Protein AF-A0A2S9YM55-F1 (afdb_monomer_lite)

Foldseek 3Di:
DDPPAKDKDKDFDFDAAQDKDFDDADFQKDWPLVFKFWAAPDDCVVVDPVQRVDDFDWDQDLQGTTITHRRGTTGTMIITMMGHDFDPPNPQDDLPPADPVLLVVLQVLLPPDQVCSLVSLLVSLCVQAPEDDDPVLVVQVVVCVVVVHDLNRSRRVSSYDHFCSSQVNSCSSCSSSVKHKGKDWDWDDDQNRTDLDIGIWMWIADPVSGTDTHGSQQDPPPPPDDRPPDDDDPPDDDDDDDDPPDDPDDDDDDDDDDDDDDDDDDDDDDDDDDDDDYDDDDDDDDDDDDDDDDDDDDDDDDDDDDDDDDPDPVVPDDPVVVVVCPDPCNVVVVVVVVVVVVVVVVVVVVVVVPPPPPDDPPDPPLVVLLSCLVRVPNCPVPVCQQQPFDFDFPPGGGHGNVVQLVCLVVVQAAEEDPPFPQVVLLVVLVRGYTDCVDSNSVSSCVSSVHHYSVVVRVQVVQWDDDVLQVVLCVLCVVVVAFEAETEGAPPVDQKDKDACVSSPDDNVHTRMYIYGYPPRPLSVVLSVCCVQQSLLSNLSVLLVSCVVVCPDDVVSCVSRVVSVVSSVVSVVVVPPDDPPPPVPPDPPDD

Secondary structure (DSSP, 8-state):
---SSPEEEEEEEEE-TT-EEEPP--TTEEEEEEEEEEEESS-GGGT-HHHHTS--EEEE-TTS-EEEEPSS-EEEEEEEEEEE-----PPPPPSTTS-HHHHHHHHHGGGS-TTTHHHHHHHHHHHH-EE---HHHHHHHHHHHHTT--HHHHHHHH-EE-HHHHHHHHHHHHHHTT--EEEEEEEEEETTEEEEEEEEEEEEE-TTS-EEEE-SSS---STTPPPTTSPPPPTT-------TT--------------PPPP---------------------------------PPPP------------GGGGS-HHHHHHHTSTTHHHHHHHHHHHHHHHHHHHHHHHHS------TTS-HHHHHHHHHH-TTTTTT-HHHHHSEEEEBTTS-EEEHHHHHHHHHTT--EEE-SSSHHHHHHHHTT--EEETTSHHHHHHHHHTT-EEHHHHHHHHHTPBP-HHHHHHHHHHHHTT--EEEEEETT-SSSEEEEE-GGG--BTTTBSEEEEEETT-HHHHHHHHHTTT-HHHHHHHHHHHHHHHTT--HHHHHHHHHHHHHHHHHHHHTTSS-----GGG------

Structure (mmCIF, N/CA/C/O backbone):
data_AF-A0A2S9YM55-F1
#
_entry.id   AF-A0A2S9YM55-F1
#
loop_
_atom_site.group_PDB
_atom_site.id
_atom_site.type_symbol
_atom_site.label_atom_id
_atom_site.label_alt_id
_atom_site.label_comp_id
_atom_site.label_asym_id
_atom_site.label_entity_id
_atom_site.label_seq_id
_atom_site.pdbx_PDB_ins_code
_atom_site.Cartn_x
_atom_site.Cartn_y
_atom_site.Cartn_z
_atom_site.occupancy
_atom_site.B_iso_or_equiv
_atom_site.auth_seq_id
_atom_site.auth_comp_id
_atom_site.auth_asym_id
_atom_site.auth_atom_id
_atom_site.pdbx_PDB_model_num
ATOM 1 N N . MET A 1 1 ? -13.237 -30.614 17.406 1.00 58.12 1 MET A N 1
ATOM 2 C CA . MET A 1 1 ? -14.512 -29.870 17.338 1.00 58.12 1 MET A CA 1
ATOM 3 C C . MET A 1 1 ? -14.767 -29.241 18.692 1.00 58.12 1 MET A C 1
ATOM 5 O O . MET A 1 1 ? -14.504 -29.896 19.692 1.00 58.12 1 MET A O 1
ATOM 9 N N . CYS A 1 2 ? -15.234 -27.995 18.715 1.00 68.88 2 CYS A N 1
ATOM 10 C CA . CYS A 1 2 ? -15.689 -27.346 19.941 1.00 68.88 2 CYS A CA 1
ATOM 11 C C . CYS A 1 2 ? -17.046 -27.953 20.345 1.00 68.88 2 CYS A C 1
ATOM 13 O O . CYS A 1 2 ? -17.955 -28.003 19.519 1.00 68.88 2 CYS A O 1
ATOM 15 N N . THR A 1 3 ? -17.163 -28.475 21.567 1.00 70.06 3 THR A N 1
ATOM 16 C CA . THR A 1 3 ? -18.382 -29.134 22.079 1.00 70.06 3 THR A CA 1
ATOM 17 C C . THR A 1 3 ? -19.187 -28.257 23.041 1.00 70.06 3 THR A C 1
ATOM 19 O O . THR A 1 3 ? -20.367 -28.519 23.255 1.00 70.06 3 THR A O 1
ATOM 22 N N . SER A 1 4 ? -18.589 -27.199 23.591 1.00 78.25 4 SER A N 1
ATOM 23 C CA . SER A 1 4 ? -19.231 -26.224 24.479 1.00 78.25 4 SER A CA 1
ATOM 24 C C . SER A 1 4 ? -18.593 -24.840 24.302 1.00 78.25 4 SER A C 1
ATOM 26 O O . SER A 1 4 ? -17.430 -24.740 23.923 1.00 78.25 4 SER A O 1
ATOM 28 N N . GLN A 1 5 ? -19.359 -23.770 24.554 1.00 84.00 5 GLN A N 1
ATOM 29 C CA . GLN A 1 5 ? -18.905 -22.366 24.455 1.00 84.00 5 GLN A CA 1
ATOM 30 C C . GLN A 1 5 ? -18.434 -21.930 23.054 1.00 84.00 5 GLN A C 1
ATOM 32 O O . GLN A 1 5 ? -17.611 -21.026 22.909 1.00 84.00 5 GLN A O 1
ATOM 37 N N . CYS A 1 6 ? -18.962 -22.555 22.000 1.00 90.81 6 CYS A N 1
ATOM 38 C CA . CYS A 1 6 ? -18.630 -22.145 20.643 1.00 90.81 6 CYS A CA 1
ATOM 39 C C . CYS A 1 6 ? -19.352 -20.844 20.280 1.00 90.81 6 CYS A C 1
ATOM 41 O O . CYS A 1 6 ? -20.541 -20.687 20.553 1.00 90.81 6 CYS A O 1
ATOM 43 N N . ILE A 1 7 ? -18.645 -19.950 19.601 1.00 89.62 7 ILE A N 1
ATOM 44 C CA . ILE A 1 7 ? -19.197 -18.737 19.008 1.00 89.62 7 ILE A CA 1
ATOM 45 C C . ILE A 1 7 ? -19.365 -18.991 17.517 1.00 89.62 7 ILE A C 1
ATOM 47 O O . ILE A 1 7 ? -18.420 -19.411 16.845 1.00 89.62 7 ILE A O 1
ATOM 51 N N . GLU A 1 8 ? -20.563 -18.734 17.004 1.00 90.75 8 GLU A N 1
ATOM 52 C CA . GLU A 1 8 ? -20.826 -18.700 15.571 1.00 90.75 8 GLU A CA 1
ATOM 53 C C . GLU A 1 8 ? -20.499 -17.305 15.031 1.00 90.75 8 GLU A C 1
ATOM 55 O O . GLU A 1 8 ? -20.984 -16.293 15.533 1.00 90.75 8 GLU A O 1
ATOM 60 N N . VAL A 1 9 ? -19.648 -17.256 14.015 1.00 88.12 9 VAL A N 1
ATOM 61 C CA . VAL A 1 9 ? -19.198 -16.039 13.348 1.00 88.12 9 VAL A CA 1
ATOM 62 C C . VAL A 1 9 ? -19.790 -16.016 11.948 1.00 88.12 9 VAL A C 1
ATOM 64 O O . VAL A 1 9 ? -19.735 -17.009 11.225 1.00 88.12 9 VAL A O 1
ATOM 67 N N . THR A 1 10 ? -20.353 -14.870 11.570 1.00 89.38 10 THR A N 1
ATOM 68 C CA . THR A 1 10 ? -20.886 -14.598 10.232 1.00 89.38 10 THR A CA 1
ATOM 69 C C . THR A 1 10 ? -20.182 -13.361 9.686 1.00 89.38 10 THR A C 1
ATOM 71 O O . THR A 1 10 ? -20.301 -12.280 10.259 1.00 89.38 10 THR A O 1
ATOM 74 N N . LEU A 1 11 ? -19.425 -13.526 8.603 1.00 85.56 11 LEU A N 1
ATOM 75 C CA . LEU A 1 11 ? -18.543 -12.512 8.038 1.00 85.56 11 LEU A CA 1
ATOM 76 C C . LEU A 1 11 ? -18.907 -12.260 6.566 1.00 85.56 11 LEU A C 1
ATOM 78 O O . LEU A 1 11 ? -18.736 -13.167 5.751 1.00 85.56 11 LEU A O 1
ATOM 82 N N . PRO A 1 12 ? -19.385 -11.062 6.185 1.00 88.50 12 PRO A N 1
ATOM 83 C CA . PRO A 1 12 ? -19.490 -10.704 4.776 1.00 88.50 12 PRO A CA 1
ATOM 84 C C . PRO A 1 12 ? -18.084 -10.592 4.179 1.00 88.50 12 PRO A C 1
ATOM 86 O O . PRO A 1 12 ? -17.204 -9.961 4.765 1.00 88.50 12 PRO A O 1
ATOM 89 N N . ILE A 1 13 ? -17.873 -11.209 3.022 1.00 89.31 13 ILE A N 1
ATOM 90 C CA . ILE A 1 13 ? -16.575 -11.284 2.360 1.00 89.31 13 ILE A CA 1
ATOM 91 C C . ILE A 1 13 ? -16.686 -10.916 0.880 1.00 89.31 13 ILE A C 1
ATOM 93 O O . ILE A 1 13 ? -17.629 -11.304 0.194 1.00 89.31 13 ILE A O 1
ATOM 97 N N . ASP A 1 14 ? -15.684 -10.184 0.406 1.00 88.69 14 ASP A N 1
ATOM 98 C CA . ASP A 1 14 ? -15.401 -9.907 -1.003 1.00 88.69 14 ASP A CA 1
ATOM 99 C C . ASP A 1 14 ? -13.894 -10.117 -1.185 1.00 88.69 14 ASP A C 1
ATOM 101 O O . ASP A 1 14 ? -13.074 -9.275 -0.811 1.00 88.69 14 ASP A O 1
ATOM 105 N N . VAL A 1 15 ? -13.523 -11.321 -1.615 1.00 83.88 15 VAL A N 1
ATOM 106 C CA . VAL A 1 15 ? -12.135 -11.791 -1.651 1.00 83.88 15 VAL A CA 1
ATOM 107 C C . VAL A 1 15 ? -11.794 -12.197 -3.070 1.00 83.88 15 VAL A C 1
ATOM 109 O O . VAL A 1 15 ? -12.549 -12.915 -3.715 1.00 83.88 15 VAL A O 1
ATOM 112 N N . ARG A 1 16 ? -10.636 -11.767 -3.571 1.00 82.31 16 ARG A N 1
ATOM 113 C CA . ARG A 1 16 ? -10.131 -12.197 -4.881 1.00 82.31 16 ARG A CA 1
ATOM 114 C C . ARG A 1 16 ? -9.421 -13.546 -4.773 1.00 82.31 16 ARG A C 1
ATOM 116 O O . ARG A 1 16 ? -8.791 -13.838 -3.762 1.00 82.31 16 ARG A O 1
ATOM 123 N N . GLY A 1 17 ? -9.478 -14.347 -5.833 1.00 82.00 17 GLY A N 1
ATOM 124 C CA . GLY A 1 17 ? -8.752 -15.615 -5.892 1.00 82.00 17 GLY A CA 1
ATOM 125 C C . GLY A 1 17 ? -7.254 -15.427 -5.675 1.00 82.00 17 GLY A C 1
ATOM 126 O O . GLY A 1 17 ? -6.651 -14.507 -6.223 1.00 82.00 17 GLY A O 1
ATOM 127 N N . GLY A 1 18 ? -6.674 -16.296 -4.854 1.00 79.94 18 GLY A N 1
ATOM 128 C CA . GLY A 1 18 ? -5.287 -16.246 -4.405 1.00 79.94 18 GLY A CA 1
ATOM 129 C C . GLY A 1 18 ? -5.044 -15.354 -3.187 1.00 79.94 18 GLY A C 1
ATOM 130 O O . GLY A 1 18 ? -3.950 -15.410 -2.636 1.00 79.94 18 GLY A O 1
ATOM 131 N N . ALA A 1 19 ? -6.023 -14.559 -2.743 1.00 80.81 19 ALA A N 1
ATOM 132 C CA . ALA A 1 19 ? -5.852 -13.716 -1.567 1.00 80.81 19 ALA A CA 1
ATOM 133 C C . ALA A 1 19 ? -5.953 -14.518 -0.260 1.00 80.81 19 ALA A C 1
ATOM 135 O O . ALA A 1 19 ? -6.707 -15.490 -0.140 1.00 80.81 19 ALA A O 1
ATOM 136 N N . GLU A 1 20 ? -5.195 -14.060 0.730 1.00 87.50 20 GLU A N 1
ATOM 137 C CA . GLU A 1 20 ? -5.269 -14.515 2.112 1.00 87.50 20 GLU A CA 1
ATOM 138 C C . GLU A 1 20 ? -6.426 -13.805 2.825 1.00 87.50 20 GLU A C 1
ATOM 140 O O . GLU A 1 20 ? -6.473 -12.576 2.885 1.00 87.50 20 GLU A O 1
ATOM 145 N N . LEU A 1 21 ? -7.371 -14.579 3.362 1.00 89.50 21 LEU A N 1
ATOM 146 C CA . LEU A 1 21 ? -8.461 -14.080 4.195 1.00 89.50 21 LEU A CA 1
ATOM 147 C C . LEU A 1 21 ? -8.187 -14.451 5.662 1.00 89.50 21 LEU A C 1
ATOM 149 O O . LEU A 1 21 ? -8.408 -15.608 6.039 1.00 89.50 21 LEU A O 1
ATOM 153 N N . PRO A 1 22 ? -7.724 -13.513 6.507 1.00 89.38 22 PRO A N 1
ATOM 154 C CA . PRO A 1 22 ? -7.621 -13.758 7.940 1.00 89.38 22 PRO A CA 1
ATOM 155 C C . PRO A 1 22 ? -9.018 -13.967 8.534 1.00 89.38 22 PRO A C 1
ATOM 157 O O . PRO A 1 22 ? -9.955 -13.219 8.247 1.00 89.38 22 PRO A O 1
ATOM 160 N N . LEU A 1 23 ? -9.166 -15.009 9.351 1.00 90.62 23 LEU A N 1
ATOM 161 C CA . LEU A 1 23 ? -10.424 -15.348 10.004 1.00 90.62 23 LEU A CA 1
ATOM 162 C C . LEU A 1 23 ? -10.401 -14.843 11.449 1.00 90.62 23 LEU A C 1
ATOM 164 O O . LEU A 1 23 ? -9.595 -15.343 12.236 1.00 90.62 23 LEU A O 1
ATOM 168 N N . PRO A 1 24 ? -11.275 -13.894 11.837 1.00 86.00 24 PRO A N 1
ATOM 169 C CA . PRO A 1 24 ? -11.321 -13.426 13.214 1.00 86.00 24 PRO A CA 1
ATOM 170 C C . PRO A 1 24 ? -11.695 -14.571 14.158 1.00 86.00 24 PRO A C 1
ATOM 172 O O . PRO A 1 24 ? -12.743 -15.210 14.015 1.00 86.00 24 PRO A O 1
ATOM 175 N N . VAL A 1 25 ? -10.827 -14.833 15.131 1.00 86.88 25 VAL A N 1
ATOM 176 C CA . VAL A 1 25 ? -11.033 -15.831 16.180 1.00 86.88 25 VAL A CA 1
ATOM 177 C C . VAL A 1 25 ? -10.800 -15.154 17.528 1.00 86.88 25 VAL A C 1
ATOM 179 O O . VAL A 1 25 ? -9.753 -14.535 17.695 1.00 86.88 25 VAL A O 1
ATOM 182 N N . PRO A 1 26 ? -11.748 -15.248 18.478 1.00 83.88 26 PRO A N 1
ATOM 183 C CA . PRO A 1 26 ? -11.569 -14.688 19.814 1.00 83.88 26 PRO A CA 1
ATOM 184 C C . PRO A 1 26 ? -10.318 -15.223 20.517 1.00 83.88 26 PRO A C 1
ATOM 186 O O . PRO A 1 26 ? -9.878 -16.349 20.270 1.00 83.88 26 PRO A O 1
ATOM 189 N N . SER A 1 27 ? -9.778 -14.437 21.443 1.00 78.62 27 SER A N 1
ATOM 190 C CA . SER A 1 27 ? -8.660 -14.841 22.296 1.00 78.62 27 SER A CA 1
ATOM 191 C C . SER A 1 27 ? -8.946 -16.178 22.986 1.00 78.62 27 SER A C 1
ATOM 193 O O . SER A 1 27 ? -10.027 -16.393 23.532 1.00 78.62 27 SER A O 1
ATOM 195 N N . GLY A 1 28 ? -7.995 -17.112 22.925 1.00 78.56 28 GLY A N 1
ATOM 196 C CA . GLY A 1 28 ? -8.154 -18.463 23.480 1.00 78.56 28 GLY A CA 1
ATOM 197 C C . GLY A 1 28 ? -9.070 -19.407 22.695 1.00 78.56 28 GLY A C 1
ATOM 198 O O . GLY A 1 28 ? -9.169 -20.589 23.037 1.00 78.56 28 GLY A O 1
ATOM 199 N N . HIS A 1 29 ? -9.708 -18.933 21.623 1.00 88.38 29 HIS A N 1
ATOM 200 C CA . HIS A 1 29 ? -10.484 -19.786 20.738 1.00 88.38 29 HIS A CA 1
ATOM 201 C C . HIS A 1 29 ? -9.621 -20.384 19.619 1.00 88.38 29 HIS A C 1
ATOM 203 O O . HIS A 1 29 ? -8.568 -19.879 19.229 1.00 88.38 29 HIS A O 1
ATOM 209 N N . ARG A 1 30 ? -10.119 -21.479 19.051 1.00 87.88 30 ARG A N 1
ATOM 210 C CA . ARG A 1 30 ? -9.673 -22.081 17.801 1.00 87.88 30 ARG A CA 1
ATOM 211 C C . ARG A 1 30 ? -10.812 -22.128 16.806 1.00 87.88 30 ARG A C 1
ATOM 213 O O . ARG A 1 30 ? -11.964 -22.357 17.171 1.00 87.88 30 ARG A O 1
ATOM 220 N N . LEU A 1 31 ? -10.457 -21.982 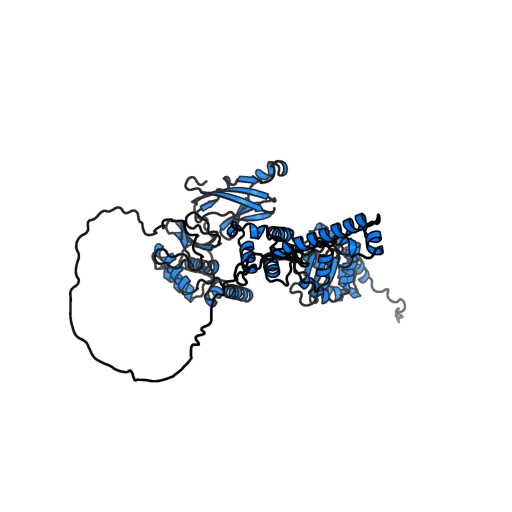15.537 1.00 91.50 31 LEU A N 1
ATOM 221 C CA . LEU A 1 31 ? -11.365 -22.206 14.425 1.00 91.50 31 LEU A CA 1
ATOM 222 C C . LEU A 1 31 ? -11.758 -23.688 14.335 1.00 91.50 31 LEU A C 1
ATOM 224 O O . LEU A 1 31 ? -10.900 -24.566 14.232 1.00 91.50 31 LEU A O 1
ATOM 228 N N . ASP A 1 32 ? -13.059 -23.965 14.299 1.00 91.69 32 ASP A N 1
ATOM 229 C CA . ASP A 1 32 ? -13.581 -25.259 13.872 1.00 91.69 32 ASP A CA 1
ATOM 230 C C . ASP A 1 32 ? -13.601 -25.292 12.338 1.00 91.69 32 ASP A C 1
ATOM 232 O O . ASP A 1 32 ? -14.581 -24.903 11.710 1.00 91.69 32 ASP A O 1
ATOM 236 N N . VAL A 1 33 ? -12.508 -25.742 11.716 1.00 91.00 33 VAL A N 1
ATOM 237 C CA . VAL A 1 33 ? -12.346 -25.749 10.245 1.00 91.00 33 VAL A CA 1
ATOM 238 C C . VAL A 1 33 ? -13.503 -26.468 9.538 1.00 91.00 33 VAL A C 1
ATOM 240 O O . VAL A 1 33 ? -13.913 -26.068 8.451 1.00 91.00 33 VAL A O 1
ATOM 243 N N . SER A 1 34 ? -14.084 -27.489 10.176 1.00 89.69 34 SER A N 1
ATOM 244 C CA . SER A 1 34 ? -15.211 -28.250 9.622 1.00 89.69 34 SER A CA 1
ATOM 245 C C . SER A 1 34 ? -16.524 -27.460 9.546 1.00 89.69 34 SER A C 1
ATOM 247 O O . SER A 1 34 ? -17.432 -27.843 8.815 1.00 89.69 34 SER A O 1
ATOM 249 N N . SER A 1 35 ? -16.622 -26.351 10.280 1.00 91.50 35 SER A N 1
ATOM 250 C CA . SER A 1 35 ? -17.806 -25.489 10.325 1.00 91.50 35 SER A CA 1
ATOM 251 C C . SER A 1 35 ? -17.791 -24.352 9.303 1.00 91.50 35 SER A C 1
ATOM 253 O O . SER A 1 35 ? -18.761 -23.605 9.236 1.00 91.50 35 SER A O 1
ATOM 255 N N . LEU A 1 36 ? -16.715 -24.197 8.520 1.00 92.00 36 LEU A N 1
ATOM 256 C CA . LEU A 1 36 ? -16.640 -23.179 7.474 1.00 92.00 36 LEU A CA 1
ATOM 257 C C . LEU A 1 36 ? -17.710 -23.454 6.410 1.00 92.00 36 LEU A C 1
ATOM 259 O O . LEU A 1 36 ? -17.636 -24.455 5.696 1.00 92.00 36 LEU A O 1
ATOM 263 N N . VAL A 1 37 ? -18.649 -22.533 6.235 1.00 90.75 37 VAL A N 1
ATOM 264 C CA . VAL A 1 37 ? -19.723 -22.553 5.234 1.00 90.75 37 VAL A CA 1
ATOM 265 C C . VAL A 1 37 ? -19.693 -21.233 4.466 1.00 90.75 37 VAL A C 1
ATOM 267 O O . VAL A 1 37 ? -19.528 -20.176 5.063 1.00 90.75 37 VAL A O 1
ATOM 270 N N . PHE A 1 38 ? -19.823 -21.289 3.140 1.00 88.19 38 PHE A N 1
ATOM 271 C CA . PHE A 1 38 ? -19.912 -20.095 2.297 1.00 88.19 38 PHE A CA 1
ATOM 272 C C . PHE A 1 38 ? -21.302 -19.995 1.687 1.00 88.19 38 PHE A C 1
ATOM 274 O O . PHE A 1 38 ? -21.791 -20.962 1.105 1.00 88.19 38 PHE A O 1
ATOM 281 N N . GLU A 1 39 ? -21.892 -18.814 1.781 1.00 89.31 39 GLU A N 1
ATOM 282 C CA . GLU A 1 39 ? -23.183 -18.452 1.210 1.00 89.31 39 GLU A CA 1
ATOM 283 C C . GLU A 1 39 ? -22.934 -17.341 0.166 1.00 89.31 39 GLU A C 1
ATOM 285 O O . GLU A 1 39 ? -22.767 -16.179 0.543 1.00 89.31 39 GLU A O 1
ATOM 290 N N . PRO A 1 40 ? -22.796 -17.665 -1.135 1.00 86.38 40 PRO A N 1
ATOM 291 C CA . PRO A 1 40 ? -22.483 -16.670 -2.163 1.00 86.38 40 PRO A CA 1
ATOM 292 C C . PRO A 1 40 ? -23.645 -15.684 -2.374 1.00 86.38 40 PRO A C 1
ATOM 294 O O . PRO A 1 40 ? -24.809 -16.079 -2.341 1.00 86.38 40 PRO A O 1
ATOM 297 N N . THR A 1 41 ? -23.337 -14.408 -2.642 1.00 84.75 41 THR A N 1
ATOM 298 C CA . THR A 1 41 ? -24.361 -13.379 -2.935 1.00 84.75 41 THR A CA 1
ATOM 299 C C . THR A 1 41 ? -24.978 -13.567 -4.329 1.00 84.75 41 THR A C 1
ATOM 301 O O . THR A 1 41 ? -26.112 -13.160 -4.583 1.00 84.75 41 THR A O 1
ATOM 304 N N . HIS A 1 42 ? -24.249 -14.212 -5.244 1.00 78.25 42 HIS A N 1
ATOM 305 C CA . HIS A 1 42 ? -24.707 -14.518 -6.599 1.00 78.25 42 HIS A CA 1
ATOM 306 C C . HIS A 1 42 ? -25.145 -15.981 -6.749 1.00 78.25 42 HIS A C 1
ATOM 308 O O . HIS A 1 42 ? -24.653 -16.860 -6.044 1.00 78.25 42 HIS A O 1
ATOM 314 N N . SER A 1 43 ? -26.075 -16.224 -7.686 1.00 64.38 43 SER A N 1
ATOM 315 C CA . SER A 1 43 ? -26.647 -17.547 -7.982 1.00 64.38 43 SER A CA 1
ATOM 316 C C . SER A 1 43 ? -25.574 -18.643 -8.049 1.00 64.38 43 SER A C 1
ATOM 318 O O . SER A 1 43 ? -24.594 -18.523 -8.788 1.00 64.38 43 SER A O 1
ATOM 320 N N . VAL A 1 44 ? -25.809 -19.732 -7.307 1.00 60.31 44 VAL A N 1
ATOM 321 C CA . VAL A 1 44 ? -24.974 -20.947 -7.246 1.00 60.31 44 VAL A CA 1
ATOM 322 C C . VAL A 1 44 ? -24.702 -21.521 -8.645 1.00 60.31 44 VAL A C 1
ATOM 324 O O . VAL A 1 44 ? -23.646 -22.118 -8.871 1.00 60.31 44 VAL A O 1
ATOM 327 N N . ASP A 1 45 ? -25.598 -21.267 -9.603 1.00 64.44 45 ASP A N 1
ATOM 328 C CA . ASP A 1 45 ? -25.473 -21.713 -10.994 1.00 64.44 45 ASP A CA 1
ATOM 329 C C . ASP A 1 45 ? -24.239 -21.129 -11.697 1.00 64.44 45 ASP A C 1
ATOM 331 O O . ASP A 1 45 ? -23.686 -21.758 -12.596 1.00 64.44 45 ASP A O 1
ATOM 335 N N . ALA A 1 46 ? -23.769 -19.948 -11.275 1.00 58.75 46 ALA A N 1
ATOM 336 C CA . ALA A 1 46 ? -22.603 -19.292 -11.866 1.00 58.75 46 ALA A CA 1
ATOM 337 C C . ALA A 1 46 ? -21.263 -19.839 -11.345 1.00 58.75 46 ALA A C 1
ATOM 339 O O . ALA A 1 46 ? -20.247 -19.723 -12.027 1.00 58.75 46 ALA A O 1
ATOM 340 N N . LEU A 1 47 ? -21.246 -20.423 -10.143 1.00 61.62 47 LEU A N 1
ATOM 341 C CA . LEU A 1 47 ? -20.019 -20.884 -9.482 1.00 61.62 47 LEU A CA 1
ATOM 342 C C . LEU A 1 47 ? -19.810 -22.397 -9.611 1.00 61.62 47 LEU A C 1
ATOM 344 O O . LEU A 1 47 ? -18.686 -22.863 -9.461 1.00 61.62 47 LEU A O 1
ATOM 348 N N . GLY A 1 48 ? -20.856 -23.161 -9.939 1.00 63.06 48 GLY A N 1
ATOM 349 C CA . GLY A 1 48 ? -20.795 -24.617 -10.011 1.00 63.06 48 GLY A CA 1
ATOM 350 C C . GLY A 1 48 ? -20.658 -25.253 -8.622 1.00 63.06 48 GLY A C 1
ATOM 351 O O . GLY A 1 48 ? -19.875 -24.831 -7.772 1.00 63.06 48 GLY A O 1
ATOM 352 N N . THR A 1 49 ? -21.400 -26.329 -8.374 1.00 60.06 49 THR A N 1
ATOM 353 C CA . THR A 1 49 ? -21.405 -27.042 -7.081 1.00 60.06 49 THR A CA 1
ATOM 354 C C . THR A 1 49 ? -20.019 -27.544 -6.645 1.00 60.06 49 THR A C 1
ATOM 356 O O . THR A 1 49 ? -19.768 -27.694 -5.450 1.00 60.06 49 THR A O 1
ATOM 359 N N . SER A 1 50 ? -19.087 -27.734 -7.587 1.00 54.00 50 SER A N 1
ATOM 360 C CA . SER A 1 50 ? -17.708 -28.154 -7.307 1.00 54.00 50 SER A CA 1
ATOM 361 C C . SER A 1 50 ? -16.855 -27.086 -6.608 1.00 54.00 50 SER A C 1
ATOM 363 O O . SER A 1 50 ? -15.902 -27.451 -5.922 1.00 54.00 50 SER A O 1
ATOM 365 N N . VAL A 1 51 ? -17.162 -25.791 -6.754 1.00 58.78 51 VAL A N 1
ATOM 366 C CA . VAL A 1 51 ? -16.361 -24.705 -6.153 1.00 58.78 51 VAL A CA 1
ATOM 367 C C . VAL A 1 51 ? -16.648 -24.569 -4.655 1.00 58.78 51 VAL A C 1
ATOM 369 O O . VAL A 1 51 ? -15.739 -24.338 -3.865 1.00 58.78 51 VAL A O 1
ATOM 372 N N . LEU A 1 52 ? -17.886 -24.826 -4.222 1.00 61.41 52 LEU A N 1
ATOM 373 C CA . LEU A 1 52 ? -18.257 -24.802 -2.799 1.00 61.41 52 LEU A CA 1
ATOM 374 C C . LEU A 1 52 ? -17.754 -26.031 -2.018 1.00 61.41 52 LEU A C 1
ATOM 376 O O . LEU A 1 52 ? -17.602 -25.957 -0.797 1.00 61.41 52 LEU A O 1
ATOM 380 N N . ALA A 1 53 ? -17.476 -27.138 -2.715 1.00 61.69 53 ALA A N 1
ATOM 381 C CA . ALA A 1 53 ? -16.998 -28.399 -2.142 1.00 61.69 53 ALA A CA 1
ATOM 382 C C . ALA A 1 53 ? -15.464 -28.554 -2.154 1.00 61.69 53 ALA A C 1
ATOM 384 O O . ALA A 1 53 ? -14.945 -29.548 -1.643 1.00 61.69 53 ALA A O 1
ATOM 385 N N . GLY A 1 54 ? -14.732 -27.601 -2.742 1.00 60.31 54 GLY A N 1
ATOM 386 C CA . GLY A 1 54 ? -13.274 -27.660 -2.825 1.00 60.31 54 GLY A CA 1
ATOM 387 C C . GLY A 1 54 ? -12.599 -27.686 -1.443 1.00 60.31 54 GLY A C 1
ATOM 388 O O . GLY A 1 54 ? -13.145 -27.151 -0.471 1.00 60.31 54 GLY A O 1
ATOM 389 N N . PRO A 1 55 ? -11.400 -28.289 -1.326 1.00 57.03 55 PRO A N 1
ATOM 390 C CA . PRO A 1 55 ? -10.675 -28.357 -0.064 1.00 57.03 55 PRO A CA 1
ATOM 391 C C . PRO A 1 55 ? -10.315 -26.949 0.416 1.00 57.03 55 PRO A C 1
ATOM 393 O O . PRO A 1 55 ? -9.488 -26.256 -0.176 1.00 57.03 55 PRO A O 1
ATOM 396 N N . LYS A 1 56 ? -10.935 -26.532 1.520 1.00 71.50 56 LYS A N 1
ATOM 397 C CA . LYS A 1 56 ? -10.631 -25.271 2.199 1.00 71.50 56 LYS A CA 1
ATOM 398 C C . LYS A 1 56 ? -9.308 -25.448 2.929 1.00 71.50 56 LYS A C 1
ATOM 400 O O . LYS A 1 56 ? -9.224 -26.222 3.882 1.00 71.50 56 LYS A O 1
ATOM 405 N N . ARG A 1 57 ? -8.263 -24.764 2.468 1.00 85.38 57 ARG A N 1
ATOM 406 C CA . ARG A 1 57 ? -6.964 -24.779 3.143 1.00 85.38 57 ARG A CA 1
ATOM 407 C C . ARG A 1 57 ? -6.922 -23.609 4.113 1.00 85.38 57 ARG A C 1
ATOM 409 O O . ARG A 1 57 ? -6.897 -22.453 3.695 1.00 85.38 57 ARG A O 1
ATOM 416 N N . VAL A 1 58 ? -6.950 -23.936 5.400 1.00 89.06 58 VAL A N 1
ATOM 417 C CA . VAL A 1 58 ? -6.672 -22.986 6.474 1.00 89.06 58 VAL A CA 1
ATOM 418 C C . VAL A 1 58 ? -5.240 -23.208 6.933 1.00 89.06 58 VAL A C 1
ATOM 420 O O . VAL A 1 58 ? -4.846 -24.340 7.214 1.00 89.06 58 VAL A O 1
ATOM 423 N N . PHE A 1 59 ? -4.475 -22.130 7.011 1.00 89.06 59 PHE A N 1
ATOM 424 C CA . PHE A 1 59 ? -3.113 -22.104 7.525 1.00 89.06 59 PHE A CA 1
ATOM 425 C C . PHE A 1 59 ? -3.061 -21.252 8.787 1.00 89.06 59 PHE A C 1
ATOM 427 O O . PHE A 1 59 ? -3.966 -20.465 9.038 1.00 89.06 59 PHE A O 1
ATOM 434 N N . ALA A 1 60 ? -2.006 -21.401 9.579 1.00 82.94 60 ALA A N 1
ATOM 435 C CA . ALA A 1 60 ? -1.667 -20.411 10.590 1.00 82.94 60 ALA A CA 1
ATOM 436 C C . ALA A 1 60 ? -0.731 -19.369 9.963 1.00 82.94 60 ALA A C 1
ATOM 438 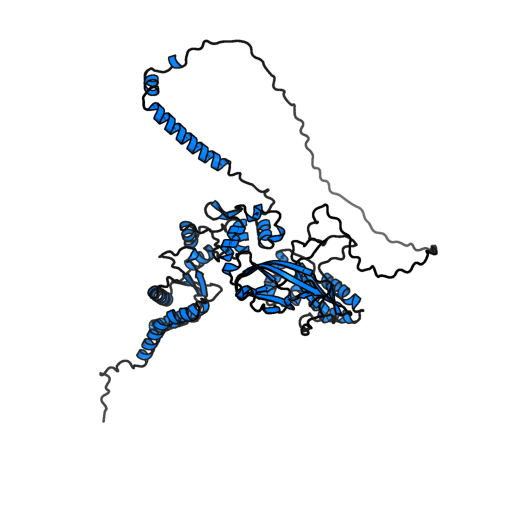O O . ALA A 1 60 ? 0.256 -19.743 9.327 1.00 82.94 60 ALA A O 1
ATOM 439 N N . SER A 1 61 ? -1.026 -18.083 10.146 1.00 77.12 61 SER A N 1
ATOM 440 C CA . SER A 1 61 ? -0.099 -16.997 9.823 1.00 77.12 61 SER A CA 1
ATOM 441 C C . SER A 1 61 ? 1.149 -17.068 10.713 1.00 77.12 61 SER A C 1
ATOM 443 O O . SER A 1 61 ? 1.199 -17.816 11.693 1.00 77.12 61 SER A O 1
ATOM 445 N N . ALA A 1 62 ? 2.149 -16.226 10.442 1.00 65.38 62 ALA A N 1
ATOM 446 C CA . ALA A 1 62 ? 3.299 -16.062 11.338 1.00 65.38 62 ALA A CA 1
ATOM 447 C C . ALA A 1 62 ? 2.906 -15.571 12.754 1.00 65.38 62 ALA A C 1
ATOM 449 O O . ALA A 1 62 ? 3.679 -15.736 13.701 1.00 65.38 62 ALA A O 1
ATOM 450 N N . ALA A 1 63 ? 1.711 -14.988 12.909 1.00 65.38 63 ALA A N 1
ATOM 451 C CA . ALA A 1 63 ? 1.121 -14.602 14.194 1.00 65.38 63 ALA A CA 1
ATOM 452 C C . ALA A 1 63 ? 0.284 -15.728 14.844 1.00 65.38 63 ALA A C 1
ATOM 454 O O . ALA A 1 63 ? -0.214 -15.575 15.958 1.00 65.38 63 ALA A O 1
ATOM 455 N N . GLY A 1 64 ? 0.138 -16.874 14.171 1.00 75.06 64 GLY A N 1
ATOM 456 C CA . GLY A 1 64 ? -0.678 -17.996 14.633 1.00 75.06 64 GLY A CA 1
ATOM 457 C C . GLY A 1 64 ? -2.180 -17.811 14.397 1.00 75.06 64 GLY A C 1
ATOM 458 O O . GLY A 1 64 ? -2.979 -18.545 14.980 1.00 75.06 64 GLY A O 1
ATOM 459 N N . GLU A 1 65 ? -2.576 -16.846 13.565 1.00 82.69 65 GLU A N 1
ATOM 460 C CA . GLU A 1 65 ? -3.975 -16.597 13.203 1.00 82.69 65 GLU A CA 1
ATOM 461 C C . GLU A 1 65 ? -4.413 -17.542 12.081 1.00 82.69 65 GLU A C 1
ATOM 463 O O . GLU A 1 65 ? -3.625 -17.810 11.171 1.00 82.69 65 GLU A O 1
ATOM 468 N N . PRO A 1 66 ? -5.655 -18.048 12.089 1.00 89.44 66 PRO A N 1
ATOM 469 C CA . PRO A 1 66 ? -6.147 -18.851 10.985 1.00 89.44 66 PRO A CA 1
ATOM 470 C C . PRO A 1 66 ? -6.373 -17.981 9.744 1.00 89.44 66 PRO A C 1
ATOM 472 O O . PRO A 1 66 ? -7.209 -17.080 9.736 1.00 89.44 66 PRO A O 1
ATOM 475 N N . VAL A 1 67 ? -5.658 -18.302 8.674 1.00 90.31 67 VAL A N 1
ATOM 476 C CA . VAL A 1 67 ? -5.763 -17.670 7.361 1.00 90.31 67 VAL A CA 1
ATOM 477 C C . VAL A 1 67 ? -6.344 -18.670 6.382 1.00 90.31 67 VAL A C 1
ATOM 479 O O . VAL A 1 67 ? -5.839 -19.780 6.211 1.00 90.31 67 VAL A O 1
ATOM 482 N N . LEU A 1 68 ? -7.419 -18.268 5.726 1.00 92.38 68 LEU A N 1
ATOM 483 C CA . LEU A 1 68 ? -8.068 -19.027 4.677 1.00 92.38 68 LEU A CA 1
ATOM 484 C C . LEU A 1 68 ? -7.545 -18.563 3.318 1.00 92.38 68 LEU A C 1
ATOM 486 O O . LEU A 1 68 ? -7.648 -17.386 2.987 1.00 92.38 68 LEU A O 1
ATOM 490 N N . ILE A 1 69 ? -7.028 -19.491 2.513 1.00 87.38 69 ILE A N 1
ATOM 491 C CA . ILE A 1 69 ? -6.603 -19.197 1.139 1.00 87.38 69 ILE A CA 1
ATOM 492 C C . ILE A 1 69 ? -7.657 -19.733 0.178 1.00 87.38 69 ILE A C 1
ATOM 494 O O . ILE A 1 69 ? -7.920 -20.939 0.131 1.00 87.38 69 ILE A O 1
ATOM 498 N N . LEU A 1 70 ? -8.260 -18.830 -0.592 1.00 83.75 70 LEU A N 1
ATOM 499 C CA . LEU A 1 70 ? -9.262 -19.162 -1.600 1.00 83.75 70 LEU A CA 1
ATOM 500 C C . LEU A 1 70 ? -8.604 -19.183 -2.976 1.00 83.75 70 LEU A C 1
ATOM 502 O O . LEU A 1 70 ? -7.999 -18.203 -3.387 1.00 83.75 70 LEU A O 1
ATOM 506 N N . GLY A 1 71 ? -8.739 -20.279 -3.725 1.00 80.50 71 GLY A N 1
ATOM 507 C CA . GLY A 1 71 ? -8.209 -20.372 -5.094 1.00 80.50 71 GLY A CA 1
ATOM 508 C C . GLY A 1 71 ? -9.006 -19.574 -6.135 1.00 80.50 71 GLY A C 1
ATOM 509 O O . GLY A 1 71 ? -8.663 -19.590 -7.312 1.00 80.50 71 GLY A O 1
ATOM 510 N N . TRP A 1 72 ? -10.082 -18.904 -5.725 1.00 81.38 72 TRP A N 1
ATOM 511 C CA . TRP A 1 72 ? -11.044 -18.227 -6.593 1.00 81.38 72 TRP A CA 1
ATOM 512 C C . TRP A 1 72 ? -11.593 -16.972 -5.918 1.00 81.38 72 TRP A C 1
ATOM 514 O O . TRP A 1 72 ? -11.558 -16.847 -4.693 1.00 81.38 72 TRP A O 1
ATOM 524 N N . SER A 1 73 ? -12.099 -16.043 -6.730 1.00 81.75 73 SER A N 1
ATOM 525 C CA . SER A 1 73 ? -12.765 -14.844 -6.224 1.00 81.75 73 SER A CA 1
ATOM 526 C C . SER A 1 73 ? -14.160 -15.189 -5.707 1.00 81.75 73 SER A C 1
ATOM 528 O O . SER A 1 73 ? -14.871 -15.978 -6.329 1.00 81.75 73 SER A O 1
ATOM 530 N N . LEU A 1 74 ? -14.548 -14.608 -4.578 1.00 82.50 74 LEU A N 1
ATOM 531 C CA . LEU A 1 74 ? -15.798 -14.890 -3.892 1.00 82.50 74 LEU A CA 1
ATOM 532 C C . LEU A 1 74 ? -16.372 -13.616 -3.266 1.00 82.50 74 LEU A C 1
ATOM 534 O O . LEU A 1 74 ? -15.712 -12.978 -2.451 1.00 82.50 74 LEU A O 1
ATOM 538 N N . GLU A 1 75 ? -17.630 -13.326 -3.596 1.00 88.12 75 GLU A N 1
ATOM 539 C CA . GLU A 1 75 ? -18.465 -12.327 -2.925 1.00 88.12 75 GLU A CA 1
ATOM 540 C C . GLU A 1 75 ? -19.642 -13.047 -2.249 1.00 88.12 75 GLU A C 1
ATOM 542 O O . GLU A 1 75 ? -20.388 -13.796 -2.893 1.00 88.12 75 GLU A O 1
ATOM 547 N N . GLY A 1 76 ? -19.789 -12.887 -0.935 1.00 91.31 76 GLY A N 1
ATOM 548 C CA . GLY A 1 76 ? -20.753 -13.663 -0.160 1.00 91.31 76 GLY A CA 1
ATOM 549 C C . GLY A 1 76 ? -20.644 -13.475 1.343 1.00 91.31 76 GLY A C 1
ATOM 550 O O . GLY A 1 76 ? -20.046 -12.527 1.842 1.00 91.31 76 GLY A O 1
ATOM 551 N N . THR A 1 77 ? -21.216 -14.423 2.073 1.00 90.88 77 THR A N 1
ATOM 552 C CA . THR A 1 77 ? -21.118 -14.522 3.527 1.00 90.88 77 THR A CA 1
ATOM 553 C C . THR A 1 77 ? -20.378 -15.801 3.903 1.00 90.88 77 THR A C 1
ATOM 555 O O . THR A 1 77 ? -20.720 -16.890 3.447 1.00 90.88 77 THR A O 1
ATOM 558 N N . LEU A 1 78 ? -19.352 -15.683 4.738 1.00 92.12 78 LEU A N 1
ATOM 559 C CA . LEU A 1 78 ? -18.636 -16.797 5.341 1.00 92.12 78 LEU A CA 1
ATOM 560 C C . LEU A 1 78 ? -19.139 -17.013 6.768 1.00 92.12 78 LEU A C 1
ATOM 562 O O . LEU A 1 78 ? -19.103 -16.103 7.592 1.00 92.12 78 LEU A O 1
ATOM 566 N N . ARG A 1 79 ? -19.577 -18.232 7.072 1.00 92.75 79 ARG A N 1
ATOM 567 C CA . ARG A 1 79 ? -20.011 -18.655 8.405 1.00 92.75 79 ARG A CA 1
ATOM 568 C C . ARG A 1 79 ? -19.058 -19.699 8.948 1.00 92.75 79 ARG A C 1
ATOM 570 O O . ARG A 1 79 ? -18.631 -20.583 8.212 1.00 92.75 79 ARG A O 1
ATOM 577 N N . TYR A 1 80 ? -18.701 -19.599 10.218 1.00 94.12 80 TYR A N 1
ATOM 578 C CA . TYR A 1 80 ? -17.879 -20.596 10.897 1.00 94.12 80 TYR A CA 1
ATOM 579 C C . TYR A 1 80 ? -18.077 -20.527 12.400 1.00 94.12 80 TYR A C 1
ATOM 581 O O . TYR A 1 80 ? -18.630 -19.574 12.934 1.00 94.12 80 TYR A O 1
ATOM 589 N N . ARG A 1 81 ? -17.606 -21.548 13.101 1.00 93.31 81 ARG A N 1
ATOM 590 C CA . ARG A 1 81 ? -17.562 -21.607 14.552 1.00 93.31 81 ARG A CA 1
ATOM 591 C C . ARG A 1 81 ? -16.135 -21.496 15.041 1.00 93.31 81 ARG A C 1
ATOM 593 O O . ARG A 1 81 ? -15.192 -22.017 14.443 1.00 93.31 81 ARG A O 1
ATOM 600 N N . THR A 1 82 ? -16.002 -20.862 16.187 1.00 92.94 82 THR A N 1
ATOM 601 C CA . THR A 1 82 ? -14.782 -20.862 16.983 1.00 92.94 82 THR A CA 1
ATOM 602 C C . THR A 1 82 ? -15.126 -21.324 18.386 1.00 92.94 82 THR A C 1
ATOM 604 O O . THR A 1 82 ? -16.272 -21.192 18.804 1.00 92.94 82 THR A O 1
ATOM 607 N N . GLY A 1 83 ? -14.174 -21.863 19.129 1.00 90.25 83 GLY A N 1
ATOM 608 C CA . GLY A 1 83 ? -14.401 -22.194 20.532 1.00 90.25 83 GLY A CA 1
ATOM 609 C C . GLY A 1 83 ? -13.112 -22.448 21.285 1.00 90.25 83 GLY A C 1
ATOM 610 O O . GLY A 1 83 ? -12.072 -22.548 20.631 1.00 90.25 83 GLY A O 1
ATOM 611 N N . PRO A 1 84 ? -13.158 -22.576 22.618 1.00 86.50 84 PRO A N 1
ATOM 612 C CA . PRO A 1 84 ? -11.966 -22.796 23.428 1.00 86.50 84 PRO A CA 1
ATOM 613 C C . PRO A 1 84 ? -11.132 -23.965 22.892 1.00 86.50 84 PRO A C 1
ATOM 615 O O . PRO A 1 84 ? -11.668 -25.024 22.548 1.00 86.50 84 PRO A O 1
ATOM 618 N N . GLY A 1 85 ? -9.818 -23.783 22.786 1.00 81.44 85 GLY A N 1
ATOM 619 C CA . GLY A 1 85 ? -8.923 -24.824 22.287 1.00 81.44 85 GLY A CA 1
ATOM 620 C C . GLY A 1 85 ? -7.539 -24.762 22.918 1.00 81.44 85 GLY A C 1
ATOM 621 O O . GLY A 1 85 ? -7.068 -23.691 23.288 1.00 81.44 85 GLY A O 1
ATOM 622 N N . SER A 1 86 ? -6.879 -25.922 23.021 1.00 69.75 86 SER A N 1
ATOM 623 C CA . SER A 1 86 ? -5.518 -26.048 23.566 1.00 69.75 86 SER A CA 1
ATOM 624 C C . SER A 1 86 ? -4.526 -25.174 22.800 1.00 69.75 86 SER A C 1
ATOM 626 O O . SER A 1 86 ? -4.747 -24.882 21.636 1.00 69.75 86 SER A O 1
ATOM 628 N N . ILE A 1 87 ? -3.423 -24.746 23.398 1.00 61.97 87 ILE A N 1
ATOM 629 C CA . ILE A 1 87 ? -2.471 -23.812 22.770 1.00 61.97 87 ILE A CA 1
ATOM 630 C C . ILE A 1 87 ? -1.791 -24.455 21.544 1.00 61.97 87 ILE A C 1
ATOM 632 O O . ILE A 1 87 ? -1.506 -25.652 21.548 1.00 61.97 87 ILE A O 1
ATOM 636 N N . VAL A 1 88 ? -1.556 -23.704 20.455 1.00 64.50 88 VAL A N 1
ATOM 637 C CA . VAL A 1 88 ? -0.500 -24.101 19.502 1.00 64.50 88 VAL A CA 1
ATOM 638 C C . VAL A 1 88 ? 0.767 -23.631 20.176 1.00 64.50 88 VAL A C 1
ATOM 640 O O . VAL A 1 88 ? 0.918 -22.421 20.320 1.00 64.50 88 VAL A O 1
ATOM 643 N N . SER A 1 89 ? 1.627 -24.546 20.626 1.00 60.03 89 SER A N 1
ATOM 644 C CA . SER A 1 89 ? 2.947 -24.161 21.121 1.00 60.03 89 SER A CA 1
ATOM 645 C C . SER A 1 89 ? 3.619 -23.318 20.047 1.00 60.03 89 SER A C 1
ATOM 647 O O . SER A 1 89 ? 3.956 -23.813 18.969 1.00 60.03 89 SER A O 1
ATOM 649 N N . MET A 1 90 ? 3.722 -22.020 20.310 1.00 58.53 90 MET A N 1
ATOM 650 C CA . MET A 1 90 ? 4.485 -21.127 19.462 1.00 58.53 90 MET A CA 1
ATOM 651 C C . MET A 1 90 ? 5.952 -21.498 19.679 1.00 58.53 90 MET A C 1
ATOM 653 O O . MET A 1 90 ? 6.340 -21.772 20.816 1.00 58.53 90 MET A O 1
ATOM 657 N N . PRO A 1 91 ? 6.774 -21.578 18.622 1.00 58.12 91 PRO A N 1
ATOM 658 C CA . PRO A 1 91 ? 8.198 -21.790 18.817 1.00 58.12 91 PRO A CA 1
ATOM 659 C C . PRO A 1 91 ? 8.736 -20.688 19.746 1.00 58.12 91 PRO A C 1
ATOM 661 O O . PRO A 1 91 ? 8.344 -19.527 19.570 1.00 58.12 91 PRO A O 1
ATOM 664 N N . PRO A 1 92 ? 9.597 -21.029 20.725 1.00 57.62 92 PRO A N 1
ATOM 665 C CA . PRO A 1 92 ? 10.154 -20.055 21.653 1.00 57.62 92 PRO A CA 1
ATOM 666 C C . PRO A 1 92 ? 10.827 -18.945 20.847 1.00 57.62 92 PRO A C 1
ATOM 668 O O . PRO A 1 92 ? 11.688 -19.207 20.001 1.00 57.62 92 PRO A O 1
ATOM 671 N N . ARG A 1 93 ? 10.370 -17.706 21.042 1.00 61.91 93 ARG A N 1
ATOM 672 C CA . ARG A 1 93 ? 10.927 -16.550 20.339 1.00 61.91 93 ARG A CA 1
ATOM 673 C C . ARG A 1 93 ? 12.149 -16.039 21.090 1.00 61.91 93 ARG A C 1
ATOM 675 O O . ARG A 1 93 ? 12.239 -16.132 22.305 1.00 61.91 93 ARG A O 1
ATOM 682 N N . SER A 1 94 ? 13.117 -15.563 20.316 1.00 55.91 94 SER A N 1
ATOM 683 C CA . SER A 1 94 ? 14.421 -15.135 20.807 1.00 55.91 94 SER A CA 1
ATOM 684 C C . SER A 1 94 ? 14.302 -13.937 21.757 1.00 55.91 94 SER A C 1
ATOM 686 O O . SER A 1 94 ? 13.804 -12.890 21.353 1.00 55.91 94 SER A O 1
ATOM 688 N N . ASP A 1 95 ? 14.859 -14.072 22.964 1.00 61.09 95 ASP A N 1
ATOM 689 C CA . ASP A 1 95 ? 15.081 -13.007 23.963 1.00 61.09 95 ASP A CA 1
ATOM 690 C C . ASP A 1 95 ? 15.899 -11.798 23.437 1.00 61.09 95 ASP A C 1
ATOM 692 O O . ASP A 1 95 ? 16.089 -10.812 24.149 1.00 61.09 95 ASP A O 1
ATOM 696 N N . ALA A 1 96 ? 16.440 -11.859 22.215 1.00 54.38 96 ALA A N 1
ATOM 697 C CA . ALA A 1 96 ? 17.555 -11.031 21.749 1.00 54.38 96 ALA A CA 1
ATOM 698 C C . ALA A 1 96 ? 17.220 -9.572 21.368 1.00 54.38 96 ALA A C 1
ATOM 700 O O . ALA A 1 96 ? 18.003 -8.952 20.654 1.00 54.38 96 ALA A O 1
ATOM 701 N N . ALA A 1 97 ? 16.096 -9.006 21.815 1.00 80.25 97 ALA A N 1
ATOM 702 C CA . ALA A 1 97 ? 15.651 -7.676 21.371 1.00 80.25 97 ALA A CA 1
ATOM 703 C C . ALA A 1 97 ? 15.460 -6.626 22.482 1.00 80.25 97 ALA A C 1
ATOM 705 O O . ALA A 1 97 ? 15.171 -5.476 22.165 1.00 80.25 97 ALA A O 1
ATOM 706 N N . LEU A 1 98 ? 15.605 -6.967 23.769 1.00 93.12 98 LEU A N 1
ATOM 707 C CA . LEU A 1 98 ? 15.488 -5.970 24.843 1.00 93.12 98 LEU A CA 1
ATOM 708 C C . LEU A 1 98 ? 16.853 -5.337 25.176 1.00 93.12 98 LEU A C 1
ATOM 710 O O . LEU A 1 98 ? 17.817 -6.080 25.374 1.00 93.12 98 LEU A O 1
ATOM 714 N N . PRO A 1 99 ? 16.949 -3.998 25.327 1.00 94.75 99 PRO A N 1
ATOM 715 C CA . PRO A 1 99 ? 18.131 -3.360 25.902 1.00 94.75 99 PRO A CA 1
ATOM 716 C C . PRO A 1 99 ? 18.461 -3.937 27.281 1.00 94.75 99 PRO A C 1
ATOM 718 O O . PRO A 1 99 ? 17.552 -4.240 28.054 1.00 94.75 99 PRO A O 1
ATOM 721 N N . GLU A 1 100 ? 19.752 -4.045 27.607 1.00 95.12 100 GLU A N 1
ATOM 722 C CA . GLU A 1 100 ? 20.256 -4.755 28.796 1.00 95.12 100 GLU A CA 1
ATOM 723 C C . GLU A 1 100 ? 19.530 -4.365 30.091 1.00 95.12 100 GLU A C 1
ATOM 725 O O . GLU A 1 100 ? 19.089 -5.232 30.842 1.00 95.12 100 GLU A O 1
ATOM 730 N N . GLN A 1 101 ? 19.329 -3.065 30.321 1.00 96.00 101 GLN A N 1
ATOM 731 C CA . GLN A 1 101 ? 18.635 -2.586 31.514 1.00 96.00 101 GLN A CA 1
ATOM 732 C C . GLN A 1 101 ? 17.173 -3.063 31.575 1.00 96.00 101 GLN A C 1
ATOM 734 O O . GLN A 1 101 ? 16.730 -3.558 32.609 1.00 96.00 101 GLN A O 1
ATOM 739 N N . LEU A 1 102 ? 16.425 -2.956 30.471 1.00 96.19 102 LEU A N 1
ATOM 740 C CA . LEU A 1 102 ? 15.029 -3.401 30.429 1.00 96.19 102 LEU A CA 1
ATOM 741 C C . LEU A 1 102 ? 14.928 -4.928 30.531 1.00 96.19 102 LEU A C 1
ATOM 743 O O . LEU A 1 102 ? 13.999 -5.440 31.147 1.00 96.19 102 LEU A O 1
ATOM 747 N N . LEU A 1 103 ? 15.901 -5.655 29.977 1.00 96.00 103 LEU A N 1
ATOM 748 C CA . LEU A 1 103 ? 15.991 -7.104 30.110 1.00 96.00 103 LEU A CA 1
ATOM 749 C C . LEU A 1 103 ? 16.197 -7.530 31.572 1.00 96.00 103 LEU A C 1
ATOM 751 O O . LEU A 1 103 ? 15.563 -8.485 32.018 1.00 96.00 103 LEU A O 1
ATOM 755 N N . LEU A 1 104 ? 17.058 -6.832 32.322 1.00 96.31 104 LEU A N 1
ATOM 756 C CA . LEU A 1 104 ? 17.268 -7.087 33.751 1.00 96.31 104 LEU A CA 1
ATOM 757 C C . LEU A 1 104 ? 15.989 -6.837 34.559 1.00 96.31 104 LEU A C 1
ATOM 759 O O . LEU A 1 104 ? 15.596 -7.690 35.352 1.00 96.31 104 LEU A O 1
ATOM 763 N N . GLU A 1 105 ? 15.311 -5.713 34.320 1.00 97.81 105 GLU A N 1
ATOM 764 C CA . GLU A 1 105 ? 14.047 -5.381 34.990 1.00 97.81 105 GLU A CA 1
ATOM 765 C C . GLU A 1 105 ? 12.936 -6.386 34.653 1.00 97.81 105 GLU A C 1
ATOM 767 O O . GLU A 1 105 ? 12.249 -6.871 35.551 1.00 97.81 105 GLU A O 1
ATOM 772 N N . ALA A 1 106 ? 12.803 -6.777 33.382 1.00 96.31 106 ALA A N 1
ATOM 773 C CA . ALA A 1 106 ? 11.828 -7.775 32.953 1.00 96.31 106 ALA A CA 1
ATOM 774 C C . ALA A 1 106 ? 12.116 -9.165 33.549 1.00 96.31 106 ALA A C 1
ATOM 776 O O . ALA A 1 106 ? 11.197 -9.859 33.981 1.00 96.31 106 ALA A O 1
ATOM 777 N N . ARG A 1 107 ? 13.391 -9.572 33.641 1.00 96.00 107 ARG A N 1
ATOM 778 C CA . ARG A 1 107 ? 13.785 -10.837 34.286 1.00 96.00 107 ARG A CA 1
ATOM 779 C C . ARG A 1 107 ? 13.555 -10.823 35.792 1.00 96.00 107 ARG A C 1
ATOM 781 O O . ARG A 1 107 ? 13.182 -11.858 36.333 1.00 96.00 107 ARG A O 1
ATOM 788 N N . ALA A 1 108 ? 13.713 -9.679 36.457 1.00 97.25 108 ALA A N 1
ATOM 789 C CA . ALA A 1 108 ? 13.411 -9.548 37.881 1.00 97.25 108 ALA A CA 1
ATOM 790 C C . ALA A 1 108 ? 11.928 -9.823 38.194 1.00 97.25 108 ALA A C 1
ATOM 792 O O . ALA A 1 108 ? 11.609 -10.279 39.290 1.00 97.25 108 ALA A O 1
ATOM 793 N N . LEU A 1 109 ? 11.022 -9.646 37.220 1.00 97.69 109 LEU A N 1
ATOM 794 C CA . LEU A 1 109 ? 9.612 -10.018 37.380 1.00 97.69 109 LEU A CA 1
ATOM 795 C C . LEU A 1 109 ? 9.424 -11.524 37.628 1.00 97.69 109 LEU A C 1
ATOM 797 O O . LEU A 1 109 ? 8.417 -11.909 38.211 1.00 97.69 109 LEU A O 1
ATOM 801 N N . ARG A 1 110 ? 10.378 -12.389 37.249 1.00 96.75 110 ARG A N 1
ATOM 802 C CA . ARG A 1 110 ? 10.294 -13.844 37.485 1.00 96.75 110 ARG A CA 1
ATOM 803 C C . ARG A 1 110 ? 10.231 -14.205 38.972 1.00 96.75 110 ARG A C 1
ATOM 805 O O . ARG A 1 110 ? 9.633 -15.223 39.314 1.00 96.75 110 ARG A O 1
ATOM 812 N N . GLU A 1 111 ? 10.773 -13.349 39.836 1.00 97.25 111 GLU A N 1
ATOM 813 C CA . GLU A 1 111 ? 10.731 -13.511 41.295 1.00 97.25 111 GLU A CA 1
ATOM 814 C C . GLU A 1 111 ? 9.329 -13.253 41.881 1.00 97.25 111 GLU A C 1
ATOM 816 O O . GLU A 1 111 ? 9.049 -13.621 43.021 1.00 97.25 111 GLU A O 1
ATOM 821 N N . LEU A 1 112 ? 8.418 -12.643 41.110 1.00 97.31 112 LEU A N 1
ATOM 822 C CA . LEU A 1 112 ? 7.026 -12.448 41.514 1.00 97.31 112 LEU A CA 1
ATOM 823 C C . LEU A 1 112 ? 6.188 -13.714 41.247 1.00 97.31 112 LEU A C 1
ATOM 825 O O . LEU A 1 112 ? 6.442 -14.430 40.267 1.00 97.31 112 LEU A O 1
ATOM 829 N N . PRO A 1 113 ? 5.121 -13.965 42.036 1.00 96.62 113 PRO A N 1
ATOM 830 C CA . PRO A 1 113 ? 4.114 -14.977 41.712 1.00 96.62 113 PRO A CA 1
ATOM 831 C C . PRO A 1 113 ? 3.567 -14.772 40.295 1.00 96.62 113 PRO A C 1
ATOM 833 O O . PRO A 1 113 ? 3.279 -13.633 39.919 1.00 96.62 113 PRO A O 1
ATOM 836 N N . ALA A 1 114 ? 3.369 -15.835 39.505 1.00 91.50 114 ALA A N 1
ATOM 837 C CA . ALA A 1 114 ? 3.067 -15.670 38.077 1.00 91.50 114 ALA A CA 1
ATOM 838 C C . ALA A 1 114 ? 1.777 -14.875 37.817 1.00 91.50 114 ALA A C 1
ATOM 840 O O . ALA A 1 114 ? 1.705 -14.125 36.849 1.00 91.50 114 ALA A O 1
ATOM 841 N N . LYS A 1 115 ? 0.792 -14.940 38.724 1.00 93.62 115 LYS A N 1
ATOM 842 C CA . LYS A 1 115 ? -0.424 -14.107 38.666 1.00 93.62 115 LYS A CA 1
ATOM 843 C C . LYS A 1 115 ? -0.153 -12.597 38.748 1.00 93.62 115 LYS A C 1
ATOM 845 O O . LYS A 1 115 ? -0.945 -11.820 38.230 1.00 93.62 115 LYS A O 1
ATOM 850 N N . GLN A 1 116 ? 0.935 -12.176 39.395 1.00 96.88 116 GLN A N 1
ATOM 851 C CA . GLN A 1 116 ? 1.298 -10.764 39.581 1.00 96.88 116 GLN A CA 1
ATOM 852 C C . GLN A 1 116 ? 2.195 -10.229 38.456 1.00 96.88 116 GLN A C 1
ATOM 854 O O . GLN A 1 116 ? 2.212 -9.026 38.195 1.00 96.88 116 GLN A O 1
ATOM 859 N N . ARG A 1 117 ? 2.914 -11.115 37.758 1.00 97.25 117 ARG A N 1
ATOM 860 C CA . ARG A 1 117 ? 3.874 -10.745 36.711 1.00 97.25 117 ARG A CA 1
ATOM 861 C C . ARG A 1 117 ? 3.262 -9.928 35.561 1.00 97.25 117 ARG A C 1
ATOM 863 O O . ARG A 1 117 ? 3.859 -8.905 35.231 1.00 97.25 117 ARG A O 1
ATOM 870 N N . PRO A 1 118 ? 2.089 -10.273 34.974 1.00 96.69 118 PRO A N 1
ATOM 871 C CA . PRO A 1 118 ? 1.511 -9.476 33.892 1.00 96.69 118 PRO A CA 1
ATOM 872 C C . PRO A 1 118 ? 1.200 -8.040 34.299 1.00 96.69 118 PRO A C 1
ATOM 874 O O . PRO A 1 118 ? 1.431 -7.116 33.525 1.00 96.69 118 PRO A O 1
ATOM 877 N N . ARG A 1 119 ? 0.714 -7.843 35.530 1.00 96.25 119 ARG A N 1
ATOM 878 C CA . ARG A 1 119 ? 0.417 -6.508 36.050 1.00 96.25 119 ARG A CA 1
ATOM 879 C C . ARG A 1 119 ? 1.695 -5.688 36.219 1.00 96.25 119 ARG A C 1
ATOM 881 O O . ARG A 1 119 ? 1.752 -4.570 35.724 1.00 96.25 119 ARG A O 1
ATOM 888 N N . ALA A 1 120 ? 2.727 -6.270 36.827 1.00 97.56 120 ALA A N 1
ATOM 889 C CA . ALA A 1 120 ? 4.021 -5.608 36.971 1.00 97.56 120 ALA A CA 1
ATOM 890 C C . ALA A 1 120 ? 4.676 -5.294 35.611 1.00 97.56 120 ALA A C 1
ATOM 892 O O . ALA A 1 120 ? 5.289 -4.243 35.451 1.00 97.56 120 ALA A O 1
ATOM 893 N N . ALA A 1 121 ? 4.502 -6.163 34.608 1.00 97.56 121 ALA A N 1
ATOM 894 C CA . ALA A 1 121 ? 4.957 -5.915 33.241 1.00 97.56 121 ALA A CA 1
ATOM 895 C C . ALA A 1 121 ? 4.198 -4.754 32.570 1.00 97.56 121 ALA A C 1
ATOM 897 O O . ALA A 1 121 ? 4.824 -3.920 31.917 1.00 97.56 121 ALA A O 1
ATOM 898 N N . ILE A 1 122 ? 2.874 -4.666 32.758 1.00 96.69 122 ILE A N 1
ATOM 899 C CA . ILE A 1 122 ? 2.066 -3.519 32.309 1.00 96.69 122 ILE A CA 1
ATOM 900 C C . ILE A 1 122 ? 2.593 -2.227 32.939 1.00 96.69 122 ILE A C 1
ATOM 902 O O . ILE A 1 122 ? 2.868 -1.272 32.213 1.00 96.69 122 ILE A O 1
ATOM 906 N N . ASP A 1 123 ? 2.767 -2.211 34.263 1.00 96.44 123 ASP A N 1
ATOM 907 C CA . ASP A 1 123 ? 3.227 -1.027 34.992 1.00 96.44 123 ASP A CA 1
ATOM 908 C C . ASP A 1 123 ? 4.638 -0.609 34.522 1.00 96.44 123 ASP A C 1
ATOM 910 O O . ASP A 1 123 ? 4.892 0.575 34.285 1.00 96.44 123 ASP A O 1
ATOM 914 N N . LEU A 1 124 ? 5.533 -1.579 34.284 1.00 97.50 124 LEU A N 1
ATOM 915 C CA . LEU A 1 124 ? 6.866 -1.345 33.723 1.00 97.50 124 LEU A CA 1
ATOM 916 C C . LEU A 1 124 ? 6.800 -0.689 32.333 1.00 97.50 124 LEU A C 1
ATOM 918 O O . LEU A 1 124 ? 7.484 0.303 32.096 1.00 97.50 124 LEU A O 1
ATOM 922 N N . VAL A 1 125 ? 5.965 -1.190 31.418 1.00 97.31 125 VAL A N 1
ATOM 923 C CA . VAL A 1 125 ? 5.811 -0.606 30.071 1.00 97.31 125 VAL A CA 1
ATOM 924 C C . VAL A 1 125 ? 5.192 0.788 30.124 1.00 97.31 125 VAL A C 1
ATOM 926 O O . VAL A 1 125 ? 5.695 1.704 29.471 1.00 97.31 125 VAL A O 1
ATOM 929 N N . GLN A 1 126 ? 4.141 0.975 30.926 1.00 96.06 126 GLN A N 1
ATOM 930 C CA . GLN A 1 126 ? 3.477 2.270 31.103 1.00 96.06 126 GLN A CA 1
ATOM 931 C C . GLN A 1 126 ? 4.426 3.340 31.662 1.00 96.06 126 GLN A C 1
ATOM 933 O O . GLN A 1 126 ? 4.283 4.516 31.326 1.00 96.06 126 GLN A O 1
ATOM 938 N N . ALA A 1 127 ? 5.419 2.947 32.465 1.00 96.69 127 ALA A N 1
ATOM 939 C CA . ALA A 1 127 ? 6.449 3.851 32.971 1.00 96.69 127 ALA A CA 1
ATOM 940 C C . ALA A 1 127 ? 7.477 4.277 31.902 1.00 96.69 127 ALA A C 1
ATOM 942 O O . ALA A 1 127 ? 8.164 5.281 32.087 1.00 96.69 127 ALA A O 1
ATOM 943 N N . ARG A 1 128 ? 7.605 3.530 30.794 1.00 97.88 128 ARG A N 1
ATOM 944 C CA . ARG A 1 128 ? 8.589 3.789 29.724 1.00 97.88 128 ARG A CA 1
ATOM 945 C C . ARG A 1 128 ? 7.996 4.426 28.478 1.00 97.88 128 ARG A C 1
ATOM 947 O O . ARG A 1 128 ? 8.690 5.175 27.799 1.00 97.88 128 ARG A O 1
ATOM 954 N N . VAL A 1 129 ? 6.744 4.114 28.160 1.00 97.56 129 VAL A N 1
ATOM 955 C CA . VAL A 1 129 ? 6.104 4.537 26.913 1.00 97.56 129 VAL A CA 1
ATOM 956 C C . VAL A 1 129 ? 4.768 5.180 27.232 1.00 97.56 129 VAL A C 1
ATOM 958 O O . VAL A 1 129 ? 3.873 4.535 27.774 1.00 97.56 129 VAL A O 1
ATOM 961 N N . ARG A 1 130 ? 4.595 6.446 26.857 1.00 96.88 130 ARG A N 1
ATOM 962 C CA . ARG A 1 130 ? 3.320 7.156 26.986 1.00 96.88 130 ARG A CA 1
ATOM 963 C C . ARG A 1 130 ? 2.384 6.803 25.828 1.00 96.88 130 ARG A C 1
ATOM 965 O O . ARG A 1 130 ? 2.787 6.878 24.672 1.00 96.88 130 ARG A O 1
ATOM 972 N N . TYR A 1 131 ? 1.121 6.519 26.137 1.00 94.94 131 TYR A N 1
ATOM 973 C CA . TYR A 1 131 ? 0.099 6.339 25.105 1.00 94.94 131 TYR A CA 1
ATOM 974 C C . TYR A 1 131 ? -0.133 7.654 24.347 1.00 94.94 131 TYR A C 1
ATOM 976 O O . TYR A 1 131 ? -0.439 8.672 24.974 1.00 94.94 131 TYR A O 1
ATOM 984 N N . GLU A 1 132 ? 0.037 7.641 23.027 1.00 94.50 132 GLU A N 1
ATOM 985 C CA . GLU A 1 132 ? -0.056 8.814 22.157 1.00 94.50 132 GLU A CA 1
ATOM 986 C C . GLU A 1 132 ? -0.409 8.402 20.720 1.00 94.50 132 GLU A C 1
ATOM 988 O O . GLU A 1 132 ? 0.307 7.617 20.109 1.00 94.50 132 GLU A O 1
ATOM 993 N N . THR A 1 133 ? -1.483 8.966 20.160 1.00 87.00 133 THR A N 1
ATOM 994 C CA . THR A 1 133 ? -1.992 8.632 18.813 1.00 87.00 133 THR A CA 1
ATOM 995 C C . THR A 1 133 ? -1.778 9.756 17.795 1.00 87.00 133 THR A C 1
ATOM 997 O O . THR A 1 133 ? -2.342 9.729 16.699 1.00 87.00 133 THR A O 1
ATOM 1000 N N . SER A 1 134 ? -1.029 10.805 18.146 1.00 87.81 134 SER A N 1
ATOM 1001 C CA . SER A 1 134 ? -0.778 11.923 17.237 1.00 87.81 134 SER A CA 1
ATOM 1002 C C . SER A 1 134 ? 0.031 11.511 16.001 1.00 87.81 134 SER A C 1
ATOM 1004 O O . SER A 1 134 ? 0.981 10.728 16.060 1.00 87.81 134 SER A O 1
ATOM 1006 N N . ASN A 1 135 ? -0.280 12.144 14.865 1.00 79.50 135 ASN A N 1
ATOM 1007 C CA . ASN A 1 135 ? 0.466 11.953 13.618 1.00 79.50 135 ASN A CA 1
ATOM 1008 C C . ASN A 1 135 ? 1.963 12.292 13.765 1.00 79.50 135 ASN A C 1
ATOM 1010 O O . ASN A 1 135 ? 2.796 11.723 13.069 1.00 79.50 135 ASN A O 1
ATOM 1014 N N . ALA A 1 136 ? 2.323 13.203 14.676 1.00 91.88 136 ALA A N 1
ATOM 1015 C CA . ALA A 1 136 ? 3.717 13.557 14.931 1.00 91.88 136 ALA A CA 1
ATOM 1016 C C . ALA A 1 136 ? 4.526 12.360 15.460 1.00 91.88 136 ALA A C 1
ATOM 1018 O O . ALA A 1 136 ? 5.617 12.100 14.955 1.00 91.88 136 ALA A O 1
ATOM 1019 N N . VAL A 1 137 ? 3.978 11.603 16.418 1.00 93.94 137 VAL A N 1
ATOM 1020 C CA . VAL A 1 137 ? 4.621 10.386 16.942 1.00 93.94 137 VAL A CA 1
ATOM 1021 C C . VAL A 1 137 ? 4.672 9.292 15.877 1.00 93.94 137 VAL A C 1
ATOM 1023 O O . VAL A 1 137 ? 5.715 8.667 15.698 1.00 93.94 137 VAL A O 1
ATOM 1026 N N . ALA A 1 138 ? 3.610 9.126 15.082 1.00 84.31 138 ALA A N 1
ATOM 1027 C CA . ALA A 1 138 ? 3.617 8.183 13.962 1.00 84.31 138 ALA A CA 1
ATOM 1028 C C . ALA A 1 138 ? 4.740 8.482 12.944 1.00 84.31 138 ALA A C 1
ATOM 1030 O O . ALA A 1 138 ? 5.445 7.572 12.507 1.00 84.31 138 ALA A O 1
ATOM 1031 N N . VAL A 1 139 ? 4.960 9.759 12.604 1.00 84.69 139 VAL A N 1
ATOM 1032 C CA . VAL A 1 139 ? 6.061 10.182 11.719 1.00 84.69 139 VAL A CA 1
ATOM 1033 C C . VAL A 1 139 ? 7.428 9.882 12.339 1.00 84.69 139 VAL A C 1
ATOM 1035 O O . VAL A 1 139 ? 8.312 9.406 11.631 1.00 84.69 139 VAL A O 1
ATOM 1038 N N . GLN A 1 140 ? 7.612 10.103 13.645 1.00 97.31 140 GLN A N 1
ATOM 1039 C CA . GLN A 1 140 ? 8.868 9.765 14.331 1.00 97.31 140 GLN A CA 1
ATOM 1040 C C . GLN A 1 140 ? 9.182 8.267 14.235 1.00 97.31 140 GLN A C 1
ATOM 1042 O O . GLN A 1 140 ? 10.308 7.898 13.903 1.00 97.31 140 GLN A O 1
ATOM 1047 N N . HIS A 1 141 ? 8.182 7.404 14.440 1.00 95.25 141 HIS A N 1
ATOM 1048 C CA . HIS A 1 141 ? 8.341 5.955 14.273 1.00 95.25 141 HIS A CA 1
ATOM 1049 C C . HIS A 1 141 ? 8.708 5.570 12.836 1.00 95.25 141 HIS A C 1
ATOM 1051 O O . HIS A 1 141 ? 9.589 4.736 12.637 1.00 95.25 141 HIS A O 1
ATOM 1057 N N . GLN A 1 142 ? 8.094 6.197 11.828 1.00 85.94 142 GLN A N 1
ATOM 1058 C CA . GLN A 1 142 ? 8.436 5.958 10.419 1.00 85.94 142 GLN A CA 1
ATOM 1059 C C . GLN A 1 142 ? 9.874 6.375 10.091 1.00 85.94 142 GLN A C 1
ATOM 1061 O O . GLN A 1 142 ? 10.588 5.630 9.423 1.00 85.94 142 GLN A O 1
ATOM 1066 N N . VAL A 1 143 ? 10.319 7.535 10.584 1.00 93.75 143 VAL A N 1
ATOM 1067 C CA . VAL A 1 143 ? 11.706 7.995 10.419 1.00 93.75 143 VAL A CA 1
ATOM 1068 C C . VAL A 1 143 ? 12.678 7.007 11.066 1.00 93.75 143 VAL A C 1
ATOM 1070 O O . VAL A 1 143 ? 13.627 6.584 10.414 1.00 93.75 143 VAL A O 1
ATOM 1073 N N . ALA A 1 144 ? 12.400 6.548 12.288 1.00 94.94 144 ALA A N 1
ATOM 1074 C CA . ALA A 1 144 ? 13.240 5.570 12.980 1.00 94.94 144 ALA A CA 1
ATOM 1075 C C . ALA A 1 144 ? 13.345 4.223 12.234 1.00 94.94 144 ALA A C 1
ATOM 1077 O O . ALA A 1 144 ? 14.412 3.611 12.208 1.00 94.94 144 ALA A O 1
ATOM 1078 N N . VAL A 1 145 ? 12.264 3.768 11.585 1.00 88.75 145 VAL A N 1
ATOM 1079 C CA . VAL A 1 145 ? 12.295 2.579 10.712 1.00 88.75 145 VAL A CA 1
ATOM 1080 C C . VAL A 1 145 ? 13.229 2.795 9.520 1.00 88.75 145 VAL A C 1
ATOM 1082 O O . VAL A 1 145 ? 14.013 1.905 9.194 1.00 88.75 145 VAL A O 1
ATOM 1085 N N . LEU A 1 146 ? 13.173 3.967 8.880 1.00 86.69 146 LEU A N 1
ATOM 1086 C CA . LEU A 1 146 ? 14.049 4.307 7.751 1.00 86.69 146 LEU A CA 1
ATOM 1087 C C . LEU A 1 146 ? 15.524 4.421 8.164 1.00 86.69 146 LEU A C 1
ATOM 1089 O O . LEU A 1 146 ? 16.406 4.132 7.361 1.00 86.69 146 LEU A O 1
ATOM 1093 N N . GLU A 1 147 ? 15.789 4.787 9.418 1.00 96.81 147 GLU A N 1
ATOM 1094 C CA . GLU A 1 147 ? 17.124 4.773 10.030 1.00 96.81 147 GLU A CA 1
ATOM 1095 C C . GLU A 1 147 ? 17.611 3.359 10.398 1.00 96.81 147 GLU A C 1
ATOM 1097 O O . GLU A 1 147 ? 18.736 3.195 10.866 1.00 96.81 147 GLU A O 1
ATOM 1102 N N . GLY A 1 148 ? 16.787 2.327 10.189 1.00 93.88 148 GLY A N 1
ATOM 1103 C CA . GLY A 1 148 ? 17.132 0.937 10.479 1.00 93.88 148 GLY A CA 1
ATOM 1104 C C . GLY A 1 148 ? 17.035 0.559 11.958 1.00 93.88 148 GLY A C 1
ATOM 1105 O O . GLY A 1 148 ? 17.563 -0.483 12.347 1.00 93.88 148 GLY A O 1
ATOM 1106 N N . LYS A 1 149 ? 16.365 1.368 12.790 1.00 93.31 149 LYS A N 1
ATOM 1107 C CA . LYS A 1 149 ? 16.163 1.050 14.208 1.00 93.31 149 LYS A CA 1
ATOM 1108 C C . LYS A 1 149 ? 15.144 -0.075 14.367 1.00 93.31 149 LYS A C 1
ATOM 1110 O O . LYS A 1 149 ? 14.043 -0.036 13.800 1.00 93.31 149 LYS A O 1
ATOM 1115 N N . ASP A 1 150 ? 15.491 -1.065 15.186 1.00 92.62 150 ASP A N 1
ATOM 1116 C CA . ASP A 1 150 ? 14.561 -2.124 15.559 1.00 92.62 150 ASP A CA 1
ATOM 1117 C C . ASP A 1 150 ? 13.380 -1.569 16.377 1.00 92.62 150 ASP A C 1
ATOM 1119 O O . ASP A 1 150 ? 13.376 -0.423 16.837 1.00 92.62 150 ASP A O 1
ATOM 1123 N N . PHE A 1 151 ? 12.335 -2.386 16.515 1.00 91.38 151 PHE A N 1
ATOM 1124 C CA . PHE A 1 151 ? 11.081 -1.980 17.145 1.00 91.38 151 PHE A CA 1
ATOM 1125 C C . PHE A 1 151 ? 11.241 -1.578 18.617 1.00 91.38 151 PHE A C 1
ATOM 1127 O O . PHE A 1 151 ? 10.659 -0.572 19.026 1.00 91.38 151 PHE A O 1
ATOM 1134 N N . VAL A 1 152 ? 12.012 -2.326 19.410 1.00 94.25 152 VAL A N 1
ATOM 1135 C CA . VAL A 1 152 ? 12.143 -2.060 20.849 1.00 94.25 152 VAL A CA 1
ATOM 1136 C C . VAL A 1 152 ? 12.968 -0.799 21.062 1.00 94.25 152 VAL A C 1
ATOM 1138 O O . VAL A 1 152 ? 12.534 0.092 21.794 1.00 94.25 152 VAL A O 1
ATOM 1141 N N . THR A 1 153 ? 14.104 -0.683 20.368 1.00 94.69 153 THR A N 1
ATOM 1142 C CA . THR A 1 153 ? 14.977 0.494 20.452 1.00 94.69 153 THR A CA 1
ATOM 1143 C C . THR A 1 153 ? 14.216 1.768 20.100 1.00 94.69 153 THR A C 1
ATOM 1145 O O . THR A 1 153 ? 14.168 2.690 20.914 1.00 94.69 153 THR A O 1
ATOM 1148 N N . ARG A 1 154 ? 13.527 1.816 18.946 1.00 96.44 154 ARG A N 1
ATOM 1149 C CA . ARG A 1 154 ? 12.782 3.029 18.557 1.00 96.44 154 ARG A CA 1
ATOM 1150 C C . ARG A 1 154 ? 11.638 3.359 19.513 1.00 96.44 154 ARG A C 1
ATOM 1152 O O . ARG A 1 154 ? 11.390 4.528 19.779 1.00 96.44 154 ARG A O 1
ATOM 1159 N N . THR A 1 155 ? 10.958 2.344 20.046 1.00 96.62 155 THR A N 1
ATOM 1160 C CA . THR A 1 155 ? 9.840 2.542 20.977 1.00 96.62 155 THR A CA 1
ATOM 1161 C C . THR A 1 155 ? 10.306 3.201 22.272 1.00 96.62 155 THR A C 1
ATOM 1163 O O . THR A 1 155 ? 9.660 4.129 22.756 1.00 96.62 155 THR A O 1
ATOM 1166 N N . LEU A 1 156 ? 11.448 2.764 22.806 1.00 97.69 156 LEU A N 1
ATOM 1167 C CA . LEU A 1 156 ? 12.022 3.322 24.029 1.00 97.69 156 LEU A CA 1
ATOM 1168 C C . LEU A 1 156 ? 12.648 4.704 23.811 1.00 97.69 156 LEU A C 1
ATOM 1170 O O . LEU A 1 156 ? 12.491 5.568 24.666 1.00 97.69 156 LEU A O 1
ATOM 1174 N N . GLU A 1 157 ? 13.314 4.935 22.675 1.00 97.31 157 GLU A N 1
ATOM 1175 C CA . GLU A 1 157 ? 13.879 6.250 22.337 1.00 97.31 157 GLU A CA 1
ATOM 1176 C C . GLU A 1 157 ? 12.799 7.318 22.135 1.00 97.31 157 GLU A C 1
ATOM 1178 O O . GLU A 1 157 ? 12.945 8.445 22.607 1.00 97.31 157 GLU A O 1
ATOM 1183 N N . ILE A 1 158 ? 11.713 6.973 21.436 1.00 98.31 158 ILE A N 1
ATOM 1184 C CA . ILE A 1 158 ? 10.587 7.886 21.206 1.00 98.31 158 ILE A CA 1
ATOM 1185 C C . ILE A 1 158 ? 9.786 8.083 22.503 1.00 98.31 158 ILE A C 1
ATOM 1187 O O . ILE A 1 158 ? 9.256 9.168 22.746 1.00 98.31 158 ILE A O 1
ATOM 1191 N N . GLY A 1 159 ? 9.685 7.048 23.345 1.00 98.00 159 GLY A N 1
ATOM 1192 C CA . GLY A 1 159 ? 8.991 7.104 24.637 1.00 98.00 159 GLY A CA 1
ATOM 1193 C C . GLY A 1 159 ? 7.480 7.337 24.519 1.00 98.00 159 GLY A C 1
ATOM 1194 O O . GLY A 1 159 ? 6.816 7.671 25.503 1.00 98.00 159 GLY A O 1
ATOM 1195 N N . ALA A 1 160 ? 6.923 7.186 23.317 1.00 97.81 160 ALA A N 1
ATOM 1196 C CA . ALA A 1 160 ? 5.514 7.381 23.028 1.00 97.81 160 ALA A CA 1
ATOM 1197 C C . ALA A 1 160 ? 5.059 6.506 21.854 1.00 97.81 160 ALA A C 1
ATOM 1199 O O . ALA A 1 160 ? 5.833 6.203 20.943 1.00 97.81 160 ALA A O 1
ATOM 1200 N N . GLY A 1 161 ? 3.789 6.122 21.865 1.00 96.38 161 GLY A N 1
ATOM 1201 C CA . GLY A 1 161 ? 3.171 5.366 20.784 1.00 96.38 161 GLY A CA 1
ATOM 1202 C C . GLY A 1 161 ? 1.731 4.997 21.096 1.00 96.38 161 GLY A C 1
ATOM 1203 O O . GLY A 1 161 ? 1.262 5.168 22.223 1.00 96.38 161 GLY A O 1
ATOM 1204 N N . ASP A 1 162 ? 1.032 4.508 20.088 1.00 93.88 162 ASP A N 1
ATOM 1205 C CA . ASP A 1 162 ? -0.336 4.029 20.173 1.00 93.88 162 ASP A CA 1
ATOM 1206 C C . ASP A 1 162 ? -0.393 2.569 20.659 1.00 93.88 162 ASP A C 1
ATOM 1208 O O . ASP A 1 162 ? 0.527 2.062 21.314 1.00 93.88 162 ASP A O 1
ATOM 1212 N N . CYS A 1 163 ? -1.540 1.917 20.455 1.00 94.19 163 CYS A N 1
ATOM 1213 C CA . CYS A 1 163 ? -1.856 0.661 21.126 1.00 94.19 163 CYS A CA 1
ATOM 1214 C C . CYS A 1 163 ? -0.962 -0.510 20.717 1.00 94.19 163 CYS A C 1
ATOM 1216 O O . CYS A 1 163 ? -0.607 -1.328 21.565 1.00 94.19 163 CYS A O 1
ATOM 1218 N N . ASP A 1 164 ? -0.558 -0.580 19.452 1.00 92.00 164 ASP A N 1
ATOM 1219 C CA . ASP A 1 164 ? 0.329 -1.617 18.929 1.00 92.00 164 ASP A CA 1
ATOM 1220 C C . ASP A 1 164 ? 1.776 -1.415 19.397 1.00 92.00 164 ASP A C 1
ATOM 1222 O O . ASP A 1 164 ? 2.450 -2.389 19.731 1.00 92.00 164 ASP A O 1
ATOM 1226 N N . VAL A 1 165 ? 2.232 -0.167 19.524 1.00 95.00 165 VAL A N 1
ATOM 1227 C CA . VAL A 1 165 ? 3.556 0.171 20.052 1.00 95.00 165 VAL A CA 1
ATOM 1228 C C . VAL A 1 165 ? 3.683 -0.237 21.523 1.00 95.00 165 VAL A C 1
ATOM 1230 O O . VAL A 1 165 ? 4.607 -0.972 21.884 1.00 95.00 165 VAL A O 1
ATOM 1233 N N . GLN A 1 166 ? 2.752 0.186 22.385 1.00 96.88 166 GLN A N 1
ATOM 1234 C CA . GLN A 1 166 ? 2.807 -0.163 23.810 1.00 96.88 166 GLN A CA 1
ATOM 1235 C C . GLN A 1 166 ? 2.651 -1.668 24.040 1.00 96.88 166 GLN A C 1
ATOM 1237 O O . GLN A 1 166 ? 3.456 -2.275 24.750 1.00 96.88 166 GLN A O 1
ATOM 1242 N N . ASN A 1 167 ? 1.639 -2.291 23.433 1.00 95.81 167 ASN A N 1
ATOM 1243 C CA . ASN A 1 167 ? 1.389 -3.712 23.649 1.00 95.81 167 ASN A CA 1
ATOM 1244 C C . ASN A 1 167 ? 2.428 -4.597 22.949 1.00 95.81 167 ASN A C 1
ATOM 1246 O O . ASN A 1 167 ? 2.761 -5.663 23.463 1.00 95.81 167 ASN A O 1
ATOM 1250 N N . GLY A 1 168 ? 3.031 -4.140 21.849 1.00 91.69 168 GLY A N 1
ATOM 1251 C CA . GLY A 1 168 ? 4.183 -4.799 21.238 1.00 91.69 168 GLY A CA 1
ATOM 1252 C C . GLY A 1 168 ? 5.390 -4.843 22.179 1.00 91.69 168 GLY A C 1
ATOM 1253 O O . GLY A 1 168 ? 6.024 -5.892 22.310 1.00 91.69 168 GLY A O 1
ATOM 1254 N N . LEU A 1 169 ? 5.678 -3.746 22.893 1.00 95.75 169 LEU A N 1
ATOM 1255 C CA . LEU A 1 169 ? 6.728 -3.734 23.918 1.00 95.75 169 LEU A CA 1
ATOM 1256 C C . LEU A 1 169 ? 6.366 -4.635 25.109 1.00 95.75 169 LEU A C 1
ATOM 1258 O O . LEU A 1 169 ? 7.226 -5.361 25.610 1.00 95.75 169 LEU A O 1
ATOM 1262 N N . LEU A 1 170 ? 5.097 -4.642 25.528 1.00 96.19 170 LEU A N 1
ATOM 1263 C CA . LEU A 1 170 ? 4.607 -5.518 26.597 1.00 96.19 170 LEU A CA 1
ATOM 1264 C C . LEU A 1 170 ? 4.808 -7.002 26.278 1.00 96.19 170 LEU A C 1
ATOM 1266 O O . LEU A 1 170 ? 5.223 -7.746 27.164 1.00 96.19 170 LEU A O 1
ATOM 1270 N N . VAL A 1 171 ? 4.599 -7.436 25.031 1.00 93.00 171 VAL A N 1
ATOM 1271 C CA . VAL A 1 171 ? 4.902 -8.820 24.622 1.00 93.00 171 VAL A CA 1
ATOM 1272 C C . VAL A 1 171 ? 6.369 -9.165 24.872 1.00 93.00 171 VAL A C 1
ATOM 1274 O O . VAL A 1 171 ? 6.654 -10.204 25.465 1.00 93.00 171 VAL A O 1
ATOM 1277 N N . ALA A 1 172 ? 7.295 -8.290 24.471 1.00 92.69 172 ALA A N 1
ATOM 1278 C CA . ALA A 1 172 ? 8.725 -8.528 24.657 1.00 92.69 172 ALA A CA 1
ATOM 1279 C C . ALA A 1 172 ? 9.110 -8.606 26.147 1.00 92.69 172 ALA A C 1
ATOM 1281 O O . ALA A 1 172 ? 9.884 -9.478 26.543 1.00 92.69 172 ALA A O 1
ATOM 1282 N N . VAL A 1 173 ? 8.528 -7.741 26.988 1.00 96.12 173 VAL A N 1
ATOM 1283 C CA . VAL A 1 173 ? 8.726 -7.769 28.448 1.00 96.12 173 VAL A CA 1
ATOM 1284 C C . VAL A 1 173 ? 8.173 -9.059 29.064 1.00 96.12 173 VAL A C 1
ATOM 1286 O O . VAL A 1 173 ? 8.843 -9.666 29.897 1.00 96.12 173 VAL A O 1
ATOM 1289 N N . LEU A 1 174 ? 6.987 -9.512 28.649 1.00 94.94 174 LEU A N 1
ATOM 1290 C CA . LEU A 1 174 ? 6.379 -10.748 29.153 1.00 94.94 174 LEU A CA 1
ATOM 1291 C C . LEU A 1 174 ? 7.185 -11.993 28.770 1.00 94.94 174 LEU A C 1
ATOM 1293 O O . LEU A 1 174 ? 7.399 -12.848 29.626 1.00 94.94 174 LEU A O 1
ATOM 1297 N N . HIS A 1 175 ? 7.707 -12.067 27.540 1.00 92.75 175 HIS A N 1
ATOM 1298 C CA . HIS A 1 175 ? 8.620 -13.147 27.141 1.00 92.75 175 HIS A CA 1
ATOM 1299 C C . HIS A 1 175 ? 9.868 -13.174 28.028 1.00 92.75 175 HIS A C 1
ATOM 1301 O O . HIS A 1 175 ? 10.217 -14.216 28.580 1.00 92.75 175 HIS A O 1
ATOM 1307 N N . ALA A 1 176 ? 10.489 -12.017 28.271 1.00 94.00 176 ALA A N 1
ATOM 1308 C CA . ALA A 1 176 ? 11.628 -11.926 29.182 1.00 94.00 176 ALA A CA 1
ATOM 1309 C C . ALA A 1 176 ? 11.270 -12.285 30.641 1.00 94.00 176 ALA A C 1
ATOM 1311 O O . ALA A 1 176 ? 12.129 -12.787 31.373 1.00 94.00 176 ALA A O 1
ATOM 1312 N N . ALA A 1 177 ? 10.011 -12.111 31.050 1.00 95.06 177 ALA A N 1
ATOM 1313 C CA . ALA A 1 177 ? 9.465 -12.534 32.342 1.00 95.06 177 ALA A CA 1
ATOM 1314 C C . ALA A 1 177 ? 9.006 -14.012 32.388 1.00 95.06 177 ALA A C 1
ATOM 1316 O O . ALA A 1 177 ? 8.391 -14.421 33.377 1.00 95.06 177 ALA A O 1
ATOM 1317 N N . ASP A 1 178 ? 9.338 -14.808 31.363 1.00 93.00 178 ASP A N 1
ATOM 1318 C CA . ASP A 1 178 ? 8.985 -16.231 31.236 1.00 93.00 178 ASP A CA 1
ATOM 1319 C C . ASP A 1 178 ? 7.463 -16.468 31.162 1.00 93.00 178 ASP A C 1
ATOM 1321 O O . ASP A 1 178 ? 6.907 -17.347 31.820 1.00 93.00 178 ASP A O 1
ATOM 1325 N N . ILE A 1 179 ? 6.767 -15.617 30.398 1.00 92.50 179 ILE A N 1
ATOM 1326 C CA . ILE A 1 179 ? 5.330 -15.720 30.118 1.00 92.50 179 ILE A CA 1
ATOM 1327 C C . ILE A 1 179 ? 5.121 -15.747 28.611 1.00 92.50 179 ILE A C 1
ATOM 1329 O O . ILE A 1 179 ? 5.419 -14.775 27.916 1.00 92.50 179 ILE A O 1
ATOM 1333 N N . ASP A 1 180 ? 4.532 -16.831 28.114 1.00 89.31 180 ASP A N 1
ATOM 1334 C CA . ASP A 1 180 ? 4.132 -16.931 26.715 1.00 89.31 180 ASP A CA 1
ATOM 1335 C C . ASP A 1 180 ? 3.066 -15.881 26.396 1.00 89.31 180 ASP A C 1
ATOM 1337 O O . ASP A 1 180 ? 1.948 -15.921 26.909 1.00 89.31 180 ASP A O 1
ATOM 1341 N N . ALA A 1 181 ? 3.418 -14.938 25.527 1.00 89.19 181 ALA A N 1
ATOM 1342 C CA . ALA A 1 181 ? 2.549 -13.847 25.111 1.00 89.19 181 ALA A CA 1
ATOM 1343 C C . ALA A 1 181 ? 2.541 -13.659 23.589 1.00 89.19 181 ALA A C 1
ATOM 1345 O O . ALA A 1 181 ? 3.474 -14.050 22.881 1.00 89.19 181 ALA A O 1
ATOM 1346 N N . ARG A 1 182 ? 1.491 -13.034 23.063 1.00 85.69 182 ARG A N 1
ATOM 1347 C CA . ARG A 1 182 ? 1.404 -12.597 21.667 1.00 85.69 182 ARG A CA 1
ATOM 1348 C C . ARG A 1 182 ? 0.615 -11.303 21.553 1.00 85.69 182 ARG A C 1
ATOM 1350 O O . ARG A 1 182 ? -0.270 -11.032 22.359 1.00 85.69 182 ARG A O 1
ATOM 1357 N N . LEU A 1 183 ? 0.938 -10.526 20.526 1.00 86.31 183 LEU A N 1
ATOM 1358 C CA . LEU A 1 183 ? 0.168 -9.345 20.173 1.00 86.31 183 LEU A CA 1
ATOM 1359 C C . LEU A 1 183 ? -1.062 -9.801 19.390 1.00 86.31 183 LEU A C 1
ATOM 1361 O O . LEU A 1 183 ? -0.926 -10.557 18.427 1.00 86.31 183 LEU A O 1
ATOM 1365 N N . ALA A 1 184 ? -2.233 -9.346 19.809 1.00 84.00 184 ALA A N 1
ATOM 1366 C CA . ALA A 1 184 ? -3.482 -9.522 19.093 1.00 84.00 184 ALA A CA 1
ATOM 1367 C C . ALA A 1 184 ? -3.982 -8.153 18.639 1.00 84.00 184 ALA A C 1
ATOM 1369 O O . ALA A 1 184 ? -3.859 -7.170 19.368 1.00 84.00 184 ALA A O 1
ATOM 1370 N N . VAL A 1 185 ? -4.536 -8.094 17.429 1.00 82.62 185 VAL A N 1
ATOM 1371 C CA . VAL A 1 185 ? -5.160 -6.888 16.882 1.00 82.62 185 VAL A CA 1
ATOM 1372 C C . VAL A 1 185 ? -6.563 -7.247 16.438 1.00 82.62 185 VAL A C 1
ATOM 1374 O O . VAL A 1 185 ? -6.782 -8.233 15.738 1.00 82.62 185 VAL A O 1
ATOM 1377 N N . GLY A 1 186 ? -7.534 -6.439 16.828 1.00 78.69 186 GLY A N 1
ATOM 1378 C CA . GLY A 1 186 ? -8.912 -6.679 16.447 1.00 78.69 186 GLY A CA 1
ATOM 1379 C C . GLY A 1 186 ? -9.839 -5.610 16.973 1.00 78.69 186 GLY A C 1
ATOM 1380 O O . GLY A 1 186 ? -9.415 -4.543 17.412 1.00 78.69 186 GLY A O 1
ATOM 1381 N N . TRP A 1 187 ? -11.131 -5.895 16.917 1.00 78.31 187 TRP A N 1
ATOM 1382 C CA . TRP A 1 187 ? -12.126 -4.994 17.468 1.00 78.31 187 TRP A CA 1
ATOM 1383 C C . TRP A 1 187 ? -12.406 -5.329 18.926 1.00 78.31 187 TRP A C 1
ATOM 1385 O O . TRP A 1 187 ? -12.693 -6.478 19.265 1.00 78.31 187 TRP A O 1
ATOM 1395 N N . VAL A 1 188 ? -12.380 -4.311 19.779 1.00 75.69 188 VAL A N 1
ATOM 1396 C CA . VAL A 1 188 ? -12.718 -4.467 21.194 1.00 75.69 188 VAL A CA 1
ATOM 1397 C C . VAL A 1 188 ? -14.218 -4.310 21.364 1.00 75.69 188 VAL A C 1
ATOM 1399 O O . VAL A 1 188 ? -14.801 -3.296 20.983 1.00 75.69 188 VAL A O 1
ATOM 1402 N N . GLY A 1 189 ? -14.852 -5.331 21.932 1.00 70.06 189 GLY A N 1
ATOM 1403 C CA . GLY A 1 189 ? -16.235 -5.237 22.370 1.00 70.06 189 GLY A CA 1
ATOM 1404 C C . GLY A 1 189 ? -16.342 -4.382 23.630 1.00 70.06 189 GLY A C 1
ATOM 1405 O O . GLY A 1 189 ? -15.618 -4.613 24.594 1.00 70.06 189 GLY A O 1
ATOM 1406 N N . HIS A 1 190 ? -17.262 -3.427 23.645 1.00 61.66 190 HIS A N 1
ATOM 1407 C CA . HIS A 1 190 ? -17.690 -2.733 24.849 1.00 61.66 190 HIS A CA 1
ATOM 1408 C C . HIS A 1 190 ? -19.205 -2.896 24.978 1.00 61.66 190 HIS A C 1
ATOM 1410 O O . HIS A 1 190 ? -19.954 -2.543 24.064 1.00 61.66 190 HIS A O 1
ATOM 1416 N N . GLU A 1 191 ? -19.648 -3.493 26.087 1.00 59.06 191 GLU A N 1
ATOM 1417 C CA . GLU A 1 191 ? -21.075 -3.620 26.421 1.00 59.06 191 GLU A CA 1
ATOM 1418 C C . GLU A 1 191 ? -21.921 -4.353 25.356 1.00 59.06 191 GLU A C 1
ATOM 1420 O O . GLU A 1 191 ? -23.021 -3.939 25.000 1.00 59.06 191 GLU A O 1
ATOM 1425 N N . GLY A 1 192 ? -21.398 -5.447 24.786 1.00 59.25 192 GLY A N 1
ATOM 1426 C CA . GLY A 1 192 ? -22.097 -6.216 23.741 1.00 59.25 192 GLY A CA 1
ATOM 1427 C C . GLY A 1 192 ? -22.136 -5.534 22.366 1.00 59.25 192 GLY A C 1
ATOM 1428 O O . GLY A 1 192 ? -22.690 -6.086 21.415 1.00 59.25 192 GLY A O 1
ATOM 1429 N N . SER A 1 193 ? -21.513 -4.363 22.237 1.00 48.28 193 SER A N 1
ATOM 1430 C CA . SER A 1 193 ? -21.279 -3.680 20.969 1.00 48.28 193 SER A CA 1
ATOM 1431 C C . SER A 1 193 ? -19.798 -3.729 20.609 1.00 48.28 193 SER A C 1
ATOM 1433 O O . SER A 1 193 ? -18.939 -3.809 21.478 1.00 48.28 193 SER A O 1
ATOM 1435 N N . VAL A 1 194 ? -19.479 -3.715 19.320 1.00 61.91 194 VAL A N 1
ATOM 1436 C CA . VAL A 1 194 ? -18.092 -3.708 18.852 1.00 61.91 194 VAL A CA 1
ATOM 1437 C C . VAL A 1 194 ? -17.652 -2.257 18.675 1.00 61.91 194 VAL A C 1
ATOM 1439 O O . VAL A 1 194 ? -18.317 -1.500 17.962 1.00 61.91 194 VAL A O 1
ATOM 1442 N N . SER A 1 195 ? -16.549 -1.867 19.319 1.00 63.78 195 SER A N 1
ATOM 1443 C CA . SER A 1 195 ? -15.914 -0.571 19.099 1.00 63.78 195 SER A CA 1
ATOM 1444 C C . SER A 1 195 ? -15.539 -0.431 17.628 1.00 63.78 195 SER A C 1
ATOM 1446 O O . SER A 1 195 ? -15.052 -1.359 16.985 1.00 63.78 195 SER A O 1
ATOM 1448 N N . ALA A 1 196 ? -15.770 0.760 17.090 1.00 52.91 196 ALA A N 1
ATOM 1449 C CA . ALA A 1 196 ? -15.459 1.091 15.709 1.00 52.91 196 ALA A CA 1
ATOM 1450 C C . ALA A 1 196 ? -13.947 1.096 15.399 1.00 52.91 196 ALA A C 1
ATOM 1452 O O . ALA A 1 196 ? -13.564 1.135 14.230 1.00 52.91 196 ALA A O 1
ATOM 1453 N N . TRP A 1 197 ? -13.111 1.048 16.436 1.00 65.56 197 TRP A N 1
ATOM 1454 C CA . TRP A 1 197 ? -11.663 1.170 16.355 1.00 65.56 197 TRP A CA 1
ATOM 1455 C C . TRP A 1 197 ? -11.003 -0.203 16.446 1.00 65.56 197 TRP A C 1
ATOM 1457 O O . TRP A 1 197 ? -11.397 -1.043 17.260 1.00 65.56 197 TRP A O 1
ATOM 1467 N N . LEU A 1 198 ? -9.987 -0.415 15.611 1.00 77.06 198 LEU A N 1
ATOM 1468 C CA . LEU A 1 198 ? -9.034 -1.490 15.846 1.00 77.06 198 LEU A CA 1
ATOM 1469 C C . LEU A 1 198 ? -8.205 -1.127 17.071 1.00 77.06 198 LEU A C 1
ATOM 1471 O O . LEU A 1 198 ? -7.782 0.018 17.224 1.00 77.06 198 LEU A O 1
ATOM 1475 N N . HIS A 1 199 ? -7.988 -2.115 17.918 1.00 88.38 199 HIS A N 1
ATOM 1476 C CA . HIS A 1 199 ? -7.143 -2.016 19.089 1.00 88.38 199 HIS A CA 1
ATOM 1477 C C . HIS A 1 199 ? -6.158 -3.169 19.070 1.00 88.38 199 HIS A C 1
ATOM 1479 O O . HIS A 1 199 ? -6.499 -4.269 18.626 1.00 88.38 199 HIS A O 1
ATOM 1485 N N . ALA A 1 200 ? -4.962 -2.924 19.578 1.00 87.81 200 ALA A N 1
ATOM 1486 C CA . ALA A 1 200 ? -3.997 -3.969 19.846 1.00 87.81 200 ALA A CA 1
ATOM 1487 C C . ALA A 1 200 ? -3.945 -4.225 21.351 1.00 87.81 200 ALA A C 1
ATOM 1489 O O . ALA A 1 200 ? -3.873 -3.277 22.127 1.00 87.81 200 ALA A O 1
ATOM 1490 N N . TRP A 1 201 ? -3.947 -5.491 21.756 1.00 93.00 201 TRP A N 1
ATOM 1491 C CA . TRP A 1 201 ? -3.760 -5.928 23.141 1.00 93.00 201 TRP A CA 1
ATOM 1492 C C . TRP A 1 201 ? -2.804 -7.118 23.184 1.00 93.00 201 TRP A C 1
ATOM 1494 O O . TRP A 1 201 ? -2.458 -7.703 22.155 1.00 93.00 201 TRP A O 1
ATOM 1504 N N . VAL A 1 202 ? -2.364 -7.491 24.380 1.00 92.31 202 VAL A N 1
ATOM 1505 C CA . VAL A 1 202 ? -1.558 -8.692 24.579 1.00 92.31 202 VAL A CA 1
ATOM 1506 C C . VAL A 1 202 ? -2.439 -9.834 25.045 1.00 92.31 202 VAL A C 1
ATOM 1508 O O . VAL A 1 202 ? -3.174 -9.717 26.021 1.00 92.31 202 VAL A O 1
ATOM 1511 N N . GLU A 1 203 ? -2.338 -10.969 24.371 1.00 89.12 203 GLU A N 1
ATOM 1512 C CA . GLU A 1 203 ? -2.814 -12.238 24.902 1.00 89.12 203 GLU A CA 1
ATOM 1513 C C . GLU A 1 203 ? -1.634 -12.946 25.559 1.00 89.12 203 GLU A C 1
ATOM 1515 O O . GLU A 1 203 ? -0.571 -13.047 24.948 1.00 89.12 203 GLU A O 1
ATOM 1520 N N . TYR A 1 204 ? -1.796 -13.439 26.783 1.00 91.62 204 TYR A N 1
ATOM 1521 C CA . TYR A 1 204 ? -0.761 -14.186 27.494 1.00 91.62 204 TYR A CA 1
ATOM 1522 C C . TYR A 1 204 ? -1.310 -15.471 28.104 1.00 91.62 204 TYR A C 1
ATOM 1524 O O . TYR A 1 204 ? -2.504 -15.573 28.391 1.00 91.62 204 TYR A O 1
ATOM 1532 N N . LEU A 1 205 ? -0.440 -16.455 28.298 1.00 89.00 205 LEU A N 1
ATOM 1533 C CA . LEU A 1 205 ? -0.805 -17.743 28.860 1.00 89.00 205 LEU A CA 1
ATOM 1534 C C . LEU A 1 205 ? -0.695 -17.727 30.389 1.00 89.00 205 LEU A C 1
ATOM 1536 O O . LEU A 1 205 ? 0.371 -17.463 30.942 1.00 89.00 205 LEU A O 1
ATOM 1540 N N . GLY A 1 206 ? -1.804 -17.995 31.081 1.00 89.81 206 GLY A N 1
ATOM 1541 C CA . GLY A 1 206 ? -1.819 -18.165 32.534 1.00 89.81 206 GLY A CA 1
ATOM 1542 C C . GLY A 1 206 ? -1.221 -19.504 32.985 1.00 89.81 206 GLY A C 1
ATOM 1543 O O . GLY A 1 206 ? -1.064 -20.427 32.189 1.00 89.81 206 GLY A O 1
ATOM 1544 N N . GLU A 1 207 ? -0.950 -19.643 34.289 1.00 90.25 207 GLU A N 1
ATOM 1545 C CA . GLU A 1 207 ? -0.462 -20.901 34.902 1.00 90.25 207 GLU A CA 1
ATOM 1546 C C . GLU A 1 207 ? -1.404 -22.095 34.667 1.00 90.25 207 GLU A C 1
ATOM 1548 O O . GLU A 1 207 ? -0.981 -23.246 34.677 1.00 90.25 207 GLU A O 1
ATOM 1553 N N . ASP A 1 208 ? -2.689 -21.819 34.452 1.00 87.38 208 ASP A N 1
ATOM 1554 C CA . ASP A 1 208 ? -3.732 -22.801 34.149 1.00 87.38 208 ASP A CA 1
ATOM 1555 C C . ASP A 1 208 ? -3.783 -23.204 32.663 1.00 87.38 208 ASP A C 1
ATOM 1557 O O . ASP A 1 208 ? -4.645 -23.987 32.263 1.00 87.38 208 ASP A O 1
ATOM 1561 N N . GLY A 1 209 ? -2.885 -22.668 31.830 1.00 84.06 209 GLY A N 1
ATOM 1562 C CA . GLY A 1 209 ? -2.875 -22.892 30.386 1.00 84.06 209 GLY A CA 1
ATOM 1563 C C . GLY A 1 209 ? -4.014 -22.188 29.640 1.00 84.06 209 GLY A C 1
ATOM 1564 O O . GLY A 1 209 ? -4.274 -22.514 28.480 1.00 84.06 209 GLY A O 1
ATOM 1565 N N . SER A 1 210 ? -4.710 -21.238 30.273 1.00 82.94 210 SER A N 1
ATOM 1566 C CA . SER A 1 210 ? -5.730 -20.412 29.621 1.00 82.94 210 SER A CA 1
ATOM 1567 C C . SER A 1 210 ? -5.130 -19.121 29.061 1.00 82.94 210 SER A C 1
ATOM 1569 O O . SER A 1 210 ? -4.269 -18.497 29.685 1.00 82.94 210 SER A O 1
ATOM 1571 N N . TRP A 1 211 ? -5.587 -18.702 27.878 1.00 84.12 211 TRP A N 1
ATOM 1572 C CA . TRP A 1 211 ? -5.251 -17.381 27.348 1.00 84.12 211 TRP A CA 1
ATOM 1573 C C . TRP A 1 211 ? -6.003 -16.299 28.122 1.00 84.12 211 TRP A C 1
ATOM 1575 O O . TRP A 1 211 ? -7.214 -16.383 28.321 1.00 84.12 211 TRP A O 1
ATOM 1585 N N . ARG A 1 212 ? -5.274 -15.264 28.521 1.00 89.94 212 ARG A N 1
ATOM 1586 C CA . ARG A 1 212 ? -5.756 -14.082 29.233 1.00 89.94 212 ARG A CA 1
ATOM 1587 C C . ARG A 1 212 ? -5.343 -12.834 28.468 1.00 89.94 212 ARG A C 1
ATOM 1589 O O . ARG A 1 212 ? -4.444 -12.887 27.636 1.00 89.94 212 ARG A O 1
ATOM 1596 N N . VAL A 1 213 ? -5.996 -11.715 28.753 1.00 90.75 213 VAL A N 1
ATOM 1597 C CA . VAL A 1 213 ? -5.712 -10.431 28.106 1.00 90.75 213 VAL A CA 1
ATOM 1598 C C . VAL A 1 213 ? -4.961 -9.517 29.071 1.00 90.75 213 VAL A C 1
ATOM 1600 O O . VAL A 1 213 ? -5.301 -9.429 30.250 1.00 90.75 213 VAL A O 1
ATOM 1603 N N . ALA A 1 214 ? -3.936 -8.848 28.561 1.00 93.50 214 ALA A N 1
ATOM 1604 C CA . ALA A 1 214 ? -3.210 -7.760 29.193 1.00 93.50 214 ALA A CA 1
ATOM 1605 C C . ALA A 1 214 ? -3.176 -6.573 28.224 1.00 93.50 214 ALA A C 1
ATOM 1607 O O . ALA A 1 214 ? -3.047 -6.754 27.015 1.00 93.50 214 ALA A O 1
ATOM 1608 N N . ASP A 1 215 ? -3.298 -5.358 28.748 1.00 94.50 215 ASP A N 1
ATOM 1609 C CA . ASP A 1 215 ? -3.330 -4.156 27.923 1.00 94.50 215 ASP A CA 1
ATOM 1610 C C . ASP A 1 215 ? -2.598 -3.009 28.624 1.00 94.50 215 ASP A C 1
ATOM 1612 O O . ASP A 1 215 ? -3.058 -2.487 29.639 1.00 94.50 215 ASP A O 1
ATOM 1616 N N . ALA A 1 216 ? -1.448 -2.617 28.077 1.00 95.38 216 ALA A N 1
ATOM 1617 C CA . ALA A 1 216 ? -0.653 -1.497 28.570 1.00 95.38 216 ALA A CA 1
ATOM 1618 C C . ALA A 1 216 ? -1.275 -0.126 28.259 1.00 95.38 216 ALA A C 1
ATOM 1620 O O . ALA A 1 216 ? -0.864 0.874 28.845 1.00 95.38 216 ALA A O 1
ATOM 1621 N N . THR A 1 217 ? -2.286 -0.059 27.395 1.00 92.31 217 THR A N 1
ATOM 1622 C CA . THR A 1 217 ? -2.969 1.195 27.038 1.00 92.31 217 THR A CA 1
ATOM 1623 C C . THR A 1 217 ? -4.134 1.504 27.972 1.00 92.31 217 THR A C 1
ATOM 1625 O O . THR A 1 217 ? -4.502 2.668 28.161 1.00 92.31 217 THR A O 1
ATOM 1628 N N . ALA A 1 218 ? -4.686 0.466 28.610 1.00 80.44 218 ALA A N 1
ATOM 1629 C CA . ALA A 1 218 ? -5.693 0.595 29.641 1.00 80.44 218 ALA A CA 1
ATOM 1630 C C . ALA A 1 218 ? -5.033 1.232 30.869 1.00 80.44 218 ALA A C 1
ATOM 1632 O O . ALA A 1 218 ? -4.413 0.567 31.704 1.00 80.44 218 ALA A O 1
ATOM 1633 N N . ARG A 1 219 ? -5.124 2.562 30.986 1.00 68.25 219 ARG A N 1
ATOM 1634 C CA . ARG A 1 219 ? -4.795 3.213 32.257 1.00 68.25 219 ARG A CA 1
ATOM 1635 C C . ARG A 1 219 ? -5.657 2.576 33.336 1.00 68.25 219 ARG A C 1
ATOM 1637 O O . ARG A 1 219 ? -6.815 2.261 33.075 1.00 68.25 219 ARG A O 1
ATOM 1644 N N . ALA A 1 220 ? -5.094 2.418 34.534 1.00 51.25 220 ALA A N 1
ATOM 1645 C CA . ALA A 1 220 ? -5.852 2.094 35.735 1.00 51.25 220 ALA A CA 1
ATOM 1646 C C . ALA A 1 220 ? -6.863 3.220 35.982 1.00 51.25 220 ALA A C 1
ATOM 1648 O O . ALA A 1 220 ? -6.622 4.168 36.723 1.00 51.25 220 ALA A O 1
ATOM 1649 N N . THR A 1 221 ? -7.978 3.162 35.270 1.00 43.03 221 THR A N 1
ATOM 1650 C CA . THR A 1 221 ? -9.158 3.950 35.533 1.00 43.03 221 THR A CA 1
ATOM 1651 C C . THR A 1 221 ? -9.650 3.443 36.868 1.00 43.03 221 THR A C 1
ATOM 1653 O O . THR A 1 221 ? -10.176 2.334 36.963 1.00 43.03 221 THR A O 1
ATOM 1656 N N . THR A 1 222 ? -9.401 4.230 37.910 1.00 41.16 222 THR A N 1
ATOM 1657 C CA . THR A 1 222 ? -10.111 4.133 39.180 1.00 41.16 222 THR A CA 1
ATOM 1658 C C . THR A 1 222 ? -11.584 3.874 38.865 1.00 41.16 222 THR A C 1
ATOM 1660 O O . THR A 1 222 ? -12.199 4.659 38.147 1.00 41.16 222 THR A O 1
ATOM 1663 N N . ALA A 1 223 ? -12.060 2.694 39.279 1.00 37.53 223 ALA A N 1
ATOM 1664 C CA . ALA A 1 223 ? -13.378 2.099 39.049 1.00 37.53 223 ALA A CA 1
ATOM 1665 C C . ALA A 1 223 ? -14.367 2.964 38.231 1.00 37.53 223 ALA A C 1
ATOM 1667 O O . ALA A 1 223 ? -15.046 3.830 38.780 1.00 37.53 223 ALA A O 1
ATOM 1668 N N . GLY A 1 224 ? -14.459 2.713 36.917 1.00 42.59 224 GLY A N 1
ATOM 1669 C CA . GLY A 1 224 ? -15.536 3.240 36.059 1.00 42.59 224 GLY A CA 1
ATOM 1670 C C . GLY A 1 224 ? -15.160 4.309 35.022 1.00 42.59 224 GLY A C 1
ATOM 1671 O O . GLY A 1 224 ? -16.045 4.822 34.343 1.00 42.59 224 GLY A O 1
ATOM 1672 N N . GLY A 1 225 ? -13.882 4.657 34.859 1.00 37.66 225 GLY A N 1
ATOM 1673 C CA . GLY A 1 225 ? -13.448 5.576 33.799 1.00 37.66 225 GLY A CA 1
ATOM 1674 C C . GLY A 1 225 ? -13.347 4.907 32.421 1.00 37.66 225 GLY A C 1
ATOM 1675 O O . GLY A 1 225 ? -12.767 3.837 32.285 1.00 37.66 225 GLY A O 1
ATOM 1676 N N . SER A 1 226 ? -13.869 5.556 31.381 1.00 43.88 226 SER A N 1
ATOM 1677 C CA . SER A 1 226 ? -13.609 5.219 29.976 1.00 43.88 226 SER A CA 1
ATOM 1678 C C . SER A 1 226 ? -12.117 5.347 29.633 1.00 43.88 226 SER A C 1
ATOM 1680 O O . SER A 1 226 ? -11.447 6.239 30.159 1.00 43.88 226 SER A O 1
ATOM 1682 N N . ILE A 1 227 ? -11.611 4.525 28.705 1.00 46.41 227 ILE A N 1
ATOM 1683 C CA . ILE A 1 227 ? -10.239 4.625 28.170 1.00 46.41 227 ILE A CA 1
ATOM 1684 C C . ILE A 1 227 ? -9.989 6.071 27.682 1.00 46.41 227 ILE A C 1
ATOM 1686 O O . ILE A 1 227 ? -10.700 6.538 26.785 1.00 46.41 227 ILE A O 1
ATOM 1690 N N . PRO A 1 228 ? -9.016 6.808 28.253 1.00 39.19 228 PRO A N 1
ATOM 1691 C CA . PRO A 1 228 ? -8.743 8.190 27.865 1.00 39.19 228 PRO A CA 1
ATOM 1692 C C . PRO A 1 228 ? -8.355 8.290 26.385 1.00 39.19 228 PRO A C 1
ATOM 1694 O O . PRO A 1 228 ? -7.380 7.681 25.958 1.00 39.19 228 PRO A O 1
ATOM 1697 N N . GLY A 1 229 ? -9.118 9.068 25.612 1.00 42.06 229 GLY A N 1
ATOM 1698 C CA . GLY A 1 229 ? -8.932 9.234 24.163 1.00 42.06 229 GLY A CA 1
ATOM 1699 C C . GLY A 1 229 ? -9.995 8.543 23.304 1.00 42.06 229 GLY A C 1
ATOM 1700 O O . GLY A 1 229 ? -10.102 8.854 22.120 1.00 42.06 229 GLY A O 1
ATOM 1701 N N . LEU A 1 230 ? -10.833 7.680 23.888 1.00 43.56 230 LEU A N 1
ATOM 1702 C CA . LEU A 1 230 ? -12.060 7.227 23.235 1.00 43.56 230 LEU A CA 1
ATOM 1703 C C . LEU A 1 230 ? -13.180 8.262 23.463 1.00 43.56 230 LEU A C 1
ATOM 1705 O O . LEU A 1 230 ? -13.364 8.711 24.597 1.00 43.56 230 LEU A O 1
ATOM 1709 N N . PRO A 1 231 ? -13.943 8.667 22.429 1.00 37.12 231 PRO A N 1
ATOM 1710 C CA . PRO A 1 231 ? -15.154 9.454 22.642 1.00 37.12 231 PRO A CA 1
ATOM 1711 C C . PRO A 1 231 ? -16.153 8.651 23.496 1.00 37.12 231 PRO A C 1
ATOM 1713 O O . PRO A 1 231 ? -16.203 7.424 23.369 1.00 37.12 231 PRO A O 1
ATOM 1716 N N . PRO A 1 232 ? -16.954 9.308 24.359 1.00 38.94 232 PRO A N 1
ATOM 1717 C CA . PRO A 1 232 ? -17.923 8.609 25.195 1.00 38.94 232 PRO A CA 1
ATOM 1718 C C . PRO A 1 232 ? -18.925 7.835 24.320 1.00 38.94 232 PRO A C 1
ATOM 1720 O O . PRO A 1 232 ? -19.325 8.342 23.263 1.00 38.94 232 PRO A O 1
ATOM 1723 N N . PRO A 1 233 ? -19.348 6.625 24.734 1.00 35.47 233 PRO A N 1
ATOM 1724 C CA . PRO A 1 233 ? -20.417 5.915 24.045 1.00 35.47 233 PRO A CA 1
ATOM 1725 C C . PRO A 1 233 ? -21.699 6.775 24.037 1.00 35.47 233 PRO A C 1
ATOM 1727 O O . PRO A 1 233 ? -21.902 7.597 24.937 1.00 35.47 233 PRO A O 1
ATOM 1730 N N . PRO A 1 234 ? -22.568 6.643 23.017 1.00 32.50 234 PRO A N 1
ATOM 1731 C CA . PRO A 1 234 ? -23.804 7.417 22.939 1.00 32.50 234 PRO A CA 1
ATOM 1732 C C . PRO A 1 234 ? -24.672 7.199 24.190 1.00 32.50 234 PRO A C 1
ATOM 1734 O O . PRO A 1 234 ? -24.872 6.068 24.630 1.00 32.50 234 PRO A O 1
ATOM 1737 N N . ALA A 1 235 ? -25.192 8.290 24.760 1.00 26.23 235 ALA A N 1
ATOM 1738 C CA . ALA A 1 235 ? -25.964 8.260 26.001 1.00 26.23 235 ALA A CA 1
ATOM 1739 C C . ALA A 1 235 ? -27.237 7.400 25.867 1.00 26.23 235 ALA A C 1
ATOM 1741 O O . ALA A 1 235 ? -28.044 7.626 24.964 1.00 26.23 235 ALA A O 1
ATOM 1742 N N . GLY A 1 236 ? -27.436 6.453 26.793 1.00 29.92 236 GLY A N 1
ATOM 1743 C CA . GLY A 1 236 ? -28.648 5.621 26.875 1.00 29.92 236 GLY A CA 1
ATOM 1744 C C . GLY A 1 236 ? -28.424 4.112 27.002 1.00 29.92 236 GLY A C 1
ATOM 1745 O O . GLY A 1 236 ? -29.393 3.360 26.960 1.00 29.92 236 GLY A O 1
ATOM 1746 N N . VAL A 1 237 ? -27.182 3.661 27.164 1.00 25.16 237 VAL A N 1
ATOM 1747 C CA . VAL A 1 237 ? -26.841 2.246 27.348 1.00 25.16 237 VAL A CA 1
ATOM 1748 C C . VAL A 1 237 ? -26.197 2.089 28.723 1.00 25.16 237 VAL A C 1
ATOM 1750 O O . VAL A 1 237 ? -25.304 2.853 29.071 1.00 25.16 237 VAL A O 1
ATOM 1753 N N . ALA A 1 238 ? -26.723 1.173 29.536 1.00 22.98 238 ALA A N 1
ATOM 1754 C CA . ALA A 1 238 ? -26.206 0.857 30.863 1.00 22.98 238 ALA A CA 1
ATOM 1755 C C . ALA A 1 238 ? -25.807 -0.617 30.894 1.00 22.98 238 ALA A C 1
ATOM 1757 O O . ALA A 1 238 ? -26.660 -1.465 30.618 1.00 22.98 238 ALA A O 1
ATOM 1758 N N . VAL A 1 239 ? -24.557 -0.929 31.251 1.00 31.42 239 VAL A N 1
ATOM 1759 C CA . VAL A 1 239 ? -24.094 -2.309 31.457 1.00 31.42 239 VAL A CA 1
ATOM 1760 C C . VAL A 1 239 ? -23.128 -2.412 32.644 1.00 31.42 239 VAL A C 1
ATOM 1762 O O . VAL A 1 239 ? -22.452 -1.463 33.031 1.00 31.42 239 VAL A O 1
ATOM 1765 N N . ALA A 1 240 ? -23.144 -3.595 33.260 1.00 24.17 240 ALA A N 1
ATOM 1766 C CA . ALA A 1 240 ? -22.386 -3.990 34.435 1.00 24.17 240 ALA A CA 1
ATOM 1767 C C . ALA A 1 240 ? -20.931 -4.390 34.118 1.00 24.17 240 ALA A C 1
ATOM 1769 O O . ALA A 1 240 ? -20.652 -5.065 33.125 1.00 24.17 240 ALA A O 1
ATOM 1770 N N . SER A 1 241 ? -20.029 -4.013 35.023 1.00 26.47 241 SER A N 1
ATOM 1771 C CA . SER A 1 241 ? -18.604 -4.352 35.047 1.00 26.47 241 SER A CA 1
ATOM 1772 C C . SER A 1 241 ? -18.367 -5.834 35.376 1.00 26.47 241 SER A C 1
ATOM 1774 O O . SER A 1 241 ? -19.018 -6.385 36.261 1.00 26.47 241 SER A O 1
ATOM 1776 N N . LEU A 1 242 ? -17.396 -6.471 34.714 1.00 28.38 242 LEU A N 1
ATOM 1777 C CA . LEU A 1 242 ? -16.797 -7.728 35.177 1.00 28.38 242 LEU A CA 1
ATOM 1778 C C . LEU A 1 242 ? -15.728 -7.391 36.223 1.00 28.38 242 LEU A C 1
ATOM 1780 O O . LEU A 1 242 ? -14.606 -7.029 35.868 1.00 28.38 242 LEU A O 1
ATOM 1784 N N . ASP A 1 243 ? -16.092 -7.486 37.501 1.00 31.03 243 ASP A N 1
ATOM 1785 C CA . ASP A 1 243 ? -15.140 -7.428 38.610 1.00 31.03 243 ASP A CA 1
ATOM 1786 C C . ASP A 1 243 ? -14.216 -8.652 38.565 1.00 31.03 243 ASP A C 1
ATOM 1788 O O . ASP A 1 243 ? -14.661 -9.795 38.681 1.00 31.03 243 ASP A O 1
ATOM 1792 N N . LEU A 1 244 ? -12.912 -8.408 38.424 1.00 39.16 244 LEU A N 1
ATOM 1793 C CA . LEU A 1 244 ? -11.868 -9.438 38.493 1.00 39.16 244 LEU A CA 1
ATOM 1794 C C . LEU A 1 244 ? -11.578 -9.914 39.933 1.00 39.16 244 LEU A C 1
ATOM 1796 O O . LEU A 1 244 ? -10.758 -10.812 40.105 1.00 39.16 244 LEU A O 1
ATOM 1800 N N . ASP A 1 245 ? -12.283 -9.380 40.937 1.00 36.31 245 ASP A N 1
ATOM 1801 C CA . ASP A 1 245 ? -12.084 -9.704 42.359 1.00 36.31 245 ASP A CA 1
ATOM 1802 C C . ASP A 1 245 ? -13.203 -10.564 42.985 1.00 36.31 245 ASP A C 1
ATOM 1804 O O . ASP A 1 245 ? -13.120 -10.937 44.156 1.00 36.31 245 ASP A O 1
ATOM 1808 N N . ALA A 1 246 ? -14.240 -10.951 42.233 1.00 35.47 246 ALA A N 1
ATOM 1809 C CA . ALA A 1 246 ? -15.312 -11.799 42.761 1.00 35.47 246 ALA A CA 1
ATOM 1810 C C . ALA A 1 246 ? -14.945 -13.296 42.695 1.00 35.47 246 ALA A C 1
ATOM 1812 O O . ALA A 1 246 ? -15.397 -14.040 41.823 1.00 35.47 246 ALA A O 1
ATOM 1813 N N . GLY A 1 247 ? -14.110 -13.749 43.633 1.00 35.94 247 GLY A N 1
ATOM 1814 C CA . GLY A 1 247 ? -13.947 -15.175 43.927 1.00 35.94 247 GLY A CA 1
ATOM 1815 C C . GLY A 1 247 ? -15.233 -15.784 44.522 1.00 35.94 247 GLY A C 1
ATOM 1816 O O . GLY A 1 247 ? -15.950 -15.098 45.253 1.00 35.94 247 GLY A O 1
ATOM 1817 N N . PRO A 1 248 ? -15.557 -17.061 44.243 1.00 37.72 248 PRO A N 1
ATOM 1818 C CA . PRO A 1 248 ? -16.760 -17.707 44.746 1.00 37.72 248 PRO A CA 1
ATOM 1819 C C . PRO A 1 248 ? -16.504 -18.320 46.130 1.00 37.72 248 PRO A C 1
ATOM 1821 O O . PRO A 1 248 ? -16.480 -19.536 46.255 1.00 37.72 248 PRO A O 1
ATOM 1824 N N . ASP A 1 249 ? -16.336 -17.499 47.167 1.00 37.91 249 ASP A N 1
ATOM 1825 C CA . ASP A 1 249 ? -16.320 -17.987 48.553 1.00 37.91 249 ASP A CA 1
ATOM 1826 C C . ASP A 1 249 ? -17.465 -17.356 49.350 1.00 37.91 249 ASP A C 1
ATOM 1828 O O . ASP A 1 249 ? -17.364 -16.291 49.959 1.00 37.91 249 ASP A O 1
ATOM 1832 N N . GLY A 1 250 ? -18.603 -18.052 49.331 1.00 43.66 250 GLY A N 1
ATOM 1833 C CA . GLY A 1 250 ? -19.686 -17.845 50.280 1.00 43.66 250 GLY A CA 1
ATOM 1834 C C . GLY A 1 250 ? -19.290 -18.398 51.647 1.00 43.66 250 GLY A C 1
ATOM 1835 O O . GLY A 1 250 ? -19.404 -19.596 51.890 1.00 43.66 250 GLY A O 1
ATOM 1836 N N . GLY A 1 251 ? -18.858 -17.515 52.545 1.00 32.53 251 GLY A N 1
ATOM 1837 C CA . GLY A 1 251 ? -18.575 -17.824 53.945 1.00 32.53 251 GLY A CA 1
ATOM 1838 C C . GLY A 1 251 ? -19.046 -16.691 54.847 1.00 32.53 251 GLY A C 1
ATOM 1839 O O . GLY A 1 251 ? -18.317 -15.743 55.108 1.00 32.53 251 GLY A O 1
ATOM 1840 N N . SER A 1 252 ? -20.294 -16.788 55.296 1.00 40.56 252 SER A N 1
ATOM 1841 C CA . SER A 1 252 ? -20.935 -15.870 56.237 1.00 40.56 252 SER A CA 1
ATOM 1842 C C . SER A 1 252 ? -20.228 -15.902 57.599 1.00 40.56 252 SER A C 1
ATOM 1844 O O . SER A 1 252 ? -20.287 -16.928 58.272 1.00 40.56 252 SER A O 1
ATOM 1846 N N . LEU A 1 253 ? -19.632 -14.787 58.038 1.00 35.31 253 LEU A N 1
ATOM 1847 C CA . LEU A 1 253 ? -19.303 -14.539 59.448 1.00 35.31 253 LEU A CA 1
ATOM 1848 C C . LEU A 1 253 ? -19.615 -13.087 59.845 1.00 35.31 253 LEU A C 1
ATOM 1850 O O . LEU A 1 253 ? -19.397 -12.145 59.087 1.00 35.31 253 LEU A O 1
ATOM 1854 N N . GLU A 1 254 ? -20.194 -12.974 61.040 1.00 34.47 254 GLU A N 1
ATOM 1855 C CA . GLU A 1 254 ? -20.760 -11.798 61.706 1.00 34.47 254 GLU A CA 1
ATOM 1856 C C . GLU A 1 254 ? -19.775 -10.638 61.962 1.00 34.47 254 GLU A C 1
ATOM 1858 O O . GLU A 1 254 ? -18.566 -10.850 62.062 1.00 34.47 254 GLU A O 1
ATOM 1863 N N . PRO A 1 255 ? -20.287 -9.405 62.167 1.00 42.88 255 PRO A N 1
ATOM 1864 C CA . PRO A 1 255 ? -19.471 -8.242 62.480 1.00 42.88 255 PRO A CA 1
ATOM 1865 C C . PRO A 1 255 ? -19.219 -8.117 63.992 1.00 42.88 255 PRO A C 1
ATOM 1867 O O . PRO A 1 255 ? -20.130 -7.817 64.764 1.00 42.88 255 PRO A O 1
ATOM 1870 N N . THR A 1 256 ? -17.960 -8.241 64.419 1.00 37.16 256 THR A N 1
ATOM 1871 C CA . THR A 1 256 ? -17.529 -7.821 65.761 1.00 37.16 256 THR A CA 1
ATOM 1872 C C . THR A 1 256 ? -16.574 -6.632 65.722 1.00 37.16 256 THR A C 1
ATOM 1874 O O . THR A 1 256 ? -15.514 -6.686 65.111 1.00 37.16 256 THR A O 1
ATOM 1877 N N . ALA A 1 257 ? -16.966 -5.620 66.497 1.00 35.69 257 ALA A N 1
ATOM 1878 C CA . ALA A 1 257 ? -16.135 -4.735 67.312 1.00 35.69 257 ALA A CA 1
ATOM 1879 C C . ALA A 1 257 ? -15.150 -3.763 66.630 1.00 35.69 257 ALA A C 1
ATOM 1881 O O . ALA A 1 257 ? -13.998 -4.049 66.326 1.00 35.69 257 ALA A O 1
ATOM 1882 N N . ARG A 1 258 ? -15.643 -2.523 66.582 1.00 39.62 258 ARG A N 1
ATOM 1883 C CA . ARG A 1 258 ? -14.950 -1.236 66.710 1.00 39.62 258 ARG A CA 1
ATOM 1884 C C . ARG A 1 258 ? -13.811 -1.289 67.747 1.00 39.62 258 ARG A C 1
ATOM 1886 O O . ARG A 1 258 ? -14.070 -1.552 68.918 1.00 39.62 258 ARG A O 1
ATOM 1893 N N . VAL A 1 259 ? -12.589 -0.967 67.323 1.00 38.62 259 VAL A N 1
ATOM 1894 C CA . VAL A 1 259 ? -11.444 -0.670 68.199 1.00 38.62 259 VAL A CA 1
ATOM 1895 C C . VAL A 1 259 ? -10.939 0.732 67.854 1.00 38.62 259 VAL A C 1
ATOM 1897 O O . VAL A 1 259 ? -10.551 1.001 66.719 1.00 38.62 259 VAL A O 1
ATOM 1900 N N . GLU A 1 260 ? -11.017 1.632 68.833 1.00 42.66 260 GLU A N 1
ATOM 1901 C CA . GLU A 1 260 ? -10.386 2.956 68.833 1.00 42.66 260 GLU A CA 1
ATOM 1902 C C . GLU A 1 260 ? -8.858 2.826 68.939 1.00 42.66 260 GLU A C 1
ATOM 1904 O O . GLU A 1 260 ? -8.379 1.966 69.684 1.00 42.66 260 GLU A O 1
ATOM 1909 N N . PRO A 1 261 ? -8.071 3.707 68.298 1.00 48.38 261 PRO A N 1
ATOM 1910 C CA . PRO A 1 261 ? -6.695 3.943 68.699 1.00 48.38 261 PRO A CA 1
ATOM 1911 C C . PRO A 1 261 ? -6.585 5.141 69.668 1.00 48.38 261 PRO A C 1
ATOM 1913 O O . PRO A 1 261 ? -7.376 6.085 69.588 1.00 48.38 261 PRO A O 1
ATOM 1916 N N . PRO A 1 262 ? -5.606 5.113 70.591 1.00 53.03 262 PRO A N 1
ATOM 1917 C CA . PRO A 1 262 ? -5.508 6.055 71.696 1.00 53.03 262 PRO A CA 1
ATOM 1918 C C . PRO A 1 262 ? -4.857 7.385 71.308 1.00 53.03 262 PRO A C 1
ATOM 1920 O O . PRO A 1 262 ? -3.973 7.471 70.457 1.00 53.03 262 PRO A O 1
ATOM 1923 N N . SER A 1 263 ? -5.276 8.413 72.039 1.00 40.97 263 SER A N 1
ATOM 1924 C CA . SER A 1 263 ? -4.645 9.719 72.159 1.00 40.97 263 SER A CA 1
ATOM 1925 C C . SER A 1 263 ? -3.263 9.635 72.816 1.00 40.97 263 SER A C 1
ATOM 1927 O O . SER A 1 263 ? -3.139 9.088 73.914 1.00 40.97 263 SER A O 1
ATOM 1929 N N . SER A 1 264 ? -2.272 10.308 72.238 1.00 46.56 264 SER A N 1
ATOM 1930 C CA . SER A 1 264 ? -1.095 10.778 72.973 1.00 46.56 264 SER A CA 1
ATOM 1931 C C . SER A 1 264 ? -0.664 12.144 72.446 1.00 46.56 264 SER A C 1
ATOM 1933 O O . SER A 1 264 ? -0.241 12.281 71.300 1.00 46.56 264 SER A O 1
ATOM 1935 N N . ASN A 1 265 ? -0.802 13.143 73.318 1.00 43.34 265 ASN A N 1
ATOM 1936 C CA . ASN A 1 265 ? -0.066 14.400 73.276 1.00 43.34 265 ASN A CA 1
ATOM 1937 C C . ASN A 1 265 ? 1.437 14.111 73.395 1.00 43.34 265 ASN A C 1
ATOM 1939 O O . ASN A 1 265 ? 1.797 13.255 74.194 1.00 43.34 265 ASN A O 1
ATOM 1943 N N . GLU A 1 266 ? 2.286 14.869 72.698 1.00 37.75 266 GLU A N 1
ATOM 1944 C CA . GLU A 1 266 ? 3.347 15.681 73.320 1.00 37.75 266 GLU A CA 1
ATOM 1945 C C . GLU A 1 266 ? 4.167 16.458 72.272 1.00 37.75 266 GLU A C 1
ATOM 1947 O O . GLU A 1 266 ? 4.668 15.898 71.305 1.00 37.75 266 GLU A O 1
ATOM 1952 N N . ALA A 1 267 ? 4.240 17.771 72.516 1.00 39.88 267 ALA A N 1
ATOM 1953 C CA . ALA A 1 267 ? 5.373 18.689 72.379 1.00 39.88 267 ALA A CA 1
ATOM 1954 C C . ALA A 1 267 ? 6.342 18.592 71.179 1.00 39.88 267 ALA A C 1
ATOM 1956 O O . ALA A 1 267 ? 7.072 17.621 71.012 1.00 39.88 267 ALA A O 1
ATOM 1957 N N . GLY A 1 268 ? 6.499 19.722 70.475 1.00 32.84 268 GLY A N 1
ATOM 1958 C CA . GLY A 1 268 ? 7.694 19.990 69.672 1.00 32.84 268 GLY A CA 1
ATOM 1959 C C . GLY A 1 268 ? 7.543 21.112 68.646 1.00 32.84 268 GLY A C 1
ATOM 1960 O O . GLY A 1 268 ? 7.540 20.834 67.456 1.00 32.84 268 GLY A O 1
ATOM 1961 N N . ASP A 1 269 ? 7.435 22.359 69.105 1.00 44.25 269 ASP A N 1
ATOM 1962 C CA . ASP A 1 269 ? 7.830 23.551 68.331 1.00 44.25 269 ASP A CA 1
ATOM 1963 C C . ASP A 1 269 ? 9.339 23.772 68.582 1.00 44.25 269 ASP A C 1
ATOM 1965 O O . ASP A 1 269 ? 9.770 23.619 69.735 1.00 44.25 269 ASP A O 1
ATOM 1969 N N . PRO A 1 270 ? 10.171 24.022 67.552 1.00 54.94 270 PRO A N 1
ATOM 1970 C CA . PRO A 1 270 ? 10.554 25.417 67.305 1.00 54.94 270 PRO A CA 1
ATOM 1971 C C . PRO A 1 270 ? 10.806 25.793 65.823 1.00 54.94 270 PRO A C 1
ATOM 1973 O O . PRO A 1 270 ? 11.441 25.051 65.079 1.00 54.94 270 PRO A O 1
ATOM 1976 N N . SER A 1 271 ? 10.400 27.022 65.485 1.00 41.72 271 SER A N 1
ATOM 1977 C CA . SER A 1 271 ? 11.131 28.057 64.715 1.00 41.72 271 SER A CA 1
ATOM 1978 C C . SER A 1 271 ? 11.783 27.702 63.364 1.00 41.72 271 SER A C 1
ATOM 1980 O O . SER A 1 271 ? 12.750 26.953 63.324 1.00 41.72 271 SER A O 1
ATOM 1982 N N . ASP A 1 272 ? 11.413 28.408 62.284 1.00 39.28 272 ASP A N 1
ATOM 1983 C CA . ASP A 1 272 ? 12.217 29.553 61.795 1.00 39.28 272 ASP A CA 1
ATOM 1984 C C . ASP A 1 272 ? 11.514 30.345 60.654 1.00 39.28 272 ASP A C 1
ATOM 1986 O O . ASP A 1 272 ? 10.613 29.819 59.995 1.00 39.28 272 ASP A O 1
ATOM 1990 N N . PRO A 1 273 ? 11.893 31.624 60.438 1.00 51.88 273 PRO A N 1
ATOM 1991 C CA . PRO A 1 273 ? 11.196 32.632 59.651 1.00 51.88 273 PRO A CA 1
ATOM 1992 C C . PRO A 1 273 ? 11.773 32.762 58.236 1.00 51.88 273 PRO A C 1
ATOM 1994 O O . PRO A 1 273 ? 12.921 32.405 57.994 1.00 51.88 273 PRO A O 1
ATOM 1997 N N . ASN A 1 274 ? 10.999 33.348 57.321 1.00 40.69 274 ASN A N 1
ATOM 1998 C CA . ASN A 1 274 ? 11.449 34.318 56.311 1.00 40.69 274 ASN A CA 1
ATOM 1999 C C . ASN A 1 274 ? 10.325 34.537 55.297 1.00 40.69 274 ASN A C 1
ATOM 2001 O O . ASN A 1 274 ? 10.087 33.679 54.453 1.00 40.69 274 ASN A O 1
ATOM 2005 N N . ASP A 1 275 ? 9.689 35.706 55.340 1.00 38.47 275 ASP A N 1
ATOM 2006 C CA . ASP A 1 275 ? 9.025 36.253 54.157 1.00 38.47 275 ASP A CA 1
ATOM 2007 C C . ASP A 1 275 ? 9.034 37.792 54.215 1.00 38.47 275 ASP A C 1
ATOM 2009 O O . ASP A 1 275 ? 8.418 38.372 55.117 1.00 38.47 275 ASP A O 1
ATOM 2013 N N . PRO A 1 276 ? 9.783 38.484 53.336 1.00 55.50 276 PRO A N 1
ATOM 2014 C CA . PRO A 1 276 ? 9.715 39.927 53.204 1.00 55.50 276 PRO A CA 1
ATOM 2015 C C . PRO A 1 276 ? 8.804 40.348 52.038 1.00 55.50 276 PRO A C 1
ATOM 2017 O O . PRO A 1 276 ? 9.068 40.085 50.870 1.00 55.50 276 PRO A O 1
ATOM 2020 N N . SER A 1 277 ? 7.758 41.075 52.415 1.00 41.62 277 SER A N 1
ATOM 2021 C CA . SER A 1 277 ? 7.196 42.293 51.815 1.00 41.62 277 SER A CA 1
ATOM 2022 C C . SER A 1 277 ? 7.633 42.755 50.400 1.00 41.62 277 SER A C 1
ATOM 2024 O O . SER A 1 277 ? 8.764 43.199 50.225 1.00 41.62 277 SER A O 1
ATOM 2026 N N . ASP A 1 278 ? 6.617 42.867 49.517 1.00 41.72 278 ASP A N 1
ATOM 2027 C CA . ASP A 1 278 ? 6.215 44.030 48.666 1.00 41.72 278 ASP A CA 1
ATOM 2028 C C . ASP A 1 278 ? 7.147 44.570 47.538 1.00 41.72 278 ASP A C 1
ATOM 2030 O O . ASP A 1 278 ? 8.347 44.314 47.552 1.00 41.72 278 ASP A O 1
ATOM 2034 N N . PRO A 1 279 ? 6.697 45.463 46.608 1.00 55.50 279 PRO A N 1
ATOM 2035 C CA . PRO A 1 279 ? 5.351 45.768 46.075 1.00 55.50 279 PRO A CA 1
ATOM 2036 C C . PRO A 1 279 ? 5.297 45.994 44.528 1.00 55.50 279 PRO A C 1
ATOM 2038 O O . PRO A 1 279 ? 6.305 46.069 43.829 1.00 55.50 279 PRO A O 1
ATOM 2041 N N . SER A 1 280 ? 4.085 46.318 44.043 1.00 36.94 280 SER A N 1
ATOM 2042 C CA . SER A 1 280 ? 3.753 47.261 42.945 1.00 36.94 280 SER A CA 1
ATOM 2043 C C . SER A 1 280 ? 3.757 46.800 41.474 1.00 36.94 280 SER A C 1
ATOM 2045 O O . SER A 1 280 ? 4.789 46.491 40.892 1.00 36.94 280 SER A O 1
ATOM 2047 N N . SER A 1 281 ? 2.592 46.931 40.817 1.00 37.69 281 SER A N 1
ATOM 2048 C CA . SER A 1 281 ? 2.440 47.683 39.556 1.00 37.69 281 SER A CA 1
ATOM 2049 C C . SER A 1 281 ? 0.968 47.917 39.187 1.00 37.69 281 SER A C 1
ATOM 2051 O O . SER A 1 281 ? 0.117 47.041 39.291 1.00 37.69 281 SER A O 1
ATOM 2053 N N . GLN A 1 282 ? 0.709 49.159 38.784 1.00 37.91 282 GLN A N 1
ATOM 2054 C CA . GLN A 1 282 ? -0.549 49.757 38.345 1.00 37.91 282 GLN A CA 1
ATOM 2055 C C . GLN A 1 282 ? -0.940 49.306 36.928 1.00 37.91 282 GLN A C 1
ATOM 2057 O O . GLN A 1 282 ? -0.075 48.966 36.125 1.00 37.91 282 GLN A O 1
ATOM 2062 N N . GLY A 1 283 ? -2.225 49.422 36.577 1.00 32.56 283 GLY A N 1
ATOM 2063 C CA . GLY A 1 283 ? -2.675 49.281 35.190 1.00 32.56 283 GLY A CA 1
ATOM 2064 C C . GLY A 1 283 ? -4.169 49.521 34.991 1.00 32.56 283 GLY A C 1
ATOM 2065 O O . GLY A 1 283 ? -4.959 48.587 35.020 1.00 32.56 283 GLY A O 1
ATOM 2066 N N . ASN A 1 284 ? -4.536 50.788 34.784 1.00 37.19 284 ASN A N 1
ATOM 2067 C CA . ASN A 1 284 ? -5.859 51.272 34.368 1.00 37.19 284 ASN A CA 1
ATOM 2068 C C . ASN A 1 284 ? -6.323 50.683 33.020 1.00 37.19 284 ASN A C 1
ATOM 2070 O O . ASN A 1 284 ? -5.494 50.443 32.145 1.00 37.19 284 ASN A O 1
ATOM 2074 N N . GLY A 1 285 ? -7.642 50.594 32.786 1.00 31.19 285 GLY A N 1
ATOM 2075 C CA . GLY A 1 285 ? -8.160 50.252 31.452 1.00 31.19 285 GLY A CA 1
ATOM 2076 C C . GLY A 1 285 ? -9.680 50.145 31.281 1.00 31.19 285 GLY A C 1
ATOM 2077 O O . GLY A 1 285 ? -10.182 49.086 30.939 1.00 31.19 285 GLY A O 1
ATOM 2078 N N . SER A 1 286 ? -10.383 51.249 31.524 1.00 34.62 286 SER A N 1
ATOM 2079 C CA . SER A 1 286 ? -11.683 51.699 30.989 1.00 34.62 286 SER A CA 1
ATOM 2080 C C . SER A 1 286 ? -12.583 50.764 30.148 1.00 34.62 286 SER A C 1
ATOM 2082 O O . SER A 1 286 ? -12.298 50.440 28.999 1.00 34.62 286 SER A O 1
ATOM 2084 N N . THR A 1 287 ? -13.794 50.538 30.662 1.00 37.97 287 THR A N 1
ATOM 2085 C CA . THR A 1 287 ? -15.047 50.267 29.925 1.00 37.97 287 THR A CA 1
ATOM 2086 C C . THR A 1 287 ? -15.590 51.513 29.210 1.00 37.97 287 THR A C 1
ATOM 2088 O O . THR A 1 287 ? -15.561 52.591 29.808 1.00 37.97 287 THR A O 1
ATOM 2091 N N . PRO A 1 288 ? -16.247 51.374 28.041 1.00 52.81 288 PRO A N 1
ATOM 2092 C CA . PRO A 1 288 ? -17.260 52.325 27.607 1.00 52.81 288 PRO A CA 1
ATOM 2093 C C . PRO A 1 288 ? -18.663 51.702 27.599 1.00 52.81 288 PRO A C 1
ATOM 2095 O O . PRO A 1 288 ? -18.917 50.658 27.002 1.00 52.81 288 PRO A O 1
ATOM 2098 N N . ALA A 1 289 ? -19.581 52.410 28.251 1.00 35.31 289 ALA A N 1
ATOM 2099 C CA . ALA A 1 289 ? -21.017 52.284 28.072 1.00 35.31 289 ALA A CA 1
ATOM 2100 C C . ALA A 1 289 ? -21.445 53.041 26.802 1.00 35.31 289 ALA A C 1
ATOM 2102 O O . ALA A 1 289 ? -20.991 54.162 26.572 1.00 35.31 289 ALA A O 1
ATOM 2103 N N . VAL A 1 290 ? -22.356 52.463 26.018 1.00 44.88 290 VAL A N 1
ATOM 2104 C CA . VAL A 1 290 ? -23.120 53.178 24.987 1.00 44.88 290 VAL A CA 1
ATOM 2105 C C . VAL A 1 290 ? -24.600 52.905 25.226 1.00 44.88 290 VAL A C 1
ATOM 2107 O O . VAL A 1 290 ? -25.062 51.768 25.161 1.00 44.88 290 VAL A O 1
ATOM 2110 N N . ALA A 1 291 ? -25.313 53.981 25.540 1.00 38.38 291 ALA A N 1
ATOM 2111 C CA . ALA A 1 291 ? -26.761 54.092 25.508 1.00 38.38 291 ALA A CA 1
ATOM 2112 C C . ALA A 1 291 ? -27.218 54.452 24.083 1.00 38.38 291 ALA A C 1
ATOM 2114 O O . ALA A 1 291 ? -26.487 55.142 23.372 1.00 38.38 291 ALA A O 1
ATOM 2115 N N . GLY A 1 292 ? -28.432 54.052 23.688 1.00 32.44 292 GLY A N 1
ATOM 2116 C CA . GLY A 1 292 ? -29.059 54.585 22.474 1.00 32.44 292 GLY A CA 1
ATOM 2117 C C . GLY A 1 292 ? -30.272 53.820 21.937 1.00 32.44 292 GLY A C 1
ATOM 2118 O O . GLY A 1 292 ? -30.113 52.898 21.152 1.00 32.44 292 GLY A O 1
ATOM 2119 N N . ASP A 1 293 ? -31.454 54.295 22.337 1.00 34.31 293 ASP A N 1
ATOM 2120 C CA . ASP A 1 293 ? -32.670 54.528 21.535 1.00 34.31 293 ASP A CA 1
ATOM 2121 C C . ASP A 1 293 ? -33.519 53.405 20.880 1.00 34.31 293 ASP A C 1
ATOM 2123 O O . ASP A 1 293 ? -33.168 52.786 19.883 1.00 34.31 293 ASP A O 1
ATOM 2127 N N . ASN A 1 294 ? -34.753 53.324 21.414 1.00 38.22 294 ASN A N 1
ATOM 2128 C CA . ASN A 1 294 ? -36.082 53.371 20.769 1.00 38.22 294 ASN A CA 1
ATOM 2129 C C . ASN A 1 294 ? -36.467 52.414 19.612 1.00 38.22 294 ASN A C 1
ATOM 2131 O O . ASN A 1 294 ? -35.975 52.549 18.493 1.00 38.22 294 ASN A O 1
ATOM 2135 N N . PRO A 1 295 ? -37.534 51.599 19.786 1.00 44.34 295 PRO A N 1
ATOM 2136 C CA . PRO A 1 295 ? -38.303 51.038 18.677 1.00 44.34 295 PRO A CA 1
ATOM 2137 C C . PRO A 1 295 ? -39.432 51.988 18.229 1.00 44.34 295 PRO A C 1
ATOM 2139 O O . PRO A 1 295 ? -40.430 52.187 18.923 1.00 44.34 295 PRO A O 1
ATOM 2142 N N . GLY A 1 296 ? -39.280 52.557 17.030 1.00 33.69 296 GLY A N 1
ATOM 2143 C CA . GLY A 1 296 ? -40.318 53.313 16.328 1.00 33.69 296 GLY A CA 1
ATOM 2144 C C . GLY A 1 296 ? -41.342 52.395 15.657 1.00 33.69 296 GLY A C 1
ATOM 2145 O O . GLY A 1 296 ? -41.030 51.661 14.721 1.00 33.69 296 GLY A O 1
ATOM 2146 N N . VAL A 1 297 ? -42.574 52.470 16.151 1.00 36.56 297 VAL A N 1
ATOM 2147 C CA . VAL A 1 297 ? -43.802 51.871 15.619 1.00 36.56 297 VAL A CA 1
ATOM 2148 C C . VAL A 1 297 ? -44.148 52.504 14.265 1.00 36.56 297 VAL A C 1
ATOM 2150 O O . VAL A 1 297 ? -44.339 53.716 14.189 1.00 36.56 297 VAL A O 1
ATOM 2153 N N . ILE A 1 298 ? -44.263 51.697 13.203 1.00 38.66 298 ILE A N 1
ATOM 2154 C CA . ILE A 1 298 ? -44.842 52.139 11.927 1.00 38.66 298 ILE A CA 1
ATOM 2155 C C . ILE A 1 298 ? -46.356 51.936 11.973 1.00 38.66 298 ILE A C 1
ATOM 2157 O O . ILE A 1 298 ? -46.874 50.837 12.166 1.00 38.66 298 ILE A O 1
ATOM 2161 N N . THR A 1 299 ? -47.025 53.065 11.801 1.00 36.69 299 THR A N 1
ATOM 2162 C CA . THR A 1 299 ? -48.453 53.327 11.748 1.00 36.69 299 THR A CA 1
ATOM 2163 C C . THR A 1 299 ? -49.132 52.693 10.535 1.00 36.69 299 THR A C 1
ATOM 2165 O O . THR A 1 299 ? -48.694 52.826 9.394 1.00 36.69 299 THR A O 1
ATOM 2168 N N . VAL A 1 300 ? -50.275 52.068 10.811 1.00 41.84 300 VAL A N 1
ATOM 2169 C CA . VAL A 1 300 ? -51.359 51.795 9.865 1.00 41.84 300 VAL A CA 1
ATOM 2170 C C . VAL A 1 300 ? -52.001 53.136 9.505 1.00 41.84 300 VAL A C 1
ATOM 2172 O O . VAL A 1 300 ? -52.494 53.829 10.394 1.00 41.84 300 VAL A O 1
ATOM 2175 N N . ILE A 1 301 ? -51.994 53.511 8.224 1.00 43.28 301 ILE A N 1
ATOM 2176 C CA . ILE A 1 301 ? -52.839 54.592 7.703 1.00 43.28 301 ILE A CA 1
ATOM 2177 C C . ILE A 1 301 ? -53.741 53.995 6.635 1.00 43.28 301 ILE A C 1
ATOM 2179 O O . ILE A 1 301 ? -53.291 53.539 5.583 1.00 43.28 301 ILE A O 1
ATOM 2183 N N . ASP A 1 302 ? -55.018 53.985 6.993 1.00 36.28 302 ASP A N 1
ATOM 2184 C CA . ASP A 1 302 ? -56.151 53.605 6.177 1.00 36.28 302 ASP A CA 1
ATOM 2185 C C . ASP A 1 302 ? -56.520 54.727 5.194 1.00 36.28 302 ASP A C 1
ATOM 2187 O O . ASP A 1 302 ? -56.228 55.912 5.375 1.00 36.28 302 ASP A O 1
ATOM 2191 N N . GLN A 1 303 ? -57.143 54.284 4.119 1.00 35.97 303 GLN A N 1
ATOM 2192 C CA . GLN A 1 303 ? -57.459 54.964 2.883 1.00 35.97 303 GLN A CA 1
ATOM 2193 C C . GLN A 1 303 ? -58.555 56.015 3.063 1.00 35.97 303 GLN A C 1
ATOM 2195 O O . GLN A 1 303 ? -59.626 55.718 3.580 1.00 35.97 303 GLN A O 1
ATOM 2200 N N . THR A 1 304 ? -58.378 57.203 2.480 1.00 35.97 304 THR A N 1
ATOM 2201 C CA . THR A 1 304 ? -59.517 57.977 1.967 1.00 35.97 304 THR A CA 1
ATOM 2202 C C . THR A 1 304 ? -59.144 58.732 0.692 1.00 35.97 304 THR A C 1
ATOM 2204 O O . THR A 1 304 ? -58.265 59.583 0.674 1.00 35.97 304 THR A O 1
ATOM 2207 N N . GLY A 1 305 ? -59.872 58.408 -0.379 1.00 37.94 305 GLY A N 1
ATOM 2208 C CA . GLY A 1 305 ? -60.375 59.382 -1.344 1.00 37.94 305 GLY A CA 1
ATOM 2209 C C . GLY A 1 305 ? -59.383 60.025 -2.308 1.00 37.94 305 GLY A C 1
ATOM 2210 O O . GLY A 1 305 ? -58.860 61.098 -2.040 1.00 37.94 305 GLY A O 1
ATOM 2211 N N . SER A 1 306 ? -59.281 59.475 -3.519 1.00 35.84 306 SER A N 1
ATOM 2212 C CA . SER A 1 306 ? -59.548 60.234 -4.758 1.00 35.84 306 SER A CA 1
ATOM 2213 C C . SER A 1 306 ? -59.447 59.312 -5.976 1.00 35.84 306 SER A C 1
ATOM 2215 O O . SER A 1 306 ? -58.404 58.730 -6.253 1.00 35.84 306 SER A O 1
ATOM 2217 N N . GLN A 1 307 ? -60.557 59.168 -6.703 1.00 44.69 307 GLN A N 1
ATOM 2218 C CA . GLN A 1 307 ? -60.584 58.601 -8.050 1.00 44.69 307 GLN A CA 1
ATOM 2219 C C . GLN A 1 307 ? -59.951 59.595 -9.035 1.00 44.69 307 GLN A C 1
ATOM 2221 O O . GLN A 1 307 ? -60.440 60.722 -9.138 1.00 44.69 307 GLN A O 1
ATOM 2226 N N . PRO A 1 308 ? -58.964 59.176 -9.841 1.00 45.16 308 PRO A N 1
ATOM 2227 C CA . PRO A 1 308 ? -58.778 59.731 -11.168 1.00 45.16 308 PRO A CA 1
ATOM 2228 C C . PRO A 1 308 ? -59.297 58.748 -12.222 1.00 45.16 308 PRO A C 1
ATOM 2230 O O . PRO A 1 308 ? -59.009 57.552 -12.224 1.00 45.16 308 PRO A O 1
ATOM 2233 N N . SER A 1 309 ? -60.098 59.310 -13.113 1.00 44.84 309 SER A N 1
ATOM 2234 C CA . SER A 1 309 ? -60.631 58.751 -14.346 1.00 44.84 309 SER A CA 1
ATOM 2235 C C . SER A 1 309 ? -59.651 57.837 -15.095 1.00 44.84 309 SER A C 1
ATOM 2237 O O . SER A 1 309 ? -58.530 58.207 -15.444 1.00 44.84 309 SER A O 1
ATOM 2239 N N . SER A 1 310 ? -60.126 56.634 -15.406 1.00 41.41 310 SER A N 1
ATOM 2240 C CA . SER A 1 310 ? -59.500 55.659 -16.292 1.00 41.41 310 SER A CA 1
ATOM 2241 C C . SER A 1 310 ? -59.500 56.158 -17.742 1.00 41.41 310 SER A C 1
ATOM 2243 O O . SER A 1 310 ? -60.364 55.808 -18.543 1.00 41.41 310 SER A O 1
ATOM 2245 N N . ALA A 1 311 ? -58.497 56.956 -18.109 1.00 50.44 311 ALA A N 1
ATOM 2246 C CA . ALA A 1 311 ? -58.094 57.073 -19.506 1.00 50.44 311 ALA A CA 1
ATOM 2247 C C . ALA A 1 311 ? -57.460 55.737 -19.922 1.00 50.44 311 ALA A C 1
ATOM 2249 O O . ALA A 1 311 ? -56.471 55.299 -19.327 1.00 50.44 311 ALA A O 1
ATOM 2250 N N . SER A 1 312 ? -58.058 55.055 -20.899 1.00 54.62 312 SER A N 1
ATOM 2251 C CA . SER A 1 312 ? -57.572 53.758 -21.354 1.00 54.62 312 SER A CA 1
ATOM 2252 C C . SER A 1 312 ? -56.144 53.906 -21.897 1.00 54.62 312 SER A C 1
ATOM 2254 O O . SER A 1 312 ? -55.843 54.808 -22.676 1.00 54.62 312 SER A O 1
ATOM 2256 N N . ILE A 1 313 ? -55.236 53.011 -21.498 1.00 58.75 313 ILE A N 1
ATOM 2257 C CA . ILE A 1 313 ? -53.837 52.997 -21.969 1.00 58.75 313 ILE A CA 1
ATOM 2258 C C . ILE A 1 313 ? -53.752 52.871 -23.507 1.00 58.75 313 ILE A C 1
ATOM 2260 O O . ILE A 1 313 ? -52.732 53.220 -24.101 1.00 58.75 313 ILE A O 1
ATOM 2264 N N . ARG A 1 314 ? -54.836 52.448 -24.177 1.00 55.66 314 ARG A N 1
ATOM 2265 C CA . ARG A 1 314 ? -54.917 52.399 -25.643 1.00 55.66 314 ARG A CA 1
ATOM 2266 C C . ARG A 1 314 ? -54.856 53.780 -26.300 1.00 55.66 314 ARG A C 1
ATOM 2268 O O . ARG A 1 314 ? -54.341 53.862 -27.408 1.00 55.66 314 ARG A O 1
ATOM 2275 N N . ASP A 1 315 ? -55.263 54.848 -25.614 1.00 55.81 315 ASP A N 1
ATOM 2276 C CA . ASP A 1 315 ? -55.351 56.191 -26.210 1.00 55.81 315 ASP A CA 1
ATOM 2277 C C . ASP A 1 315 ? -54.021 56.967 -26.190 1.00 55.81 315 ASP A C 1
ATOM 2279 O O . ASP A 1 315 ? -53.934 58.076 -26.711 1.00 55.81 315 ASP A O 1
ATOM 2283 N N . ARG A 1 316 ? -52.958 56.396 -25.601 1.00 60.06 316 ARG A N 1
ATOM 2284 C CA . ARG A 1 316 ? -51.623 57.024 -25.520 1.00 60.06 316 ARG A CA 1
ATOM 2285 C C . ARG A 1 316 ? -50.552 56.349 -26.377 1.00 60.06 316 ARG A C 1
ATOM 2287 O O . ARG A 1 316 ? -49.400 56.778 -26.344 1.00 60.06 316 ARG A O 1
ATOM 2294 N N . LEU A 1 317 ? -50.897 55.309 -27.135 1.00 65.81 317 LEU A N 1
ATOM 2295 C CA . LEU A 1 317 ? -49.943 54.624 -28.006 1.00 65.81 317 LEU A CA 1
ATOM 2296 C C . LEU A 1 317 ? -50.021 55.190 -29.434 1.00 65.81 317 LEU A C 1
ATOM 2298 O O . LEU A 1 317 ? -51.113 55.263 -29.998 1.00 65.81 317 LEU A O 1
ATOM 2302 N N . PRO A 1 318 ? -48.889 55.578 -30.051 1.00 73.62 318 PRO A N 1
ATOM 2303 C CA . PRO A 1 318 ? -48.882 56.047 -31.430 1.00 73.62 318 PRO A CA 1
ATOM 2304 C C . PRO A 1 318 ? -49.401 54.941 -32.370 1.00 73.62 318 PRO A C 1
ATOM 2306 O O . PRO A 1 318 ? -49.058 53.769 -32.181 1.00 73.62 318 PRO A O 1
ATOM 2309 N N . PRO A 1 319 ? -50.199 55.276 -33.402 1.00 68.62 319 PRO A N 1
ATOM 2310 C CA . PRO A 1 319 ? -50.942 54.295 -34.203 1.00 68.62 319 PRO A CA 1
ATOM 2311 C C . PRO A 1 319 ? -50.057 53.241 -34.894 1.00 68.62 319 PRO A C 1
ATOM 2313 O O . PRO A 1 319 ? -50.492 52.107 -35.091 1.00 68.62 319 PRO A O 1
ATOM 2316 N N . GLY A 1 320 ? -48.787 53.555 -35.176 1.00 73.56 320 GLY A N 1
ATOM 2317 C CA . GLY A 1 320 ? -47.824 52.585 -35.716 1.00 73.56 320 GLY A CA 1
ATOM 2318 C C . GLY A 1 320 ? -47.470 51.441 -34.754 1.00 73.56 320 GLY A C 1
ATOM 2319 O O . GLY A 1 320 ? -47.200 50.326 -35.192 1.00 73.56 320 GLY A O 1
ATOM 2320 N N . LEU A 1 321 ? -47.529 51.678 -33.442 1.00 71.62 321 LEU A N 1
ATOM 2321 C CA . LEU A 1 321 ? -47.206 50.678 -32.419 1.00 71.62 321 LEU A CA 1
ATOM 2322 C C . LEU A 1 321 ? -48.364 49.687 -32.222 1.00 71.62 321 LEU A C 1
ATOM 2324 O O . LEU A 1 321 ? -48.135 48.498 -32.015 1.00 71.62 321 LEU A O 1
ATOM 2328 N N . VAL A 1 322 ? -49.608 50.151 -32.375 1.00 71.25 322 VAL A N 1
ATOM 2329 C CA . VAL A 1 322 ? -50.809 49.299 -32.318 1.00 71.25 322 VAL A CA 1
ATOM 2330 C C . VAL A 1 322 ? -50.885 48.365 -33.536 1.00 71.25 322 VAL A C 1
ATOM 2332 O O . VAL A 1 322 ? -51.227 47.190 -33.392 1.00 71.25 322 VAL A O 1
ATOM 2335 N N . ALA A 1 323 ? -50.489 48.842 -34.721 1.00 70.31 323 ALA A N 1
ATOM 2336 C CA . ALA A 1 323 ? -50.395 48.011 -35.925 1.00 70.31 323 ALA A CA 1
ATOM 2337 C C . ALA A 1 323 ? -49.269 46.961 -35.830 1.00 70.31 323 ALA A C 1
ATOM 2339 O O . ALA A 1 323 ? -49.447 45.816 -36.240 1.00 70.31 323 ALA A O 1
ATOM 2340 N N . ALA A 1 324 ? -48.128 47.310 -35.227 1.00 69.69 324 ALA A N 1
ATOM 2341 C CA . ALA A 1 324 ? -47.043 46.358 -34.988 1.00 69.69 324 ALA A CA 1
ATOM 2342 C C . ALA A 1 324 ? -47.433 45.269 -33.967 1.00 69.69 324 ALA A C 1
ATOM 2344 O O . ALA A 1 324 ? -47.130 44.097 -34.170 1.00 69.69 324 ALA A O 1
ATOM 2345 N N . LEU A 1 325 ? -48.169 45.632 -32.910 1.00 70.25 325 LEU A N 1
ATOM 2346 C CA . LEU A 1 325 ? -48.619 44.711 -31.855 1.00 70.25 325 LEU A CA 1
ATOM 2347 C C . LEU A 1 325 ? -49.793 43.801 -32.253 1.00 70.25 325 LEU A C 1
ATOM 2349 O O . LEU A 1 325 ? -50.132 42.889 -31.503 1.00 70.25 325 LEU A O 1
ATOM 2353 N N . THR A 1 326 ? -50.402 44.013 -33.420 1.00 75.69 326 THR A N 1
ATOM 2354 C CA . THR A 1 326 ? -51.481 43.163 -33.961 1.00 75.69 326 THR A CA 1
ATOM 2355 C C . THR A 1 326 ? -51.045 42.341 -35.176 1.00 75.69 326 THR A C 1
ATOM 2357 O O . THR A 1 326 ? -51.848 41.608 -35.753 1.00 75.69 326 THR A O 1
ATOM 2360 N N . GLY A 1 327 ? -49.767 42.420 -35.559 1.00 79.00 327 GLY A N 1
ATOM 2361 C CA . GLY A 1 327 ? -49.233 41.673 -36.688 1.00 79.00 327 GLY A CA 1
ATOM 2362 C C . GLY A 1 327 ? -49.198 40.154 -36.447 1.00 79.00 327 GLY A C 1
ATOM 2363 O O . GLY A 1 327 ? -49.001 39.700 -35.318 1.00 79.00 327 GLY A O 1
ATOM 2364 N N . PRO A 1 328 ? -49.301 39.333 -37.508 1.00 84.81 328 PRO A N 1
ATOM 2365 C CA . PRO A 1 328 ? -49.330 37.866 -37.409 1.00 84.81 328 PRO A CA 1
ATOM 2366 C C . PRO A 1 328 ? -48.043 37.232 -36.833 1.00 84.81 328 PRO A C 1
ATOM 2368 O O . PRO A 1 328 ? -48.017 36.042 -36.529 1.00 84.81 328 PRO A O 1
ATOM 2371 N N . TRP A 1 329 ? -46.974 38.013 -36.654 1.00 80.69 329 TRP A N 1
ATOM 2372 C CA . TRP A 1 329 ? -45.686 37.602 -36.076 1.00 80.69 329 TRP A CA 1
ATOM 2373 C C . TRP A 1 329 ? -45.627 37.725 -34.543 1.00 80.69 329 TRP A C 1
ATOM 2375 O O . TRP A 1 329 ? -44.759 37.127 -33.908 1.00 80.69 329 TRP A O 1
ATOM 2385 N N . VAL A 1 330 ? -46.562 38.453 -33.926 1.00 82.94 330 VAL A N 1
ATOM 2386 C CA . VAL A 1 330 ? -46.636 38.658 -32.471 1.00 82.94 330 VAL A CA 1
ATOM 2387 C C . VAL A 1 330 ? -46.736 37.352 -31.665 1.00 82.94 330 VAL A C 1
ATOM 2389 O O . VAL A 1 330 ? -45.988 37.226 -30.691 1.00 82.94 330 VAL A O 1
ATOM 2392 N N . PRO A 1 331 ? -47.552 36.340 -32.041 1.00 82.62 331 PRO A N 1
ATOM 2393 C CA . PRO A 1 331 ? -47.567 35.070 -31.310 1.00 82.62 331 PRO A CA 1
ATOM 2394 C C . PRO A 1 331 ? -46.218 34.334 -31.361 1.00 82.62 331 PRO A C 1
ATOM 2396 O O . PRO A 1 331 ? -45.834 33.703 -30.378 1.00 82.62 331 PRO A O 1
ATOM 2399 N N . TRP A 1 332 ? -45.455 34.466 -32.450 1.00 85.62 332 TRP A N 1
ATOM 2400 C CA . TRP A 1 332 ? -44.126 33.856 -32.572 1.00 85.62 332 TRP A CA 1
ATOM 2401 C C . TRP A 1 332 ? -43.085 34.536 -31.682 1.00 85.62 332 TRP A C 1
ATOM 2403 O O . TRP A 1 332 ? -42.295 33.853 -31.027 1.00 85.62 332 TRP A O 1
ATOM 2413 N N . LEU A 1 333 ? -43.119 35.867 -31.582 1.00 85.56 333 LEU A N 1
ATOM 2414 C CA . LEU A 1 333 ? -42.261 36.584 -30.639 1.00 85.56 333 LEU A CA 1
ATOM 2415 C C . LEU A 1 333 ? -42.602 36.257 -29.189 1.00 85.56 333 LEU A C 1
ATOM 2417 O O . LEU A 1 333 ? -41.696 35.975 -28.406 1.00 85.56 333 LEU A O 1
ATOM 2421 N N . ALA A 1 334 ? -43.890 36.222 -28.841 1.00 82.88 334 ALA A N 1
ATOM 2422 C CA . ALA A 1 334 ? -44.328 35.835 -27.504 1.00 82.88 334 ALA A CA 1
ATOM 2423 C C . ALA A 1 334 ? -43.855 34.415 -27.140 1.00 82.88 334 ALA A C 1
ATOM 2425 O O . ALA A 1 334 ? -43.353 34.204 -26.035 1.00 82.88 334 ALA A O 1
ATOM 2426 N N . LEU A 1 335 ? -43.921 33.469 -28.085 1.00 89.81 335 LEU A N 1
ATOM 2427 C CA . LEU A 1 335 ? -43.404 32.111 -27.902 1.00 89.81 335 LEU A CA 1
ATOM 2428 C C . LEU A 1 335 ? -41.881 32.102 -27.696 1.00 89.81 335 LEU A C 1
ATOM 2430 O O . LEU A 1 335 ? -41.395 31.460 -26.767 1.00 89.81 335 LEU A O 1
ATOM 2434 N N . SER A 1 336 ? -41.121 32.836 -28.516 1.00 85.94 336 SER A N 1
ATOM 2435 C CA . SER A 1 336 ? -39.658 32.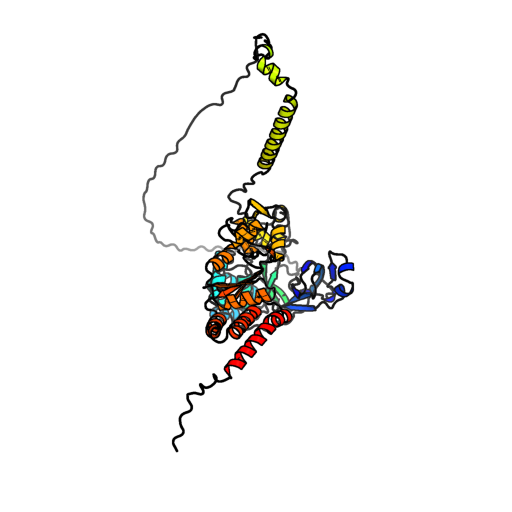904 -28.385 1.00 85.94 336 SER A CA 1
ATOM 2436 C C . SER A 1 336 ? -39.207 33.547 -27.068 1.00 85.94 336 SER A C 1
ATOM 2438 O O . SER A 1 336 ? -38.324 33.009 -26.403 1.00 85.94 336 SER A O 1
ATOM 2440 N N . CYS A 1 337 ? -39.864 34.624 -26.624 1.00 91.88 337 CYS A N 1
ATOM 2441 C CA . CYS A 1 337 ? -39.613 35.241 -25.321 1.00 91.88 337 CYS A CA 1
ATOM 2442 C C . CYS A 1 337 ? -40.013 34.313 -24.166 1.00 91.88 337 CYS A C 1
ATOM 2444 O O . CYS A 1 337 ? -39.295 34.240 -23.170 1.00 91.88 337 CYS A O 1
ATOM 2446 N N . GLY A 1 338 ? -41.113 33.566 -24.304 1.00 91.88 338 GLY A N 1
ATOM 2447 C CA . GLY A 1 338 ? -41.536 32.560 -23.330 1.00 91.88 338 GLY A CA 1
ATOM 2448 C C . GLY A 1 338 ? -40.535 31.410 -23.199 1.00 91.88 338 GLY A C 1
ATOM 2449 O O . GLY A 1 338 ? -40.163 31.048 -22.085 1.00 91.88 338 GLY A O 1
ATOM 2450 N N . LEU A 1 339 ? -40.034 30.882 -24.320 1.00 91.50 339 LEU A N 1
ATOM 2451 C CA . LEU A 1 339 ? -39.017 29.825 -24.341 1.00 91.50 339 LEU A CA 1
ATOM 2452 C C . LEU A 1 339 ? -37.667 30.312 -23.803 1.00 91.50 339 LEU A C 1
ATOM 2454 O O . LEU A 1 339 ? -37.026 29.598 -23.033 1.00 91.50 339 LEU A O 1
ATOM 2458 N N . LEU A 1 340 ? -37.255 31.538 -24.140 1.00 93.25 340 LEU A N 1
ATOM 2459 C CA . LEU A 1 340 ? -36.050 32.154 -23.581 1.00 93.25 340 LEU A CA 1
ATOM 2460 C C . LEU A 1 340 ? -36.193 32.364 -22.065 1.00 93.25 340 LEU A C 1
ATOM 2462 O O . LEU A 1 340 ? -35.277 32.046 -21.309 1.00 93.25 340 LEU A O 1
ATOM 2466 N N . GLY A 1 341 ? -37.356 32.842 -21.614 1.00 92.44 341 GLY A N 1
ATOM 2467 C CA . GLY A 1 341 ? -37.685 33.014 -20.201 1.00 92.44 341 GLY A CA 1
ATOM 2468 C C . GLY A 1 341 ? -37.666 31.692 -19.432 1.00 92.44 341 GLY A C 1
ATOM 2469 O O . GLY A 1 341 ? -37.048 31.617 -18.374 1.00 92.44 341 GLY A O 1
ATOM 2470 N N . LEU A 1 342 ? -38.254 30.628 -19.988 1.00 89.44 342 LEU A N 1
ATOM 2471 C CA . LEU A 1 342 ? -38.205 29.272 -19.426 1.00 89.44 342 LEU A CA 1
ATOM 2472 C C . LEU A 1 342 ? -36.783 28.699 -19.406 1.00 89.44 342 LEU A C 1
ATOM 2474 O O . LEU A 1 342 ? -36.397 28.077 -18.419 1.00 89.44 342 LEU A O 1
ATOM 2478 N N . GLY A 1 343 ? -35.983 28.947 -20.446 1.00 88.62 343 GLY A N 1
ATOM 2479 C CA . GLY A 1 343 ? -34.576 28.547 -20.494 1.00 88.62 343 GLY A CA 1
ATOM 2480 C C . GLY A 1 343 ? -33.736 29.249 -19.425 1.00 88.62 343 GLY A C 1
ATOM 2481 O O . GLY A 1 343 ? -33.013 28.597 -18.671 1.00 88.62 343 GLY A O 1
ATOM 2482 N N . LEU A 1 344 ? -33.881 30.570 -19.291 1.00 88.06 344 LEU A N 1
ATOM 2483 C CA . LEU A 1 344 ? -33.200 31.359 -18.261 1.00 88.06 344 LEU A CA 1
ATOM 2484 C C . LEU A 1 344 ? -33.678 30.992 -16.850 1.00 88.06 344 LEU A C 1
ATOM 2486 O O . LEU A 1 344 ? -32.859 30.907 -15.933 1.00 88.06 344 LEU A O 1
ATOM 2490 N N . LEU A 1 345 ? -34.972 30.714 -16.674 1.00 83.12 345 LEU A N 1
ATOM 2491 C CA . LEU A 1 345 ? -35.531 30.238 -15.412 1.00 83.12 345 LEU A CA 1
ATOM 2492 C C . LEU A 1 345 ? -35.007 28.838 -15.066 1.00 83.12 345 LEU A C 1
ATOM 2494 O O . LEU A 1 345 ? -34.620 28.616 -13.925 1.00 83.12 345 LEU A O 1
ATOM 2498 N N . GLY A 1 346 ? -34.899 27.926 -16.036 1.00 81.88 346 GLY A N 1
ATOM 2499 C CA . GLY A 1 346 ? -34.303 26.601 -15.852 1.00 81.88 346 GLY A CA 1
ATOM 2500 C C . GLY A 1 346 ? -32.825 26.669 -15.457 1.00 81.88 346 GLY A C 1
ATOM 2501 O O . GLY A 1 346 ? -32.403 26.014 -14.503 1.00 81.88 346 GLY A O 1
ATOM 2502 N N . VAL A 1 347 ? -32.039 27.529 -16.113 1.00 77.75 347 VAL A N 1
ATOM 2503 C CA . VAL A 1 347 ? -30.627 27.764 -15.760 1.00 77.75 347 VAL A CA 1
ATOM 2504 C C . VAL A 1 347 ? -30.504 28.387 -14.364 1.00 77.75 347 VAL A C 1
ATOM 2506 O O . VAL A 1 347 ? -29.694 27.922 -13.559 1.00 77.75 347 VAL A O 1
ATOM 2509 N N . SER A 1 348 ? -31.328 29.391 -14.050 1.00 76.88 348 SER A N 1
ATOM 2510 C CA . SER A 1 348 ? -31.367 30.064 -12.745 1.00 76.88 348 SER A CA 1
ATOM 2511 C C . SER A 1 348 ? -31.762 29.110 -11.616 1.00 76.88 348 SER A C 1
ATOM 2513 O O . SER A 1 348 ? -31.079 29.047 -10.592 1.00 76.88 348 SER A O 1
ATOM 2515 N N . LEU A 1 349 ? -32.809 28.307 -11.819 1.00 69.62 349 LEU A N 1
ATOM 2516 C CA . LEU A 1 349 ? -33.258 27.313 -10.849 1.00 69.62 349 LEU A CA 1
ATOM 2517 C C . LEU A 1 349 ? -32.211 26.213 -10.660 1.00 69.62 349 LEU A C 1
ATOM 2519 O O . LEU A 1 349 ? -31.917 25.895 -9.513 1.00 69.62 349 LEU A O 1
ATOM 2523 N N . SER A 1 350 ? -31.553 25.729 -11.723 1.00 63.66 350 SER A N 1
ATOM 2524 C CA . SER A 1 350 ? -30.465 24.744 -11.583 1.00 63.66 350 SER A CA 1
ATOM 2525 C C . SER A 1 350 ? -29.272 25.291 -10.785 1.00 63.66 350 SER A C 1
ATOM 2527 O O . SER A 1 350 ? -28.678 24.573 -9.978 1.00 63.66 350 SER A O 1
ATOM 2529 N N . ARG A 1 351 ? -28.960 26.589 -10.938 1.00 64.62 351 ARG A N 1
ATOM 2530 C CA . ARG A 1 351 ? -27.912 27.273 -10.167 1.00 64.62 351 ARG A CA 1
ATOM 2531 C C . ARG A 1 351 ? -28.329 27.560 -8.723 1.00 64.62 351 ARG A C 1
ATOM 2533 O O . ARG A 1 351 ? -27.468 27.543 -7.851 1.00 64.62 351 ARG A O 1
ATOM 2540 N N . ARG A 1 352 ? -29.618 27.799 -8.446 1.0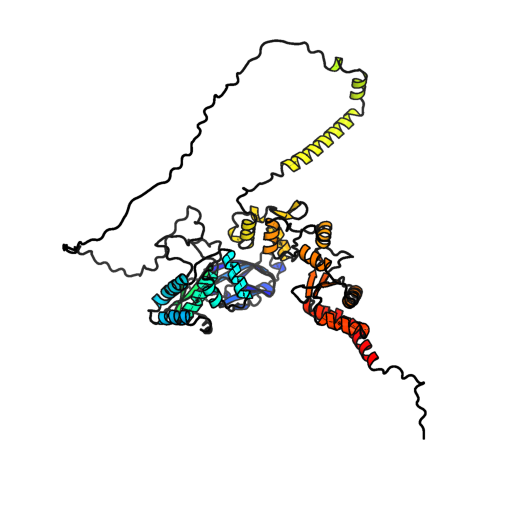0 55.28 352 ARG A N 1
ATOM 2541 C CA . ARG A 1 352 ? -30.140 28.040 -7.085 1.00 55.28 352 ARG A CA 1
ATOM 2542 C C . ARG A 1 352 ? -30.374 26.761 -6.282 1.00 55.28 352 ARG A C 1
ATOM 2544 O O . ARG A 1 352 ? -30.240 26.792 -5.062 1.00 55.28 352 ARG A O 1
ATOM 2551 N N . THR A 1 353 ? -30.692 25.638 -6.923 1.00 45.03 353 THR A N 1
ATOM 2552 C CA . THR A 1 353 ? -30.836 24.348 -6.225 1.00 45.03 353 THR A CA 1
ATOM 2553 C C . THR A 1 353 ? -29.501 23.666 -5.943 1.00 45.03 353 THR A C 1
ATOM 2555 O O . THR A 1 353 ? -29.452 22.763 -5.109 1.00 45.03 353 THR A O 1
ATOM 2558 N N . ALA A 1 354 ? -28.403 24.132 -6.547 1.00 44.62 354 ALA A N 1
ATOM 2559 C CA . ALA A 1 354 ? -27.052 23.860 -6.067 1.00 44.62 354 ALA A CA 1
ATOM 2560 C C . ALA A 1 354 ? -26.813 24.628 -4.754 1.00 44.62 354 ALA A C 1
ATOM 2562 O O . ALA A 1 354 ? -26.076 25.612 -4.706 1.00 44.62 354 ALA A O 1
ATOM 2563 N N . ARG A 1 355 ? -27.488 24.204 -3.676 1.00 38.38 355 ARG A N 1
ATOM 2564 C CA . ARG A 1 355 ? -27.228 24.702 -2.324 1.00 38.38 355 ARG A CA 1
ATOM 2565 C C . ARG A 1 355 ? -25.756 24.442 -2.029 1.00 38.38 355 ARG A C 1
ATOM 2567 O O . ARG A 1 355 ? -25.352 23.290 -1.874 1.00 38.38 355 ARG A O 1
ATOM 2574 N N . ARG A 1 356 ? -24.959 25.511 -1.986 1.00 41.00 356 ARG A N 1
ATOM 2575 C CA . ARG A 1 356 ? -23.599 25.471 -1.452 1.00 41.00 356 ARG A CA 1
ATOM 2576 C C . ARG A 1 356 ? -23.727 25.096 0.017 1.00 41.00 356 ARG A C 1
ATOM 2578 O O . ARG A 1 356 ? -24.064 25.931 0.847 1.00 41.00 356 ARG A O 1
ATOM 2585 N N . PHE A 1 357 ? -23.536 23.815 0.306 1.00 42.28 357 PHE A N 1
ATOM 2586 C CA . PHE A 1 357 ? -23.249 23.354 1.651 1.00 42.28 357 PHE A CA 1
ATOM 2587 C C . PHE A 1 357 ? -21.863 23.893 1.995 1.00 42.28 357 PHE A C 1
ATOM 2589 O O . PHE A 1 357 ? -20.854 23.310 1.611 1.00 42.28 357 PHE A O 1
ATOM 2596 N N . SER A 1 358 ? -21.832 25.052 2.645 1.00 38.03 358 SER A N 1
ATOM 2597 C CA . SER A 1 358 ? -20.690 25.416 3.468 1.00 38.03 358 SER A CA 1
ATOM 2598 C C . SER A 1 358 ? -20.847 24.590 4.735 1.00 38.03 358 SER A C 1
ATOM 2600 O O . SER A 1 358 ? -21.766 24.835 5.514 1.00 38.03 358 SER A O 1
ATOM 2602 N N . LEU A 1 359 ? -20.042 23.537 4.876 1.00 50.00 359 LEU A N 1
ATOM 2603 C CA . LEU A 1 359 ? -19.793 22.972 6.198 1.00 50.00 359 LEU A CA 1
ATOM 2604 C C . LEU A 1 359 ? -19.175 24.091 7.045 1.00 50.00 359 LEU A C 1
ATOM 2606 O O . LEU A 1 359 ? -18.496 24.963 6.496 1.00 50.00 359 LEU A O 1
ATOM 2610 N N . ASP A 1 360 ? -19.473 24.097 8.341 1.00 43.75 360 ASP A N 1
ATOM 2611 C CA . ASP A 1 360 ? -18.836 25.005 9.294 1.00 43.75 360 ASP A CA 1
ATOM 2612 C C . ASP A 1 360 ? -17.316 24.953 9.074 1.00 43.75 360 ASP A C 1
ATOM 2614 O O . ASP A 1 360 ? -16.765 23.855 8.952 1.00 43.75 360 ASP A O 1
ATOM 2618 N N . GLU A 1 361 ? -16.642 26.104 8.985 1.00 52.53 361 GLU A N 1
ATOM 2619 C CA . GLU A 1 361 ? -15.203 26.188 8.653 1.00 52.53 361 GLU A CA 1
ATOM 2620 C C . GLU A 1 361 ? -14.311 25.377 9.618 1.00 52.53 361 GLU A C 1
ATOM 2622 O O . GLU A 1 361 ? -13.156 25.101 9.307 1.00 52.53 361 GLU A O 1
ATOM 2627 N N . GLY A 1 362 ? -14.854 24.940 10.761 1.00 49.19 362 GLY A N 1
ATOM 2628 C CA . GLY A 1 362 ? -14.184 24.086 11.742 1.00 49.19 362 GLY A CA 1
ATOM 2629 C C . GLY A 1 362 ? -14.285 22.569 11.525 1.00 49.19 362 GLY A C 1
ATOM 2630 O O . GLY A 1 362 ? -13.579 21.835 12.213 1.00 49.19 362 GLY A O 1
ATOM 2631 N N . VAL A 1 363 ? -15.123 22.055 10.613 1.00 62.75 363 VAL A N 1
ATOM 2632 C CA . VAL A 1 363 ? -15.235 20.598 10.385 1.00 62.75 363 VAL A CA 1
ATOM 2633 C C . VAL A 1 363 ? -14.396 20.190 9.178 1.00 62.75 363 VAL A C 1
ATOM 2635 O O . VAL A 1 363 ? -14.818 20.340 8.029 1.00 62.75 363 VAL A O 1
ATOM 2638 N N . ASP A 1 364 ? -13.209 19.631 9.435 1.00 85.25 364 ASP A N 1
ATOM 2639 C CA . ASP A 1 364 ? -12.332 19.104 8.387 1.00 85.25 364 ASP A CA 1
ATOM 2640 C C . ASP A 1 364 ? -12.946 17.862 7.722 1.00 85.25 364 ASP A C 1
ATOM 2642 O O . ASP A 1 364 ? -12.793 16.718 8.160 1.00 85.25 364 ASP A O 1
ATOM 2646 N N . LEU A 1 365 ? -13.644 18.099 6.611 1.00 89.00 365 LEU A N 1
ATOM 2647 C CA . LEU A 1 365 ? -14.185 17.051 5.750 1.00 89.00 365 LEU A CA 1
ATOM 2648 C C . LEU A 1 365 ? -13.096 16.067 5.290 1.00 89.00 365 LEU A C 1
ATOM 2650 O O . LEU A 1 365 ? -13.398 14.899 5.047 1.00 89.00 365 LEU A O 1
ATOM 2654 N N . SER A 1 366 ? -11.844 16.514 5.171 1.00 89.81 366 SER A N 1
ATOM 2655 C CA . SER A 1 366 ? -10.720 15.674 4.751 1.00 89.81 366 SER A CA 1
ATOM 2656 C C . SER A 1 366 ? -10.422 14.616 5.810 1.00 89.81 366 SER A C 1
ATOM 2658 O O . SER A 1 366 ? -10.419 13.433 5.476 1.00 89.81 366 SER A O 1
ATOM 2660 N N . GLY A 1 367 ? -10.268 15.013 7.078 1.00 83.62 367 GLY A N 1
ATOM 2661 C CA . GLY A 1 367 ? -10.105 14.095 8.205 1.00 83.62 367 GLY A CA 1
ATOM 2662 C C . GLY A 1 367 ? -11.291 13.146 8.377 1.00 83.62 367 GLY A C 1
ATOM 2663 O O . GLY A 1 367 ? -11.106 11.948 8.586 1.00 83.62 367 GLY A O 1
ATOM 2664 N N . LEU A 1 368 ? -12.520 13.633 8.183 1.00 89.88 368 LEU A N 1
ATOM 2665 C CA . LEU A 1 368 ? -13.709 12.782 8.240 1.00 89.88 368 LEU A CA 1
ATOM 2666 C C . LEU A 1 368 ? -13.737 11.732 7.109 1.00 89.88 368 LEU A C 1
ATOM 2668 O O . LEU A 1 368 ? -14.069 10.572 7.352 1.00 89.88 368 LEU A O 1
ATOM 2672 N N . LEU A 1 369 ? -13.377 12.106 5.876 1.00 92.50 369 LEU A N 1
ATOM 2673 C CA . LEU A 1 369 ? -13.313 11.166 4.751 1.00 92.50 369 LEU A CA 1
ATOM 2674 C C . LEU A 1 369 ? -12.139 10.196 4.895 1.00 92.50 369 LEU A C 1
ATOM 2676 O O . LEU A 1 369 ? -12.279 9.031 4.535 1.00 92.50 369 LEU A O 1
ATOM 2680 N N . GLN A 1 370 ? -11.015 10.648 5.449 1.00 91.31 370 GLN A N 1
ATOM 2681 C CA . GLN A 1 370 ? -9.884 9.792 5.794 1.00 91.31 370 GLN A CA 1
ATOM 2682 C C . GLN A 1 370 ? -10.294 8.733 6.818 1.00 91.31 370 GLN A C 1
ATOM 2684 O O . GLN A 1 370 ? -10.055 7.550 6.591 1.00 91.31 370 GLN A O 1
ATOM 2689 N N . GLY A 1 371 ? -10.988 9.133 7.888 1.00 82.38 371 GLY A N 1
ATOM 2690 C CA . GLY A 1 371 ? -11.553 8.204 8.865 1.00 82.38 371 GLY A CA 1
ATOM 2691 C C . GLY A 1 371 ? -12.537 7.222 8.226 1.00 82.38 371 GLY A C 1
ATOM 2692 O O . GLY A 1 371 ? -12.445 6.019 8.456 1.00 82.38 371 GLY A O 1
ATOM 2693 N N . ALA A 1 372 ? -13.420 7.697 7.341 1.00 87.56 372 ALA A N 1
ATOM 2694 C CA . ALA A 1 372 ? -14.370 6.840 6.627 1.00 87.56 372 ALA A CA 1
ATOM 2695 C C . ALA A 1 372 ? -13.704 5.854 5.650 1.00 87.56 372 ALA A C 1
ATOM 2697 O O . ALA A 1 372 ? -14.253 4.782 5.392 1.00 87.56 372 ALA A O 1
ATOM 2698 N N . LEU A 1 373 ? -12.537 6.197 5.098 1.00 86.31 373 LEU A N 1
ATOM 2699 C CA . LEU A 1 373 ? -11.738 5.302 4.260 1.00 86.31 373 LEU A CA 1
ATOM 2700 C C . LEU A 1 373 ? -10.965 4.277 5.083 1.00 86.31 373 LEU A C 1
ATOM 2702 O O . LEU A 1 373 ? -10.942 3.108 4.705 1.00 86.31 373 LEU A O 1
ATOM 2706 N N . ALA A 1 374 ? -10.373 4.707 6.196 1.00 78.94 374 ALA A N 1
ATOM 2707 C CA . ALA A 1 374 ? -9.639 3.839 7.107 1.00 78.94 374 ALA A CA 1
ATOM 2708 C C . ALA A 1 374 ? -10.570 2.847 7.824 1.00 78.94 374 ALA A C 1
ATOM 2710 O O . ALA A 1 374 ? -10.213 1.689 8.016 1.00 78.94 374 ALA A O 1
ATOM 2711 N N . GLN A 1 375 ? -11.779 3.284 8.194 1.00 77.00 375 GLN A N 1
ATOM 2712 C CA . GLN A 1 375 ? -12.730 2.505 8.991 1.00 77.00 375 GLN A CA 1
ATOM 2713 C C . GLN A 1 375 ? -14.171 2.627 8.458 1.00 77.00 375 GLN A C 1
ATOM 2715 O O . GLN A 1 375 ? -15.033 3.225 9.105 1.00 77.00 375 GLN A O 1
ATOM 2720 N N . PRO A 1 376 ? -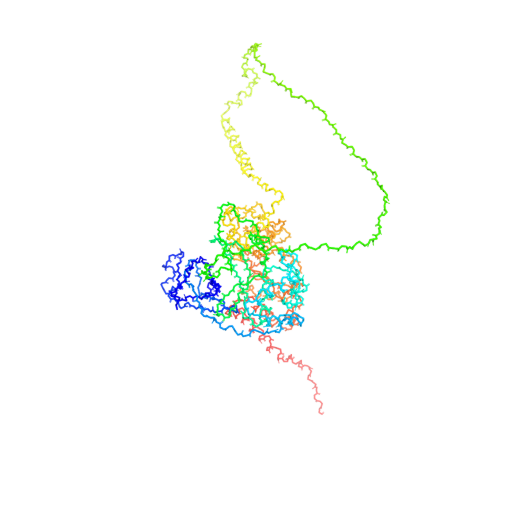14.511 2.025 7.304 1.00 76.06 376 PRO A N 1
ATOM 2721 C CA . PRO A 1 376 ? -15.833 2.198 6.694 1.00 76.06 376 PRO A CA 1
ATOM 2722 C C . PRO A 1 376 ? -17.005 1.798 7.604 1.00 76.06 376 PRO A C 1
ATOM 2724 O O . PRO A 1 376 ? -18.062 2.429 7.576 1.00 76.06 376 PRO A O 1
ATOM 2727 N N . ALA A 1 377 ? -16.813 0.775 8.444 1.00 62.28 377 ALA A N 1
ATOM 2728 C CA . ALA A 1 377 ? -17.829 0.282 9.372 1.00 62.28 377 ALA A CA 1
ATOM 2729 C C . ALA A 1 377 ? -18.172 1.291 10.485 1.00 62.28 377 ALA A C 1
ATOM 2731 O O . ALA A 1 377 ? -19.337 1.387 10.875 1.00 62.28 377 ALA A O 1
ATOM 2732 N N . ALA A 1 378 ? -17.197 2.088 10.942 1.00 58.72 378 ALA A N 1
ATOM 2733 C CA . ALA A 1 378 ? -17.390 3.132 11.951 1.00 58.72 378 ALA A CA 1
ATOM 2734 C C . ALA A 1 378 ? -18.418 4.177 11.495 1.00 58.72 378 ALA A C 1
ATOM 2736 O O . ALA A 1 378 ? -19.265 4.635 12.262 1.00 58.72 378 ALA A O 1
ATOM 2737 N N . TYR A 1 379 ? -18.403 4.484 10.198 1.00 82.81 379 TYR A N 1
ATOM 2738 C CA . TYR A 1 379 ? -19.238 5.503 9.571 1.00 82.81 379 TYR A CA 1
ATOM 2739 C C . TYR A 1 379 ? -20.528 4.930 8.965 1.00 82.81 379 TYR A C 1
ATOM 2741 O O . TYR A 1 379 ? -21.232 5.639 8.247 1.00 82.81 379 TYR A O 1
ATOM 2749 N N . ARG A 1 380 ? -20.900 3.673 9.267 1.00 69.06 380 ARG A N 1
ATOM 2750 C CA . ARG A 1 380 ? -22.115 3.020 8.724 1.00 69.06 380 ARG A CA 1
ATOM 2751 C C . ARG A 1 380 ? -23.411 3.803 8.969 1.00 69.06 380 ARG A C 1
ATOM 2753 O O . ARG A 1 380 ? -24.344 3.721 8.180 1.00 69.06 380 ARG A O 1
ATOM 2760 N N . HIS A 1 381 ? -23.457 4.574 10.055 1.00 68.19 381 HIS A N 1
ATOM 2761 C CA . HIS A 1 381 ? -24.593 5.416 10.433 1.00 68.19 381 HIS A CA 1
ATOM 2762 C C . HIS A 1 381 ? -24.660 6.737 9.638 1.00 68.19 381 HIS A C 1
ATOM 2764 O O . HIS A 1 381 ? -25.651 7.458 9.721 1.00 68.19 381 HIS A O 1
ATOM 2770 N N . LEU A 1 382 ? -23.641 7.036 8.822 1.00 81.25 382 LEU A N 1
ATOM 2771 C CA . LEU A 1 382 ? -23.547 8.203 7.943 1.00 81.25 382 LEU A CA 1
ATOM 2772 C C . LEU A 1 382 ? -23.492 7.775 6.461 1.00 81.25 382 LEU A C 1
ATOM 2774 O O . LEU A 1 382 ? -22.521 8.070 5.757 1.00 81.25 382 LEU A O 1
ATOM 2778 N N . PRO A 1 383 ? -24.544 7.122 5.924 1.00 73.00 383 PRO A N 1
ATOM 2779 C CA . PRO A 1 383 ? -24.558 6.640 4.537 1.00 73.00 383 PRO A CA 1
ATOM 2780 C C . PRO A 1 383 ? -24.383 7.776 3.514 1.00 73.00 383 PRO A C 1
ATOM 2782 O O . PRO A 1 383 ? -23.891 7.573 2.403 1.00 73.00 383 PRO A O 1
ATOM 2785 N N . SER A 1 384 ? -24.735 9.008 3.889 1.00 81.06 384 SER A N 1
ATOM 2786 C CA . SER A 1 384 ? -24.529 10.196 3.063 1.00 81.06 384 SER A CA 1
ATOM 2787 C C . SER A 1 384 ? -23.059 10.420 2.691 1.00 81.06 384 SER A C 1
ATOM 2789 O O . SER A 1 384 ? -22.815 10.877 1.578 1.00 81.06 384 SER A O 1
ATOM 2791 N N . LEU A 1 385 ? -22.092 10.054 3.539 1.00 89.31 385 LEU A N 1
ATOM 2792 C CA . LEU A 1 385 ? -20.659 10.170 3.233 1.00 89.31 385 LEU A CA 1
ATOM 2793 C C . LEU A 1 385 ? -20.226 9.254 2.089 1.00 89.31 385 LEU A C 1
ATOM 2795 O O . LEU A 1 385 ? -19.408 9.628 1.249 1.00 89.31 385 LEU A O 1
ATOM 2799 N N . PHE A 1 386 ? -20.817 8.064 2.032 1.00 87.25 386 PHE A N 1
ATOM 2800 C CA . PHE A 1 386 ? -20.462 7.039 1.059 1.00 87.25 386 PHE A CA 1
ATOM 2801 C C . PHE A 1 386 ? -21.139 7.243 -0.295 1.00 87.25 386 PHE A C 1
ATOM 2803 O O . PHE A 1 386 ? -20.548 6.936 -1.335 1.00 87.25 386 PHE A O 1
ATOM 2810 N N . HIS A 1 387 ? -22.360 7.786 -0.292 1.00 86.94 387 HIS A N 1
ATOM 2811 C CA . HIS A 1 387 ? -23.193 7.904 -1.489 1.00 86.94 387 HIS A CA 1
ATOM 2812 C C . HIS A 1 387 ? -23.258 9.317 -2.078 1.00 86.94 387 HIS A C 1
ATOM 2814 O O . HIS A 1 387 ? -23.455 9.454 -3.288 1.00 86.94 387 HIS A O 1
ATOM 2820 N N . ARG A 1 388 ? -23.081 10.382 -1.281 1.00 90.12 388 ARG A N 1
ATOM 2821 C CA . ARG A 1 388 ? -23.080 11.747 -1.828 1.00 90.12 388 ARG A CA 1
ATOM 2822 C C . ARG A 1 388 ? -21.783 12.043 -2.559 1.00 90.12 388 ARG A C 1
ATOM 2824 O O . ARG A 1 388 ? -20.718 11.542 -2.222 1.00 90.12 388 ARG A O 1
ATOM 2831 N N . ARG A 1 389 ? -21.889 12.904 -3.568 1.00 96.00 389 ARG A N 1
ATOM 2832 C CA . ARG A 1 389 ? -20.771 13.353 -4.397 1.00 96.00 389 ARG A CA 1
ATOM 2833 C C . ARG A 1 389 ? -19.990 14.443 -3.658 1.00 96.00 389 ARG A C 1
ATOM 2835 O O . ARG A 1 389 ? -20.271 15.620 -3.849 1.00 96.00 389 ARG A O 1
ATOM 2842 N N . LEU A 1 390 ? -19.080 14.033 -2.779 1.00 95.00 390 LEU A N 1
ATOM 2843 C CA . LEU A 1 390 ? -18.317 14.923 -1.894 1.00 95.00 390 LEU A CA 1
ATOM 2844 C C . LEU A 1 390 ? -16.881 15.166 -2.373 1.00 95.00 390 LEU A C 1
ATOM 2846 O O . LEU A 1 390 ? -16.272 16.159 -1.995 1.00 95.00 390 LEU A O 1
ATOM 2850 N N . ILE A 1 391 ? -16.337 14.270 -3.195 1.00 96.75 391 ILE A N 1
ATOM 2851 C CA . ILE A 1 391 ? -14.916 14.269 -3.545 1.00 96.75 391 ILE A CA 1
ATOM 2852 C C . ILE A 1 391 ? -14.746 15.034 -4.855 1.00 96.75 391 ILE A C 1
ATOM 2854 O O . ILE A 1 391 ? -15.239 14.562 -5.884 1.00 96.75 391 ILE A O 1
ATOM 2858 N N . PRO A 1 392 ? -14.093 16.204 -4.852 1.00 96.75 392 PRO A N 1
ATOM 2859 C CA . PRO A 1 392 ? -13.998 17.046 -6.033 1.00 96.75 392 PRO A CA 1
ATOM 2860 C C . PRO A 1 392 ? -13.155 16.378 -7.124 1.00 96.75 392 PRO A C 1
ATOM 2862 O O . PRO A 1 392 ? -12.072 15.843 -6.878 1.00 96.75 392 PRO A O 1
ATOM 2865 N N . LEU A 1 393 ? -13.668 16.435 -8.350 1.00 96.88 393 LEU A N 1
ATOM 2866 C CA . LEU A 1 393 ? -12.928 16.134 -9.566 1.00 96.88 393 LEU A CA 1
ATOM 2867 C C . LEU A 1 393 ? -12.460 17.426 -10.226 1.00 96.88 393 LEU A C 1
ATOM 2869 O O . LEU A 1 393 ? -13.117 18.469 -10.154 1.00 96.88 393 LEU A O 1
ATOM 2873 N N . ARG A 1 394 ? -11.377 17.321 -10.991 1.00 92.88 394 ARG A N 1
ATOM 2874 C CA . ARG A 1 394 ? -10.975 18.382 -11.916 1.00 92.88 394 ARG A CA 1
ATOM 2875 C C . ARG A 1 394 ? -12.079 18.596 -12.956 1.00 92.88 394 ARG A C 1
ATOM 2877 O O . ARG A 1 394 ? -12.577 17.644 -13.553 1.00 92.88 394 ARG A O 1
ATOM 2884 N N . GLY A 1 395 ? -12.472 19.853 -13.170 1.00 88.50 395 GLY A N 1
ATOM 2885 C CA . GLY A 1 395 ? -13.616 20.218 -14.020 1.00 88.50 395 GLY A CA 1
ATOM 2886 C C . GLY A 1 395 ? -14.935 20.457 -13.271 1.00 88.50 395 GLY A C 1
ATOM 2887 O O . GLY A 1 395 ? -15.963 20.652 -13.913 1.00 88.50 395 GLY A O 1
ATOM 2888 N N . GLY A 1 396 ? -14.925 20.465 -11.933 1.00 88.81 396 GLY A N 1
ATOM 2889 C CA . GLY A 1 396 ? -16.049 20.933 -11.106 1.00 88.81 396 GLY A CA 1
ATOM 2890 C C . GLY A 1 396 ? -17.140 19.896 -10.821 1.00 88.81 396 GLY A C 1
ATOM 2891 O O . GLY A 1 396 ? -18.096 20.190 -10.106 1.00 88.81 396 GLY A O 1
ATOM 2892 N N . ALA A 1 397 ? -17.008 18.675 -11.342 1.00 93.81 397 ALA A N 1
ATOM 2893 C CA . ALA A 1 397 ? -17.809 17.540 -10.897 1.00 93.81 397 ALA A CA 1
ATOM 2894 C C . ALA A 1 397 ? -17.296 17.013 -9.544 1.00 93.81 397 ALA A C 1
ATOM 2896 O O . ALA A 1 397 ? -16.193 17.334 -9.119 1.00 93.81 397 ALA A O 1
ATOM 2897 N N . ALA A 1 398 ? -18.075 16.159 -8.881 1.00 95.94 398 ALA A N 1
ATOM 2898 C CA . ALA A 1 398 ? -17.622 15.420 -7.704 1.00 95.94 398 ALA A CA 1
ATOM 2899 C C . ALA A 1 398 ? -17.975 13.930 -7.817 1.00 95.94 398 ALA A C 1
ATOM 2901 O O . ALA A 1 398 ? -18.887 13.564 -8.568 1.00 95.94 398 ALA A O 1
ATOM 2902 N N . LEU A 1 399 ? -17.282 13.069 -7.077 1.00 96.56 399 LEU A N 1
ATOM 2903 C CA . LEU A 1 399 ? -17.582 11.644 -6.925 1.00 96.56 399 LEU A CA 1
ATOM 2904 C C . LEU A 1 399 ? -17.978 11.315 -5.493 1.00 96.56 399 LEU A C 1
ATOM 2906 O O . LEU A 1 399 ? -17.659 12.040 -4.552 1.00 96.56 399 LEU A O 1
ATOM 2910 N N . SER A 1 400 ? -18.709 10.217 -5.345 1.00 95.56 400 SER A N 1
ATOM 2911 C CA . SER A 1 400 ? -18.972 9.626 -4.041 1.00 95.56 400 SER A CA 1
ATOM 2912 C C . SER A 1 400 ? -17.816 8.743 -3.593 1.00 95.56 400 SER A C 1
ATOM 2914 O O . SER A 1 400 ? -17.077 8.217 -4.429 1.00 95.56 400 SER A O 1
ATOM 2916 N N . LEU A 1 401 ? -17.672 8.554 -2.280 1.00 94.38 401 LEU A N 1
ATOM 2917 C CA . LEU A 1 401 ? -16.596 7.737 -1.718 1.00 94.38 401 LEU A CA 1
ATOM 2918 C C . LEU A 1 401 ? -16.639 6.299 -2.242 1.00 94.38 401 LEU A C 1
ATOM 2920 O O . LEU A 1 401 ? -15.607 5.770 -2.645 1.00 94.38 401 LEU A O 1
ATOM 2924 N N . ASN A 1 402 ? -17.832 5.704 -2.357 1.00 90.62 402 ASN A N 1
ATOM 2925 C CA . ASN A 1 402 ? -17.990 4.368 -2.938 1.00 90.62 402 ASN A CA 1
ATOM 2926 C C . ASN A 1 402 ? -17.516 4.306 -4.391 1.00 90.62 402 ASN A C 1
ATOM 2928 O O . ASN A 1 402 ? -16.851 3.352 -4.786 1.00 90.62 402 ASN A O 1
ATOM 2932 N N . ARG A 1 403 ? -17.811 5.338 -5.194 1.00 95.25 403 ARG A N 1
ATOM 2933 C CA . ARG A 1 403 ? -17.361 5.373 -6.589 1.00 95.25 403 ARG A CA 1
ATOM 2934 C C . ARG A 1 403 ? -15.845 5.516 -6.689 1.00 95.25 403 ARG A C 1
ATOM 2936 O O . ARG A 1 403 ? -15.244 4.885 -7.552 1.00 95.25 403 ARG A O 1
ATOM 2943 N N . VAL A 1 404 ? -15.233 6.317 -5.820 1.00 96.38 404 VAL A N 1
ATOM 2944 C CA . VAL A 1 404 ? -13.774 6.474 -5.774 1.00 96.38 404 VAL A CA 1
ATOM 2945 C C . VAL A 1 404 ? -13.092 5.178 -5.326 1.00 96.38 404 VAL A C 1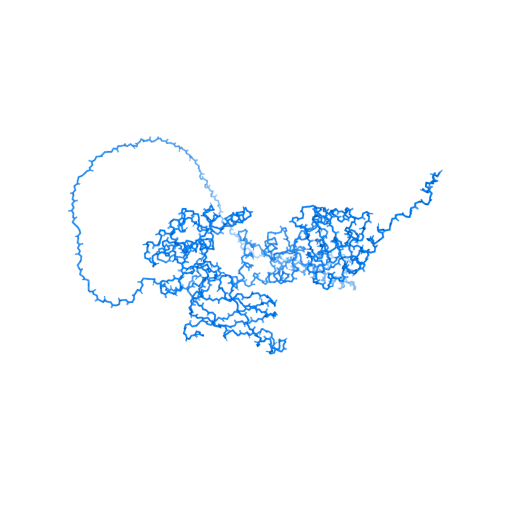
ATOM 2947 O O . VAL A 1 404 ? -12.128 4.766 -5.962 1.00 96.38 404 VAL A O 1
ATOM 2950 N N . ARG A 1 405 ? -13.629 4.482 -4.314 1.00 92.25 405 ARG A N 1
ATOM 2951 C CA . ARG A 1 405 ? -13.147 3.154 -3.895 1.00 92.25 405 ARG A CA 1
ATOM 2952 C C . ARG A 1 405 ? -13.242 2.123 -5.019 1.00 92.25 405 ARG A C 1
ATOM 2954 O O . ARG A 1 405 ? -12.277 1.403 -5.253 1.00 92.25 405 ARG A O 1
ATOM 2961 N N . ALA A 1 406 ? -14.358 2.096 -5.750 1.00 88.38 406 ALA A N 1
ATOM 2962 C CA . ALA A 1 406 ? -14.512 1.222 -6.912 1.00 88.38 406 ALA A CA 1
ATOM 2963 C C . ALA A 1 406 ? -13.426 1.502 -7.968 1.00 88.38 406 ALA A C 1
ATOM 2965 O O . ALA A 1 406 ? -12.704 0.591 -8.363 1.00 88.38 406 ALA A O 1
ATOM 2966 N N . LEU A 1 407 ? -13.218 2.774 -8.337 1.00 92.75 407 LEU A N 1
ATOM 2967 C CA . LEU A 1 407 ? -12.151 3.165 -9.269 1.00 92.75 407 LEU A CA 1
ATOM 2968 C C . LEU A 1 407 ? -10.752 2.780 -8.764 1.00 92.75 407 LEU A C 1
ATOM 2970 O O . LEU A 1 407 ? -9.927 2.347 -9.564 1.00 92.75 407 LEU A O 1
ATOM 2974 N N . ALA A 1 408 ? -10.481 2.913 -7.462 1.00 90.94 408 ALA A N 1
ATOM 2975 C CA . ALA A 1 408 ? -9.209 2.505 -6.866 1.00 90.94 408 ALA A CA 1
ATOM 2976 C C . ALA A 1 408 ? -8.999 0.989 -6.982 1.00 90.94 408 ALA A C 1
ATOM 2978 O O . ALA A 1 408 ? -7.951 0.548 -7.442 1.00 90.94 408 ALA A O 1
ATOM 2979 N N . SER A 1 409 ? -10.024 0.193 -6.660 1.00 85.06 409 SER A N 1
ATOM 2980 C CA . SER A 1 409 ? -9.975 -1.274 -6.756 1.00 85.06 409 SER A CA 1
ATOM 2981 C C . SER A 1 409 ? -9.797 -1.793 -8.191 1.00 85.06 409 SER A C 1
ATOM 2983 O O . SER A 1 409 ? -9.268 -2.888 -8.398 1.00 85.06 409 SER A O 1
ATOM 2985 N N . GLU A 1 410 ? -10.214 -1.000 -9.182 1.00 88.12 410 GLU A N 1
ATOM 2986 C CA . GLU A 1 410 ? -10.003 -1.250 -10.611 1.00 88.12 410 GLU A CA 1
ATOM 2987 C C . GLU A 1 410 ? -8.613 -0.786 -11.101 1.00 88.12 410 GLU A C 1
ATOM 2989 O O . GLU A 1 410 ? -8.278 -1.013 -12.262 1.00 88.12 410 GLU A O 1
ATOM 2994 N N . GLY A 1 411 ? -7.811 -0.102 -10.273 1.00 88.00 411 GLY A N 1
ATOM 2995 C CA . GLY A 1 411 ? -6.546 0.520 -10.694 1.00 88.00 411 GLY A CA 1
ATOM 2996 C C . GLY A 1 411 ? -6.739 1.722 -11.630 1.00 88.00 411 GLY A C 1
ATOM 2997 O O . GLY A 1 411 ? -5.869 2.046 -12.435 1.00 88.00 411 GLY A O 1
ATOM 2998 N N . ARG A 1 412 ? -7.908 2.368 -11.565 1.00 94.81 412 ARG A N 1
ATOM 2999 C CA . ARG A 1 412 ? -8.355 3.447 -12.466 1.00 94.81 412 ARG A CA 1
ATOM 3000 C C . ARG A 1 412 ? -8.606 4.760 -11.737 1.00 94.81 412 ARG A C 1
ATOM 3002 O O . ARG A 1 412 ? -9.322 5.627 -12.244 1.00 94.81 412 ARG A O 1
ATOM 3009 N N . LEU A 1 413 ? -8.057 4.897 -10.534 1.00 95.81 413 LEU A N 1
ATOM 3010 C CA . LEU A 1 413 ? -8.129 6.129 -9.773 1.00 95.81 413 LEU A CA 1
ATOM 3011 C C . LEU A 1 413 ? -6.891 6.981 -10.031 1.00 95.81 413 LEU A C 1
ATOM 3013 O O . LEU A 1 413 ? -5.768 6.578 -9.736 1.00 95.81 413 LEU A O 1
ATOM 3017 N N . TYR A 1 414 ? -7.123 8.181 -10.547 1.00 97.25 414 TYR A N 1
ATOM 3018 C CA . TYR A 1 414 ? -6.078 9.131 -10.892 1.00 97.25 414 TYR A CA 1
ATOM 3019 C C . TYR A 1 414 ? -6.262 10.413 -10.091 1.00 97.25 414 TYR A C 1
ATOM 3021 O O . TYR A 1 414 ? -7.392 10.842 -9.840 1.00 97.25 414 TYR A O 1
ATOM 3029 N N . ALA A 1 415 ? -5.156 11.058 -9.748 1.00 97.69 415 ALA A N 1
ATOM 3030 C CA . ALA A 1 415 ? -5.130 12.377 -9.137 1.00 97.69 415 ALA A CA 1
ATOM 3031 C C . ALA A 1 415 ? -4.202 13.298 -9.932 1.00 97.69 415 ALA A C 1
ATOM 3033 O O . ALA A 1 415 ? -3.246 12.844 -10.559 1.00 97.69 415 ALA A O 1
ATOM 3034 N N . GLY A 1 416 ? -4.505 14.591 -9.945 1.00 96.25 416 GLY A N 1
ATOM 3035 C CA . GLY A 1 416 ? -3.653 15.569 -10.611 1.00 96.25 416 GLY A CA 1
ATOM 3036 C C . GLY A 1 416 ? -4.284 16.952 -10.707 1.00 96.25 416 GLY A C 1
ATOM 3037 O O . GLY A 1 416 ? -5.484 17.141 -10.505 1.00 96.25 416 GLY A O 1
ATOM 3038 N N . GLY A 1 417 ? -3.446 17.932 -11.008 1.00 88.50 417 GLY A N 1
ATOM 3039 C CA . GLY A 1 417 ? -3.764 19.304 -11.369 1.00 88.50 417 GLY A CA 1
ATOM 3040 C C . GLY A 1 417 ? -3.886 19.499 -12.887 1.00 88.50 417 GLY A C 1
ATOM 3041 O O . GLY A 1 417 ? -4.108 18.562 -13.642 1.00 88.50 417 GLY A O 1
ATOM 3042 N N . GLU A 1 418 ? -3.808 20.747 -13.365 1.00 77.56 418 GLU A N 1
ATOM 3043 C CA . GLU A 1 418 ? -3.889 21.068 -14.813 1.00 77.56 418 GLU A CA 1
ATOM 3044 C C . GLU A 1 418 ? -2.523 21.364 -15.448 1.00 77.56 418 GLU A C 1
ATOM 3046 O O . GLU A 1 418 ? -2.445 21.841 -16.579 1.00 77.56 418 GLU A O 1
ATOM 3051 N N . GLN A 1 419 ? -1.436 21.090 -14.729 1.00 82.94 419 GLN A N 1
ATOM 3052 C CA . GLN A 1 419 ? -0.110 21.575 -15.107 1.00 82.94 419 GLN A CA 1
ATOM 3053 C C . GLN A 1 419 ? 0.566 20.701 -16.172 1.00 82.94 419 GLN A C 1
ATOM 3055 O O . GLN A 1 419 ? 1.435 21.180 -16.898 1.00 82.94 419 GLN A O 1
ATOM 3060 N N . THR A 1 420 ? 0.144 19.443 -16.334 1.00 93.56 420 THR A N 1
ATOM 3061 C CA . THR A 1 420 ? 0.813 18.480 -17.220 1.00 93.56 420 THR A CA 1
ATOM 3062 C C . THR A 1 420 ? -0.021 18.087 -18.445 1.00 93.56 420 THR A C 1
ATOM 3064 O O . THR A 1 420 ? -1.248 18.217 -18.477 1.00 93.56 420 THR A O 1
ATOM 3067 N N . GLU A 1 421 ? 0.641 17.630 -19.518 1.00 91.88 421 GLU A N 1
ATOM 3068 C CA . GLU A 1 421 ? -0.046 17.122 -20.720 1.00 91.88 421 GLU A CA 1
ATOM 3069 C C . GLU A 1 421 ? -0.847 15.845 -20.415 1.00 91.88 421 GLU A C 1
ATOM 3071 O O . GLU A 1 421 ? -1.953 15.695 -20.927 1.00 91.88 421 GLU A O 1
ATOM 3076 N N . LEU A 1 422 ? -0.352 14.986 -19.510 1.00 93.50 422 LEU A N 1
ATOM 3077 C CA . LEU A 1 422 ? -1.046 13.767 -19.074 1.00 93.50 422 LEU A CA 1
ATOM 3078 C C . LEU A 1 422 ? -2.402 14.078 -18.428 1.00 93.50 422 LEU A C 1
ATOM 3080 O O . LEU A 1 422 ? -3.415 13.505 -18.829 1.00 93.50 422 LEU A O 1
ATOM 3084 N N . CYS A 1 423 ? -2.449 15.027 -17.489 1.00 94.19 423 CYS A N 1
ATOM 3085 C CA . CYS A 1 423 ? -3.701 15.452 -16.862 1.00 94.19 423 CYS A CA 1
ATOM 3086 C C . CYS A 1 423 ? -4.680 16.062 -17.874 1.00 94.19 423 CYS A C 1
ATOM 3088 O O . CYS A 1 423 ? -5.877 15.757 -17.858 1.00 94.19 423 CYS A O 1
ATOM 3090 N N . ARG A 1 424 ? -4.180 16.898 -18.797 1.00 92.44 424 ARG A N 1
ATOM 3091 C CA . ARG A 1 424 ? -5.003 17.497 -19.862 1.00 92.44 424 ARG A CA 1
ATOM 3092 C C . ARG A 1 424 ? -5.576 16.434 -20.802 1.00 92.44 424 ARG A C 1
ATOM 3094 O O . ARG A 1 424 ? -6.749 16.525 -21.167 1.00 92.44 424 ARG A O 1
ATOM 3101 N N . ASP A 1 425 ? -4.792 15.425 -21.168 1.00 91.38 425 ASP A N 1
ATOM 3102 C CA . ASP A 1 425 ? -5.235 14.307 -22.006 1.00 91.38 425 ASP A CA 1
ATOM 3103 C C . ASP A 1 425 ? -6.275 13.436 -21.307 1.00 91.38 425 ASP A C 1
ATOM 3105 O O . ASP A 1 425 ? -7.319 13.158 -21.900 1.00 91.38 425 ASP A O 1
ATOM 3109 N N . ALA A 1 426 ? -6.043 13.082 -20.041 1.00 92.75 426 ALA A N 1
ATOM 3110 C CA . ALA A 1 426 ? -7.000 12.339 -19.227 1.00 92.75 426 ALA A CA 1
ATOM 3111 C C . ALA A 1 426 ? -8.346 13.082 -19.134 1.00 92.75 426 ALA A C 1
ATOM 3113 O O . ALA A 1 426 ? -9.402 12.505 -19.408 1.00 92.75 426 ALA A O 1
ATOM 3114 N N . ARG A 1 427 ? -8.321 14.396 -18.860 1.00 92.00 427 ARG A N 1
ATOM 3115 C CA . ARG A 1 427 ? -9.536 15.224 -18.786 1.00 92.00 427 ARG A CA 1
ATOM 3116 C C . ARG A 1 427 ? -10.280 15.286 -20.119 1.00 92.00 427 ARG A C 1
ATOM 3118 O O . ARG A 1 427 ? -11.498 15.128 -20.141 1.00 92.00 427 ARG A O 1
ATOM 3125 N N . ARG A 1 428 ? -9.570 15.486 -21.239 1.00 91.00 428 ARG A N 1
ATOM 3126 C CA . ARG A 1 428 ? -10.176 15.507 -22.589 1.00 91.00 428 ARG A CA 1
ATOM 3127 C C . ARG A 1 428 ? -10.897 14.202 -22.932 1.00 91.00 428 ARG A C 1
ATOM 3129 O O . ARG A 1 428 ? -11.831 14.222 -23.725 1.00 91.00 428 ARG A O 1
ATOM 3136 N N . ARG A 1 429 ? -10.476 13.090 -22.330 1.00 90.88 429 ARG A N 1
ATOM 3137 C CA . ARG A 1 429 ? -11.049 11.753 -22.524 1.00 90.88 429 ARG A CA 1
ATOM 3138 C C . ARG A 1 429 ? -12.153 11.409 -21.524 1.00 90.88 429 ARG A C 1
ATOM 3140 O O . ARG A 1 429 ? -12.676 10.302 -21.563 1.00 90.88 429 ARG A O 1
ATOM 3147 N N . GLY A 1 430 ? -12.515 12.338 -20.637 1.00 92.69 430 GLY A N 1
ATOM 3148 C CA . GLY A 1 430 ? -13.542 12.115 -19.621 1.00 92.69 430 GLY A CA 1
ATOM 3149 C C . GLY A 1 430 ? -13.101 11.179 -18.493 1.00 92.69 430 GLY A C 1
ATOM 3150 O O . GLY A 1 430 ? -13.950 10.627 -17.793 1.00 92.69 430 GLY A O 1
ATOM 3151 N N . VAL A 1 431 ? -11.792 10.986 -18.299 1.00 94.62 431 VAL A N 1
ATOM 3152 C CA . VAL A 1 431 ? -11.273 10.233 -17.154 1.00 94.62 431 VAL A CA 1
ATOM 3153 C C . VAL A 1 431 ? -11.585 11.003 -15.874 1.00 94.62 431 VAL A C 1
ATOM 3155 O O . VAL A 1 431 ? -11.379 12.214 -15.787 1.00 94.62 431 VAL A O 1
ATOM 3158 N N . SER A 1 432 ? -12.064 10.284 -14.861 1.00 95.12 432 SER A N 1
ATOM 3159 C CA . SER A 1 432 ? -12.258 10.843 -13.524 1.00 95.12 432 SER A CA 1
ATOM 3160 C C . SER A 1 432 ? -10.905 11.120 -12.866 1.00 95.12 432 SER A C 1
ATOM 3162 O O . SER A 1 432 ? -10.192 10.187 -12.506 1.00 95.12 432 SER A O 1
ATOM 3164 N N . LEU A 1 433 ? -10.566 12.401 -12.721 1.00 96.81 433 LEU A N 1
ATOM 3165 C CA . LEU A 1 433 ? -9.323 12.873 -12.112 1.00 96.81 433 LEU A CA 1
ATOM 3166 C C . LEU A 1 433 ? -9.643 13.603 -10.805 1.00 96.81 433 LEU A C 1
ATOM 3168 O O . LEU A 1 433 ? -10.313 14.639 -10.837 1.00 96.81 433 LEU A O 1
ATOM 3172 N N . LEU A 1 434 ? -9.191 13.065 -9.671 1.00 97.56 434 LEU A N 1
ATOM 3173 C CA . LEU A 1 434 ? -9.353 13.703 -8.364 1.00 97.56 434 LEU A CA 1
ATOM 3174 C C . LEU A 1 434 ? -8.615 15.041 -8.325 1.00 97.56 434 LEU A C 1
ATOM 3176 O O . LEU A 1 434 ? -7.487 15.149 -8.813 1.00 97.56 434 LEU A O 1
ATOM 3180 N N . ASP A 1 435 ? -9.241 16.049 -7.716 1.00 97.06 435 ASP A N 1
ATOM 3181 C CA . ASP A 1 435 ? -8.627 17.364 -7.589 1.00 97.06 435 ASP A CA 1
ATOM 3182 C C . ASP A 1 435 ? -7.600 17.428 -6.452 1.00 97.06 435 ASP A C 1
ATOM 3184 O O . ASP A 1 435 ? -7.924 17.775 -5.314 1.00 97.06 435 ASP A O 1
ATOM 3188 N N . ALA A 1 436 ? -6.339 17.143 -6.785 1.00 96.19 436 ALA A N 1
ATOM 3189 C CA . ALA A 1 436 ? -5.215 17.175 -5.848 1.00 96.19 436 ALA A CA 1
ATOM 3190 C C . ALA A 1 436 ? -4.886 18.583 -5.297 1.00 96.19 436 ALA A C 1
ATOM 3192 O O . ALA A 1 436 ? -4.142 18.708 -4.315 1.00 96.19 436 ALA A O 1
ATOM 3193 N N . GLN A 1 437 ? -5.434 19.655 -5.891 1.00 94.88 437 GLN A N 1
ATOM 3194 C CA . GLN A 1 437 ? -5.275 21.019 -5.373 1.00 94.88 437 GLN A CA 1
ATOM 3195 C C . GLN A 1 437 ? -6.188 21.284 -4.172 1.00 94.88 437 GLN A C 1
ATOM 3197 O O . GLN A 1 437 ? -5.881 22.151 -3.357 1.00 94.88 437 GLN A O 1
ATOM 3202 N N . THR A 1 438 ? -7.267 20.515 -4.021 1.00 94.88 438 THR A N 1
ATOM 3203 C CA . THR A 1 438 ? -8.138 20.582 -2.842 1.00 94.88 438 THR A CA 1
ATOM 3204 C C . THR A 1 438 ? -7.619 19.669 -1.722 1.00 94.88 438 THR A C 1
ATOM 3206 O O . THR A 1 438 ? -7.124 18.578 -2.024 1.00 94.88 438 THR A O 1
ATOM 3209 N N . PRO A 1 439 ? -7.757 20.048 -0.433 1.00 94.19 439 PRO A N 1
ATOM 3210 C CA . PRO A 1 439 ? -7.399 19.175 0.689 1.00 94.19 439 PRO A CA 1
ATOM 3211 C C . PRO A 1 439 ? -8.109 17.817 0.621 1.00 94.19 439 PRO A C 1
ATOM 3213 O O . PRO A 1 439 ? -7.459 16.778 0.664 1.00 94.19 439 PRO A O 1
ATOM 3216 N N . VAL A 1 440 ? -9.422 17.826 0.364 1.00 95.62 440 VAL A N 1
ATOM 3217 C CA . VAL A 1 440 ? -10.244 16.611 0.249 1.00 95.62 440 VAL A CA 1
ATOM 3218 C C . VAL A 1 440 ? -9.742 15.678 -0.853 1.00 95.62 440 VAL A C 1
ATOM 3220 O O . VAL A 1 440 ? -9.537 14.490 -0.610 1.00 95.62 440 VAL A O 1
ATOM 3223 N N . GLY A 1 441 ? -9.536 16.195 -2.070 1.00 96.50 441 GLY A N 1
ATOM 3224 C CA . GLY A 1 441 ? -9.071 15.379 -3.190 1.00 96.50 441 GLY A CA 1
ATOM 3225 C C . GLY A 1 441 ? -7.678 14.804 -2.944 1.00 96.50 441 GLY A C 1
ATOM 3226 O O . GLY A 1 441 ? -7.448 13.639 -3.260 1.00 96.50 441 GLY A O 1
ATOM 3227 N N . ARG A 1 442 ? -6.780 15.573 -2.312 1.00 95.62 442 ARG A N 1
ATOM 3228 C CA . ARG A 1 442 ? -5.433 15.121 -1.938 1.00 95.62 442 ARG A CA 1
ATOM 3229 C C . ARG A 1 442 ? -5.460 14.020 -0.881 1.00 95.62 442 ARG A C 1
ATOM 3231 O O . ARG A 1 442 ? -4.810 12.997 -1.072 1.00 95.62 442 ARG A O 1
ATOM 3238 N N . THR A 1 443 ? -6.227 14.198 0.193 1.00 94.12 443 THR A N 1
ATOM 3239 C CA . THR A 1 443 ? -6.345 13.208 1.272 1.00 94.12 443 THR A CA 1
ATOM 3240 C C . THR A 1 443 ? -6.922 11.894 0.760 1.00 94.12 443 THR A C 1
ATOM 3242 O O . THR A 1 443 ? -6.379 10.826 1.041 1.00 94.12 443 THR A O 1
ATOM 3245 N N . VAL A 1 444 ? -7.982 11.955 -0.049 1.00 96.12 444 VAL A N 1
ATOM 3246 C CA . VAL A 1 444 ? -8.597 10.759 -0.642 1.00 96.12 444 VAL A CA 1
ATOM 3247 C C . VAL A 1 444 ? -7.654 10.083 -1.639 1.00 96.12 444 VAL A C 1
ATOM 3249 O O . VAL A 1 444 ? -7.533 8.860 -1.623 1.00 96.12 444 VAL A O 1
ATOM 3252 N N . ALA A 1 445 ? -6.968 10.861 -2.483 1.00 96.50 445 ALA A N 1
ATOM 3253 C CA . ALA A 1 445 ? -5.981 10.339 -3.422 1.00 96.50 445 ALA A CA 1
ATOM 3254 C C . ALA A 1 445 ? -4.850 9.593 -2.701 1.00 96.50 445 ALA A C 1
ATOM 3256 O O . ALA A 1 445 ? -4.537 8.467 -3.077 1.00 96.50 445 ALA A O 1
ATOM 3257 N N . ALA A 1 446 ? -4.290 10.187 -1.644 1.00 92.00 446 ALA A N 1
ATOM 3258 C CA . ALA A 1 446 ? -3.242 9.570 -0.837 1.00 92.00 446 ALA A CA 1
ATOM 3259 C C . ALA A 1 446 ? -3.737 8.297 -0.131 1.00 92.00 446 ALA A C 1
ATOM 3261 O O . ALA A 1 446 ? -3.080 7.264 -0.203 1.00 92.00 446 ALA A O 1
ATOM 3262 N N . SER A 1 447 ? -4.925 8.349 0.480 1.00 91.62 447 SER A N 1
ATOM 3263 C CA . SER A 1 447 ? -5.494 7.226 1.244 1.00 91.62 447 SER A CA 1
ATOM 3264 C C . SER A 1 447 ? -5.814 6.003 0.379 1.00 91.62 447 SER A C 1
ATOM 3266 O O . SER A 1 447 ? -5.803 4.882 0.872 1.00 91.62 447 SER A O 1
ATOM 3268 N N . LEU A 1 448 ? -6.126 6.206 -0.905 1.00 92.81 448 LEU A N 1
ATOM 3269 C CA . LEU A 1 448 ? -6.504 5.137 -1.837 1.00 92.81 448 LEU A CA 1
ATOM 3270 C C . LEU A 1 448 ? -5.419 4.799 -2.865 1.00 92.81 448 LEU A C 1
ATOM 3272 O O . LEU A 1 448 ? -5.695 4.051 -3.801 1.00 92.81 448 LEU A O 1
ATOM 3276 N N . GLY A 1 449 ? -4.215 5.361 -2.729 1.00 92.12 449 GLY A N 1
ATOM 3277 C CA . GLY A 1 449 ? -3.116 5.109 -3.663 1.00 92.12 449 GLY A CA 1
ATOM 3278 C C . GLY A 1 449 ? -3.428 5.543 -5.098 1.00 92.12 449 GLY A C 1
ATOM 3279 O O . GLY A 1 449 ? -3.069 4.851 -6.049 1.00 92.12 449 GLY A O 1
ATOM 3280 N N . ALA A 1 450 ? -4.133 6.665 -5.275 1.00 96.38 450 ALA A N 1
ATOM 3281 C CA . ALA A 1 450 ? -4.429 7.196 -6.600 1.00 96.38 450 ALA A CA 1
ATOM 3282 C C . ALA A 1 450 ? -3.137 7.516 -7.365 1.00 96.38 450 ALA A C 1
ATOM 3284 O O . ALA A 1 450 ? -2.182 8.070 -6.817 1.00 96.38 450 ALA A O 1
ATOM 3285 N N . ILE A 1 451 ? -3.130 7.225 -8.664 1.00 96.81 451 ILE A N 1
ATOM 3286 C CA . ILE A 1 451 ? -1.982 7.488 -9.528 1.00 96.81 451 ILE A CA 1
ATOM 3287 C C . ILE A 1 451 ? -1.874 9.000 -9.771 1.00 96.81 451 ILE A C 1
ATOM 3289 O O . ILE A 1 451 ? -2.748 9.595 -10.406 1.00 96.81 451 ILE A O 1
ATOM 3293 N N . ASP A 1 452 ? -0.788 9.612 -9.298 1.00 96.81 452 ASP A N 1
ATOM 3294 C CA . ASP A 1 452 ? -0.507 11.042 -9.470 1.00 96.81 452 ASP A CA 1
ATOM 3295 C C . ASP A 1 452 ? 0.026 11.350 -10.880 1.00 96.81 452 ASP A C 1
ATOM 3297 O O . ASP A 1 452 ? 1.219 11.214 -11.174 1.00 96.81 452 ASP A O 1
ATOM 3301 N N . LEU A 1 453 ? -0.870 11.779 -11.769 1.00 96.69 453 LEU A N 1
ATOM 3302 C CA . LEU A 1 453 ? -0.546 12.094 -13.159 1.00 96.69 453 LEU A CA 1
ATOM 3303 C C . LEU A 1 453 ? 0.328 13.345 -13.312 1.00 96.69 453 LEU A C 1
ATOM 3305 O O . LEU A 1 453 ? 1.045 13.442 -14.311 1.00 96.69 453 LEU A O 1
ATOM 3309 N N . ASP A 1 454 ? 0.325 14.271 -12.349 1.00 95.56 454 ASP A N 1
ATOM 3310 C CA . ASP A 1 454 ? 1.235 15.416 -12.389 1.00 95.56 454 ASP A CA 1
ATOM 3311 C C . ASP A 1 454 ? 2.660 14.973 -12.079 1.00 95.56 454 ASP A C 1
ATOM 3313 O O . ASP A 1 454 ? 3.582 15.334 -12.812 1.00 95.56 454 ASP A O 1
ATOM 3317 N N . ARG A 1 455 ? 2.855 14.109 -11.074 1.00 95.00 455 ARG A N 1
ATOM 3318 C CA . ARG A 1 455 ? 4.170 13.510 -10.797 1.00 95.00 455 ARG A CA 1
ATOM 3319 C C . ARG A 1 455 ? 4.725 12.793 -12.028 1.00 95.00 455 ARG A C 1
ATOM 3321 O O . ARG A 1 455 ? 5.886 13.004 -12.391 1.00 95.00 455 ARG A O 1
ATOM 3328 N N . TRP A 1 456 ? 3.904 11.988 -12.704 1.00 96.38 456 TRP A N 1
ATOM 3329 C CA . TRP A 1 456 ? 4.286 11.330 -13.960 1.00 96.38 456 TRP A CA 1
ATOM 3330 C C . TRP A 1 456 ? 4.573 12.327 -15.083 1.00 96.38 456 TRP A C 1
ATOM 3332 O O . TRP A 1 456 ? 5.565 12.182 -15.796 1.00 96.38 456 TRP A O 1
ATOM 3342 N N . GLY A 1 457 ? 3.754 13.369 -15.221 1.00 95.50 457 GLY A N 1
ATOM 3343 C CA . GLY A 1 457 ? 3.932 14.392 -16.244 1.00 95.50 457 GLY A CA 1
ATOM 3344 C C . GLY A 1 457 ? 5.202 15.218 -16.040 1.00 95.50 457 GLY A C 1
ATOM 3345 O O . GLY A 1 457 ? 5.915 15.476 -17.005 1.00 95.50 457 GLY A O 1
ATOM 3346 N N . HIS A 1 458 ? 5.544 15.571 -14.800 1.00 95.25 458 HIS A N 1
ATOM 3347 C CA . HIS A 1 458 ? 6.790 16.263 -14.466 1.00 95.25 458 HIS A CA 1
ATOM 3348 C C . HIS A 1 458 ? 8.025 15.377 -14.652 1.00 95.25 458 HIS A C 1
ATOM 3350 O O . HIS A 1 458 ? 9.073 15.870 -15.068 1.00 95.25 458 HIS A O 1
ATOM 3356 N N . ARG A 1 459 ? 7.933 14.071 -14.364 1.00 95.81 459 ARG A N 1
ATOM 3357 C CA . ARG A 1 459 ? 8.996 13.111 -14.708 1.00 95.81 459 ARG A CA 1
ATOM 3358 C C . ARG A 1 459 ? 9.194 13.052 -16.222 1.00 95.81 459 ARG A C 1
ATOM 3360 O O . ARG A 1 459 ? 10.317 13.191 -16.687 1.00 95.81 459 ARG A O 1
ATOM 3367 N N . LEU A 1 460 ? 8.105 12.947 -16.981 1.00 94.69 460 LEU A N 1
ATOM 3368 C CA . LEU A 1 460 ? 8.142 12.890 -18.440 1.00 94.69 460 LEU A CA 1
ATOM 3369 C C . LEU A 1 460 ? 8.651 14.189 -19.083 1.00 94.69 460 LEU A C 1
ATOM 3371 O O . LEU A 1 460 ? 9.375 14.134 -20.068 1.00 94.69 460 LEU A O 1
ATOM 3375 N N . ALA A 1 461 ? 8.311 15.351 -18.525 1.00 94.50 461 ALA A N 1
ATOM 3376 C CA . ALA A 1 461 ? 8.798 16.645 -19.005 1.00 94.50 461 ALA A CA 1
ATOM 3377 C C . ALA A 1 461 ? 10.310 16.838 -18.788 1.00 94.50 461 ALA A C 1
ATOM 3379 O O . ALA A 1 461 ? 10.930 17.626 -19.493 1.00 94.50 461 ALA A O 1
ATOM 3380 N N . ARG A 1 462 ? 10.896 16.122 -17.820 1.00 95.56 462 ARG A N 1
ATOM 3381 C CA . ARG A 1 462 ? 12.343 16.092 -17.548 1.00 95.56 462 ARG A CA 1
ATOM 3382 C C . ARG A 1 462 ? 13.049 14.913 -18.220 1.00 95.56 462 ARG A C 1
ATOM 3384 O O . ARG A 1 462 ? 14.219 14.678 -17.931 1.00 95.56 462 ARG A O 1
ATOM 3391 N N . ALA A 1 463 ? 12.338 14.140 -19.039 1.00 96.44 463 ALA A N 1
ATOM 3392 C CA . ALA A 1 463 ? 12.921 12.983 -19.686 1.00 96.44 463 ALA A CA 1
ATOM 3393 C C . ALA A 1 463 ? 13.984 13.401 -20.705 1.00 96.44 463 ALA A C 1
ATOM 3395 O O . ALA A 1 463 ? 13.778 14.329 -21.486 1.00 96.44 463 ALA A O 1
ATOM 3396 N N . THR A 1 464 ? 15.091 12.670 -20.710 1.00 96.81 464 THR A N 1
ATOM 3397 C CA . THR A 1 464 ? 16.148 12.788 -21.709 1.00 96.81 464 THR A CA 1
ATOM 3398 C C . THR A 1 464 ? 15.904 11.759 -22.805 1.00 96.81 464 THR A C 1
ATOM 3400 O O . THR A 1 464 ? 15.565 10.603 -22.530 1.00 96.81 464 THR A O 1
ATOM 3403 N N . GLU A 1 465 ? 16.075 12.173 -24.057 1.00 93.75 465 GLU A N 1
ATOM 3404 C CA . GLU A 1 465 ? 16.056 11.249 -25.186 1.00 93.75 465 GLU A CA 1
ATOM 3405 C C . GLU A 1 465 ? 17.345 10.424 -25.200 1.00 93.75 465 GLU A C 1
ATOM 3407 O O . GLU A 1 465 ? 18.449 10.966 -25.194 1.00 93.75 465 GLU A O 1
ATOM 3412 N N . VAL A 1 466 ? 17.192 9.101 -25.209 1.00 97.38 466 VAL A N 1
ATOM 3413 C CA . VAL A 1 466 ? 18.294 8.138 -25.261 1.00 97.38 466 VAL A CA 1
ATOM 3414 C C . VAL A 1 466 ? 18.069 7.247 -26.479 1.00 97.38 466 VAL A C 1
ATOM 3416 O O . VAL A 1 466 ? 16.965 6.734 -26.684 1.00 97.38 466 VAL A O 1
ATOM 3419 N N . LEU A 1 467 ? 19.089 7.105 -27.325 1.00 97.31 467 LEU A N 1
ATOM 3420 C CA . LEU A 1 467 ? 18.944 6.536 -28.666 1.00 97.31 467 LEU A CA 1
ATOM 3421 C C . LEU A 1 467 ? 18.522 5.065 -28.624 1.00 97.31 467 LEU A C 1
ATOM 3423 O O . LEU A 1 467 ? 17.640 4.665 -29.384 1.00 97.31 467 LEU A O 1
ATOM 3427 N N . VAL A 1 468 ? 19.088 4.271 -27.712 1.00 97.69 468 VAL A N 1
ATOM 3428 C CA . VAL A 1 468 ? 18.735 2.855 -27.560 1.00 97.69 468 VAL A CA 1
ATOM 3429 C C . VAL A 1 468 ? 17.279 2.674 -27.119 1.00 97.69 468 VAL A C 1
ATOM 3431 O O . VAL A 1 468 ? 16.604 1.773 -27.612 1.00 97.69 468 VAL A O 1
ATOM 3434 N N . LEU A 1 469 ? 16.732 3.577 -26.293 1.00 97.56 469 LEU A N 1
ATOM 3435 C CA . LEU A 1 469 ? 15.303 3.565 -25.951 1.00 97.56 469 LEU A CA 1
ATOM 3436 C C . LEU A 1 469 ? 14.424 3.878 -27.167 1.00 97.56 469 LEU A C 1
ATOM 3438 O O . LEU A 1 469 ? 13.326 3.336 -27.278 1.00 97.56 469 LEU A O 1
ATOM 3442 N N . GLY A 1 470 ? 14.911 4.703 -28.097 1.00 96.31 470 GLY A N 1
ATOM 3443 C CA . GLY A 1 470 ? 14.267 4.931 -29.390 1.00 96.31 470 GLY A CA 1
ATOM 3444 C C . GLY A 1 470 ? 14.187 3.658 -30.239 1.00 96.31 470 GLY A C 1
ATOM 3445 O O . GLY A 1 470 ? 13.128 3.370 -30.798 1.00 96.31 470 GLY A O 1
ATOM 3446 N N . ILE A 1 471 ? 15.266 2.864 -30.276 1.00 97.06 471 ILE A N 1
ATOM 3447 C CA . ILE A 1 471 ? 15.311 1.563 -30.969 1.00 97.06 471 ILE A CA 1
ATOM 3448 C C . ILE A 1 471 ? 14.322 0.584 -30.325 1.00 97.06 471 ILE A C 1
ATOM 3450 O O . ILE A 1 471 ? 13.498 -0.003 -31.024 1.00 97.06 471 ILE A O 1
ATOM 3454 N N . VAL A 1 472 ? 14.340 0.461 -28.993 1.00 97.94 472 VAL A N 1
ATOM 3455 C CA . VAL A 1 472 ? 13.411 -0.410 -28.251 1.00 97.94 472 VAL A CA 1
ATOM 3456 C C . VAL A 1 472 ? 11.954 0.008 -28.481 1.00 97.94 472 VAL A C 1
ATOM 3458 O O . VAL A 1 472 ? 11.106 -0.838 -28.754 1.00 97.94 472 VAL A O 1
ATOM 3461 N N . ALA A 1 473 ? 11.646 1.306 -28.431 1.00 95.81 473 ALA A N 1
ATOM 3462 C CA . ALA A 1 473 ? 10.291 1.807 -28.660 1.00 95.81 473 ALA A CA 1
ATOM 3463 C C . ALA A 1 473 ? 9.810 1.602 -30.109 1.00 95.81 473 ALA A C 1
ATOM 3465 O O . ALA A 1 473 ? 8.623 1.351 -30.327 1.00 95.81 473 ALA A O 1
ATOM 3466 N N . ALA A 1 474 ? 10.703 1.711 -31.098 1.00 96.25 474 ALA A N 1
ATOM 3467 C CA . ALA A 1 474 ? 10.392 1.393 -32.491 1.00 96.25 474 ALA A CA 1
ATOM 3468 C C . ALA A 1 474 ? 10.103 -0.105 -32.660 1.00 96.25 474 ALA A C 1
ATOM 3470 O O . ALA A 1 474 ? 9.044 -0.461 -33.170 1.00 96.25 474 ALA A O 1
ATOM 3471 N N . TYR A 1 475 ? 10.971 -0.962 -32.119 1.00 97.56 475 TYR A N 1
ATOM 3472 C CA . TYR A 1 475 ? 10.781 -2.410 -32.134 1.00 97.56 475 TYR A CA 1
ATOM 3473 C C . TYR A 1 475 ? 9.458 -2.831 -31.481 1.00 97.56 475 TYR A C 1
ATOM 3475 O O . TYR A 1 475 ? 8.682 -3.581 -32.068 1.00 97.56 475 TYR A O 1
ATOM 3483 N N . LEU A 1 476 ? 9.150 -2.306 -30.290 1.00 96.88 476 LEU A N 1
ATOM 3484 C CA . LEU A 1 476 ? 7.883 -2.578 -29.606 1.00 96.88 476 LEU A CA 1
ATOM 3485 C C . LEU A 1 476 ? 6.683 -2.183 -30.473 1.00 96.88 476 LEU A C 1
ATOM 3487 O O . LEU A 1 476 ? 5.726 -2.947 -30.583 1.00 96.88 476 LEU A O 1
ATOM 3491 N N . ARG A 1 477 ? 6.752 -1.035 -31.157 1.00 95.88 477 ARG A N 1
ATOM 3492 C CA . ARG A 1 477 ? 5.691 -0.590 -32.068 1.00 95.88 477 ARG A CA 1
ATOM 3493 C C . ARG A 1 477 ? 5.486 -1.556 -33.233 1.00 95.88 477 ARG A C 1
ATOM 3495 O O . ARG A 1 477 ? 4.333 -1.821 -33.572 1.00 95.88 477 ARG A O 1
ATOM 3502 N N . ASP A 1 478 ? 6.562 -2.093 -33.799 1.00 96.94 478 ASP A N 1
ATOM 3503 C CA . ASP A 1 478 ? 6.501 -3.093 -34.872 1.00 96.94 478 ASP A CA 1
ATOM 3504 C C . ASP A 1 478 ? 5.889 -4.416 -34.383 1.00 96.94 478 ASP A C 1
ATOM 3506 O O . ASP A 1 478 ? 5.199 -5.100 -35.136 1.00 96.94 478 ASP A O 1
ATOM 3510 N N . GLN A 1 479 ? 6.041 -4.729 -33.091 1.00 96.75 479 GLN A N 1
ATOM 3511 C CA . GLN A 1 479 ? 5.355 -5.840 -32.418 1.00 96.75 479 GLN A CA 1
ATOM 3512 C C . GLN A 1 479 ? 3.907 -5.510 -31.992 1.00 96.75 479 GLN A C 1
ATOM 3514 O O . GLN A 1 479 ? 3.269 -6.292 -31.287 1.00 96.75 479 GLN A O 1
ATOM 3519 N N . GLY A 1 480 ? 3.368 -4.351 -32.389 1.00 95.50 480 GLY A N 1
ATOM 3520 C CA . GLY A 1 480 ? 2.024 -3.896 -32.017 1.00 95.50 480 GLY A CA 1
ATOM 3521 C C . GLY A 1 480 ? 1.907 -3.355 -30.587 1.00 95.50 480 GLY A C 1
ATOM 3522 O O . GLY A 1 480 ? 0.810 -3.012 -30.144 1.00 95.50 480 GLY A O 1
ATOM 3523 N N . GLU A 1 481 ? 3.019 -3.231 -29.863 1.00 95.69 481 GLU A N 1
ATOM 3524 C CA . GLU A 1 481 ? 3.081 -2.683 -28.511 1.00 95.69 481 GLU A CA 1
ATOM 3525 C C . GLU A 1 481 ? 3.303 -1.167 -28.566 1.00 95.69 481 GLU A C 1
ATOM 3527 O O . GLU A 1 481 ? 4.335 -0.655 -28.998 1.00 95.69 481 GLU A O 1
ATOM 3532 N N . ARG A 1 482 ? 2.322 -0.393 -28.103 1.00 94.69 482 ARG A N 1
ATOM 3533 C CA . ARG A 1 482 ? 2.379 1.076 -28.166 1.00 94.69 482 ARG A CA 1
ATOM 3534 C C . ARG A 1 482 ? 2.999 1.660 -26.905 1.00 94.69 482 ARG A C 1
ATOM 3536 O O . ARG A 1 482 ? 2.318 2.351 -26.153 1.00 94.69 482 ARG A O 1
ATOM 3543 N N . TRP A 1 483 ? 4.261 1.356 -26.633 1.00 95.12 483 TRP A N 1
ATOM 3544 C CA . TRP A 1 483 ? 4.925 1.841 -25.422 1.00 95.12 483 TRP A CA 1
ATOM 3545 C C . TRP A 1 483 ? 5.717 3.116 -25.699 1.00 95.12 483 TRP A C 1
ATOM 3547 O O . TRP A 1 483 ? 6.289 3.298 -26.774 1.00 95.12 483 TRP A O 1
ATOM 3557 N N . ARG A 1 484 ? 5.751 4.007 -24.711 1.00 94.56 484 ARG A N 1
ATOM 3558 C CA . ARG A 1 484 ? 6.644 5.161 -24.685 1.00 94.56 484 ARG A CA 1
ATOM 3559 C C . ARG A 1 484 ? 7.718 4.906 -23.640 1.00 94.56 484 ARG A C 1
ATOM 3561 O O . ARG A 1 484 ? 7.401 4.809 -22.459 1.00 94.56 484 ARG A O 1
ATOM 3568 N N . CYS A 1 485 ? 8.963 4.819 -24.087 1.00 96.19 485 CYS A N 1
ATOM 3569 C CA . CYS A 1 485 ? 10.127 4.624 -23.232 1.00 96.19 485 CYS A CA 1
ATOM 3570 C C . CYS A 1 485 ? 10.901 5.942 -23.106 1.00 96.19 485 CYS A C 1
ATOM 3572 O O . CYS A 1 485 ? 11.061 6.655 -24.097 1.00 96.19 485 CYS A O 1
ATOM 3574 N N . ALA A 1 486 ? 11.349 6.286 -21.901 1.00 97.06 486 ALA A N 1
ATOM 3575 C CA . ALA A 1 486 ? 12.100 7.512 -21.635 1.00 97.06 486 ALA A CA 1
ATOM 3576 C C . ALA A 1 486 ? 13.069 7.324 -20.459 1.00 97.06 486 ALA A C 1
ATOM 3578 O O . ALA A 1 486 ? 12.763 6.580 -19.531 1.00 97.06 486 ALA A O 1
ATOM 3579 N N . ALA A 1 487 ? 14.206 8.022 -20.477 1.00 98.06 487 ALA A N 1
ATOM 3580 C CA . ALA A 1 487 ? 15.139 8.055 -19.351 1.00 98.06 487 ALA A CA 1
ATOM 3581 C C . ALA A 1 487 ? 14.909 9.318 -18.512 1.00 98.06 487 ALA A C 1
ATOM 3583 O O . ALA A 1 487 ? 14.724 10.401 -19.064 1.00 98.06 487 ALA A O 1
ATOM 3584 N N . VAL A 1 488 ? 14.912 9.205 -17.187 1.00 97.94 488 VAL A N 1
ATOM 3585 C CA . VAL A 1 488 ? 14.651 10.309 -16.253 1.00 97.94 488 VAL A CA 1
ATOM 3586 C C . VAL A 1 488 ? 15.645 10.229 -15.104 1.00 97.94 488 VAL A C 1
ATOM 3588 O O . VAL A 1 488 ? 15.803 9.181 -14.499 1.00 97.94 488 VAL A O 1
ATOM 3591 N N . ARG A 1 489 ? 16.287 11.343 -14.744 1.00 96.94 489 ARG A N 1
ATOM 3592 C CA . ARG A 1 489 ? 17.181 11.378 -13.577 1.00 96.94 489 ARG A CA 1
ATOM 3593 C C . ARG A 1 489 ? 16.403 11.415 -12.261 1.00 96.94 489 ARG A C 1
ATOM 3595 O O . ARG A 1 489 ? 15.476 12.222 -12.119 1.00 96.94 489 ARG A O 1
ATOM 3602 N N . GLY A 1 490 ? 16.848 10.631 -11.279 1.00 92.75 490 GLY A N 1
ATOM 3603 C CA . GLY A 1 490 ? 16.302 10.660 -9.923 1.00 92.75 490 GLY A CA 1
ATOM 3604 C C . GLY A 1 490 ? 14.884 10.103 -9.880 1.00 92.75 490 GLY A C 1
ATOM 3605 O O . GLY A 1 490 ? 13.979 10.711 -9.301 1.00 92.75 490 GLY A O 1
ATOM 3606 N N . LEU A 1 491 ? 14.668 8.978 -10.558 1.00 93.12 491 LEU A N 1
ATOM 3607 C CA . LEU A 1 491 ? 13.383 8.295 -10.594 1.00 93.12 491 LEU A CA 1
ATOM 3608 C C . LEU A 1 491 ? 13.022 7.739 -9.203 1.00 93.12 491 LEU A C 1
ATOM 3610 O O . LEU A 1 491 ? 11.844 7.770 -8.826 1.00 93.12 491 LEU A O 1
ATOM 3614 N N . GLY A 1 492 ? 14.045 7.353 -8.426 1.00 90.31 492 GLY A N 1
ATOM 3615 C CA . GLY A 1 492 ? 13.957 6.746 -7.088 1.00 90.31 492 GLY A CA 1
ATOM 3616 C C . GLY A 1 492 ? 13.845 5.217 -7.118 1.00 90.31 492 GLY A C 1
ATOM 3617 O O . GLY A 1 492 ? 14.008 4.560 -6.099 1.00 90.31 492 GLY A O 1
ATOM 3618 N N . GLU A 1 493 ? 13.604 4.665 -8.302 1.00 91.50 493 GLU A N 1
ATOM 3619 C CA . GLU A 1 493 ? 13.518 3.247 -8.641 1.00 91.50 493 GLU A CA 1
ATOM 3620 C C . GLU A 1 493 ? 14.197 3.052 -10.005 1.00 91.50 493 GLU A C 1
ATOM 3622 O O . GLU A 1 493 ? 14.345 4.018 -10.753 1.00 91.50 493 GLU A O 1
ATOM 3627 N N . ARG A 1 494 ? 14.622 1.829 -10.343 1.00 95.25 494 ARG A N 1
ATOM 3628 C CA . ARG A 1 494 ? 15.323 1.566 -11.617 1.00 95.25 494 ARG A CA 1
ATOM 3629 C C . ARG A 1 494 ? 14.414 1.745 -12.831 1.00 95.25 494 ARG A C 1
ATOM 3631 O O . ARG A 1 494 ? 14.796 2.373 -13.816 1.00 95.25 494 ARG A O 1
ATOM 3638 N N . VAL A 1 495 ? 13.199 1.207 -12.736 1.00 96.81 495 VAL A N 1
ATOM 3639 C CA . VAL A 1 495 ? 12.182 1.246 -13.787 1.00 96.81 495 VAL A CA 1
ATOM 3640 C C . VAL A 1 495 ? 10.843 1.593 -13.149 1.00 96.81 495 VAL A C 1
ATOM 3642 O O . VAL A 1 495 ? 10.419 0.940 -12.202 1.00 96.81 495 VAL A O 1
ATOM 3645 N N . ALA A 1 496 ? 10.163 2.597 -13.691 1.00 96.00 496 ALA A N 1
ATOM 3646 C CA . ALA A 1 496 ? 8.815 2.986 -13.302 1.00 96.00 496 ALA A CA 1
ATOM 3647 C C . ALA A 1 496 ? 7.871 2.789 -14.485 1.00 96.00 496 ALA A C 1
ATOM 3649 O O . ALA A 1 496 ? 8.178 3.179 -15.615 1.00 96.00 496 ALA A O 1
ATOM 3650 N N . THR A 1 497 ? 6.688 2.232 -14.236 1.00 96.44 497 THR A N 1
ATOM 3651 C CA . THR A 1 497 ? 5.745 1.897 -15.306 1.00 96.44 497 THR A CA 1
ATOM 3652 C C . THR A 1 497 ? 4.352 2.450 -15.013 1.00 96.44 497 THR A C 1
ATOM 3654 O O . THR A 1 497 ? 3.906 2.485 -13.868 1.00 96.44 497 THR A O 1
ATOM 3657 N N . LEU A 1 498 ? 3.669 2.932 -16.053 1.00 95.31 498 LEU A N 1
ATOM 3658 C CA . LEU A 1 498 ? 2.302 3.436 -15.968 1.00 95.31 498 LEU A CA 1
ATOM 3659 C C . LEU A 1 498 ? 1.479 2.916 -17.147 1.00 95.31 498 LEU A C 1
ATOM 3661 O O . LEU A 1 498 ? 1.775 3.207 -18.309 1.00 95.31 498 LEU A O 1
ATOM 3665 N N . ASP A 1 499 ? 0.418 2.167 -16.849 1.00 93.31 499 ASP A N 1
ATOM 3666 C CA . ASP A 1 499 ? -0.552 1.729 -17.851 1.00 93.31 499 ASP A CA 1
ATOM 3667 C C . ASP A 1 499 ? -1.530 2.864 -18.183 1.00 93.31 499 ASP A C 1
ATOM 3669 O O . ASP A 1 499 ? -2.249 3.376 -17.323 1.00 93.31 499 ASP A O 1
ATOM 3673 N N . LEU A 1 500 ? -1.551 3.264 -19.452 1.00 92.44 500 LEU A N 1
ATOM 3674 C CA . LEU A 1 500 ? -2.375 4.355 -19.965 1.00 92.44 500 LEU A CA 1
ATOM 3675 C C . LEU A 1 500 ? -3.596 3.839 -20.731 1.00 92.44 500 LEU A C 1
ATOM 3677 O O . LEU A 1 500 ? -4.433 4.640 -21.151 1.00 92.44 500 LEU A O 1
ATOM 3681 N N . ARG A 1 501 ? -3.750 2.519 -20.910 1.00 90.19 501 ARG A N 1
ATOM 3682 C CA . ARG A 1 501 ? -4.938 1.941 -21.558 1.00 90.19 501 ARG A CA 1
ATOM 3683 C C . ARG A 1 501 ? -6.237 2.361 -20.868 1.00 90.19 501 ARG A C 1
ATOM 3685 O O . ARG A 1 501 ? -7.153 2.761 -21.591 1.00 90.19 501 ARG A O 1
ATOM 3692 N N . PRO A 1 502 ? -6.343 2.382 -19.522 1.00 88.50 502 PRO A N 1
ATOM 3693 C CA . PRO A 1 502 ? -7.582 2.798 -18.871 1.00 88.50 502 PRO A CA 1
ATOM 3694 C C . PRO A 1 502 ? -7.872 4.300 -19.002 1.00 88.50 502 PRO A C 1
ATOM 3696 O O . PRO A 1 502 ? -9.028 4.701 -18.861 1.00 88.50 502 PRO A O 1
ATOM 3699 N N . LEU A 1 503 ? -6.857 5.116 -19.317 1.00 87.38 503 LEU A N 1
ATOM 3700 C CA . LEU A 1 503 ? -7.022 6.533 -19.659 1.00 87.38 503 LEU A CA 1
ATOM 3701 C C . LEU A 1 503 ? -7.553 6.733 -21.085 1.00 87.38 503 LEU A C 1
ATOM 3703 O O . LEU A 1 503 ? -7.862 7.856 -21.475 1.00 87.38 503 LEU A O 1
ATOM 3707 N N . GLY A 1 504 ? -7.655 5.650 -21.863 1.00 81.31 504 GLY A N 1
ATOM 3708 C CA . GLY A 1 504 ? -7.797 5.673 -23.306 1.00 81.31 504 GLY A CA 1
ATOM 3709 C C . GLY A 1 504 ? -6.475 6.114 -23.922 1.00 81.31 504 GLY A C 1
ATOM 3710 O O . GLY A 1 504 ? -6.036 7.245 -23.720 1.00 81.31 504 GLY A O 1
ATOM 3711 N N . SER A 1 505 ? -5.846 5.270 -24.731 1.00 72.69 505 SER A N 1
ATOM 3712 C CA . SER A 1 505 ? -4.540 5.613 -25.286 1.00 72.69 505 SER A CA 1
ATOM 3713 C C . SER A 1 505 ? -4.611 6.692 -26.367 1.00 72.69 505 SER A C 1
ATOM 3715 O O . SER A 1 505 ? -5.533 6.744 -27.191 1.00 72.69 505 SER A O 1
ATOM 3717 N N . SER A 1 506 ? -3.630 7.596 -26.382 1.00 74.62 506 SER A N 1
ATOM 3718 C CA . SER A 1 506 ? -3.441 8.560 -27.470 1.00 74.62 506 SER A CA 1
ATOM 3719 C C . SER A 1 506 ? -2.345 8.074 -28.405 1.00 74.62 506 SER A C 1
ATOM 3721 O O . SER A 1 506 ? -1.404 7.409 -27.974 1.00 74.62 506 SER A O 1
ATOM 3723 N N . ARG A 1 507 ? -2.438 8.398 -29.705 1.00 75.19 507 ARG A N 1
ATOM 3724 C CA . ARG A 1 507 ? -1.353 8.098 -30.661 1.00 75.19 507 ARG A CA 1
ATOM 3725 C C . ARG A 1 507 ? -0.008 8.685 -30.216 1.00 75.19 507 ARG A C 1
ATOM 3727 O O . ARG A 1 507 ? 1.015 8.123 -30.573 1.00 75.19 507 ARG A O 1
ATOM 3734 N N . ARG A 1 508 ? -0.019 9.765 -29.423 1.00 76.06 508 ARG A N 1
ATOM 3735 C CA . ARG A 1 508 ? 1.184 10.474 -28.962 1.00 76.06 508 ARG A CA 1
ATOM 3736 C C . ARG A 1 508 ? 1.822 9.874 -27.710 1.00 76.06 508 ARG A C 1
ATOM 3738 O O . ARG A 1 508 ? 3.041 9.837 -27.630 1.00 76.06 508 ARG A O 1
ATOM 3745 N N . ILE A 1 509 ? 1.029 9.443 -26.730 1.00 75.81 509 ILE A N 1
ATOM 3746 C CA . ILE A 1 509 ? 1.562 8.969 -25.439 1.00 75.81 509 ILE A CA 1
ATOM 3747 C C . ILE A 1 509 ? 1.723 7.441 -25.435 1.00 75.81 509 ILE A C 1
ATOM 3749 O O . ILE A 1 509 ? 2.580 6.919 -24.732 1.00 75.81 509 ILE A O 1
ATOM 3753 N N . GLY A 1 510 ? 0.961 6.733 -26.272 1.00 86.00 510 GLY A N 1
ATOM 3754 C CA . GLY A 1 510 ? 0.932 5.276 -26.284 1.00 86.00 510 GLY A CA 1
ATOM 3755 C C . GLY A 1 510 ? -0.040 4.697 -25.256 1.00 86.00 510 GLY A C 1
ATOM 3756 O O . GLY A 1 510 ? -0.840 5.410 -24.647 1.00 86.00 510 GLY A O 1
ATOM 3757 N N . ASP A 1 511 ? 0.012 3.380 -25.126 1.00 92.06 511 ASP A N 1
ATOM 3758 C CA . ASP A 1 511 ? -0.792 2.547 -24.236 1.00 92.06 511 ASP A CA 1
ATOM 3759 C C . ASP A 1 511 ? -0.091 2.337 -22.884 1.00 92.06 511 ASP A C 1
ATOM 3761 O O . ASP A 1 511 ? -0.745 2.050 -21.886 1.00 92.06 511 ASP A O 1
ATOM 3765 N N . ARG A 1 512 ? 1.236 2.501 -22.832 1.00 95.12 512 ARG A N 1
ATOM 3766 C CA . ARG A 1 512 ? 2.049 2.325 -21.626 1.00 95.12 512 ARG A CA 1
ATOM 3767 C C . ARG A 1 512 ? 3.228 3.290 -21.631 1.00 95.12 512 ARG A C 1
ATOM 3769 O O . ARG A 1 512 ? 3.885 3.447 -22.657 1.00 95.12 512 ARG A O 1
ATOM 3776 N N . LEU A 1 513 ? 3.501 3.905 -20.487 1.00 95.88 513 LEU A N 1
ATOM 3777 C CA . LEU A 1 513 ? 4.687 4.721 -20.250 1.00 95.88 513 LEU A CA 1
ATOM 3778 C C . LEU A 1 513 ? 5.681 3.922 -19.400 1.00 95.88 513 LEU A C 1
ATOM 3780 O O . LEU A 1 513 ? 5.309 3.391 -18.357 1.00 95.88 513 LEU A O 1
ATOM 3784 N N . VAL A 1 514 ? 6.927 3.841 -19.855 1.00 97.06 514 VAL A N 1
ATOM 3785 C CA . VAL A 1 514 ? 8.036 3.169 -19.172 1.00 97.06 514 VAL A CA 1
ATOM 3786 C C . VAL A 1 514 ? 9.152 4.189 -18.993 1.00 97.06 514 VAL A C 1
ATOM 3788 O O . VAL A 1 514 ? 9.686 4.711 -19.972 1.00 97.06 514 VAL A O 1
ATOM 3791 N N . LEU A 1 515 ? 9.468 4.510 -17.746 1.00 97.56 515 LEU A N 1
ATOM 3792 C CA . LEU A 1 515 ? 10.553 5.415 -17.391 1.00 97.56 515 LEU A CA 1
ATOM 3793 C C . LEU A 1 515 ? 11.688 4.603 -16.777 1.00 97.56 515 LEU A C 1
ATOM 3795 O O . LEU A 1 515 ? 11.432 3.761 -15.923 1.00 97.56 515 LEU A O 1
ATOM 3799 N N . LEU A 1 516 ? 12.917 4.865 -17.200 1.00 98.12 516 LEU A N 1
ATOM 3800 C CA . LEU A 1 516 ? 14.122 4.291 -16.607 1.00 98.12 516 LEU A CA 1
ATOM 3801 C C . LEU A 1 516 ? 14.913 5.392 -15.916 1.00 98.12 516 LEU A C 1
ATOM 3803 O O . LEU A 1 516 ? 14.881 6.539 -16.373 1.00 98.12 516 LEU A O 1
ATOM 3807 N N . ASP A 1 517 ? 15.636 5.055 -14.853 1.00 97.94 517 ASP A N 1
ATOM 3808 C CA . ASP A 1 517 ? 16.623 5.988 -14.323 1.00 97.94 517 ASP A CA 1
ATOM 3809 C C . ASP A 1 517 ? 17.778 6.167 -15.326 1.00 97.94 517 ASP A C 1
ATOM 3811 O O . ASP A 1 517 ? 18.201 5.215 -15.982 1.00 97.94 517 ASP A O 1
ATOM 3815 N N . VAL A 1 518 ? 18.272 7.398 -15.484 1.00 97.69 518 VAL A N 1
ATOM 3816 C CA . VAL A 1 518 ? 19.401 7.686 -16.386 1.00 97.69 518 VAL A CA 1
ATOM 3817 C C . VAL A 1 518 ? 20.692 7.003 -15.929 1.00 97.69 518 VAL A C 1
ATOM 3819 O O . VAL A 1 518 ? 21.544 6.701 -16.761 1.00 97.69 518 VAL A O 1
ATOM 3822 N N . ASP A 1 519 ? 20.811 6.744 -14.627 1.00 97.44 519 ASP A N 1
ATOM 3823 C CA . ASP A 1 519 ? 21.970 6.102 -14.013 1.00 97.44 519 ASP A CA 1
ATOM 3824 C C . ASP A 1 519 ? 21.790 4.567 -13.907 1.00 97.44 519 ASP A C 1
ATOM 3826 O O . ASP A 1 519 ? 22.577 3.885 -13.247 1.00 97.44 519 ASP A O 1
ATOM 3830 N N . ASP A 1 520 ? 20.760 3.993 -14.549 1.00 97.81 520 ASP A N 1
ATOM 3831 C CA . ASP A 1 520 ? 20.556 2.543 -14.599 1.00 97.81 520 ASP A CA 1
ATOM 3832 C C . ASP A 1 520 ? 21.684 1.850 -15.389 1.00 97.81 520 ASP A C 1
ATOM 3834 O O . ASP A 1 520 ? 21.982 2.187 -16.539 1.00 97.81 520 ASP A O 1
ATOM 3838 N N . ALA A 1 521 ? 22.313 0.849 -14.767 1.00 97.75 521 ALA A N 1
ATOM 3839 C CA . ALA A 1 521 ? 23.481 0.171 -15.325 1.00 97.75 521 ALA A CA 1
ATOM 3840 C C . ALA A 1 521 ? 23.197 -0.526 -16.667 1.00 97.75 521 ALA A C 1
ATOM 3842 O O . ALA A 1 521 ? 24.068 -0.539 -17.537 1.00 97.75 521 ALA A O 1
ATOM 3843 N N . TRP A 1 522 ? 21.989 -1.068 -16.864 1.00 98.06 522 TRP A N 1
ATOM 3844 C CA . TRP A 1 522 ? 21.614 -1.713 -18.123 1.00 98.06 522 TRP A CA 1
ATOM 3845 C C . TRP A 1 522 ? 21.392 -0.694 -19.232 1.00 98.06 522 TRP A C 1
ATOM 3847 O O . TRP A 1 522 ? 21.750 -0.960 -20.377 1.00 98.06 522 TRP A O 1
ATOM 3857 N N . LEU A 1 523 ? 20.855 0.485 -18.907 1.00 98.19 523 LEU A N 1
ATOM 3858 C CA . LEU A 1 523 ? 20.733 1.577 -19.870 1.00 98.19 523 LEU A CA 1
ATOM 3859 C C . LEU A 1 523 ? 22.111 2.086 -20.321 1.00 98.19 523 LEU A C 1
ATOM 3861 O O . LEU A 1 523 ? 22.339 2.244 -21.522 1.00 98.19 523 LEU A O 1
ATOM 3865 N N . LEU A 1 524 ? 23.031 2.306 -19.375 1.00 97.88 524 LEU A N 1
ATOM 3866 C CA . LEU A 1 524 ? 24.397 2.757 -19.664 1.00 97.88 524 LEU A CA 1
ATOM 3867 C C . LEU A 1 524 ? 25.172 1.731 -20.502 1.00 97.88 524 LEU A C 1
ATOM 3869 O O . LEU A 1 524 ? 25.827 2.097 -21.480 1.00 97.88 524 LEU A O 1
ATOM 3873 N N . GLU A 1 525 ? 25.065 0.447 -20.156 1.00 98.00 525 GLU A N 1
ATOM 3874 C CA . GLU A 1 525 ? 25.705 -0.628 -20.914 1.00 98.00 525 GLU A CA 1
ATOM 3875 C C . GLU A 1 525 ? 25.108 -0.770 -22.318 1.00 98.00 525 GLU A C 1
ATOM 3877 O O . GLU A 1 525 ? 25.843 -0.899 -23.298 1.00 98.00 525 GLU A O 1
ATOM 3882 N N . ALA A 1 526 ? 23.784 -0.675 -22.450 1.00 98.12 526 ALA A N 1
ATOM 3883 C CA . ALA A 1 526 ? 23.127 -0.724 -23.748 1.00 98.12 526 ALA A CA 1
ATOM 3884 C C . ALA A 1 526 ? 23.545 0.455 -24.647 1.00 98.12 526 ALA A C 1
ATOM 3886 O O . ALA A 1 526 ? 23.840 0.245 -25.822 1.00 98.12 526 ALA A O 1
ATOM 3887 N N . GLU A 1 527 ? 23.655 1.681 -24.123 1.00 98.00 527 GLU A N 1
ATOM 3888 C CA . GLU A 1 527 ? 24.189 2.816 -24.895 1.00 98.00 527 GLU A CA 1
ATOM 3889 C C . GLU A 1 527 ? 25.658 2.626 -25.293 1.00 98.00 527 GLU A C 1
ATOM 3891 O O . GLU A 1 527 ? 26.041 3.010 -26.399 1.00 98.00 527 GLU A O 1
ATOM 3896 N N . ARG A 1 528 ? 26.472 1.988 -24.441 1.00 98.00 528 ARG A N 1
ATOM 3897 C CA . ARG A 1 528 ? 27.864 1.646 -24.764 1.00 98.00 528 ARG A CA 1
ATOM 3898 C C . ARG A 1 528 ? 27.958 0.630 -25.904 1.00 98.00 528 ARG A C 1
ATOM 3900 O O . ARG A 1 528 ? 28.820 0.769 -26.768 1.00 98.00 528 ARG A O 1
ATOM 3907 N N . LEU A 1 529 ? 27.078 -0.373 -25.916 1.00 97.50 529 LEU A N 1
ATOM 3908 C CA . LEU A 1 529 ? 27.027 -1.418 -26.945 1.00 97.50 529 LEU A CA 1
ATOM 3909 C C . LEU A 1 529 ? 26.406 -0.934 -28.262 1.00 97.50 529 LEU A C 1
ATOM 3911 O O . LEU A 1 529 ? 26.778 -1.412 -29.332 1.00 97.50 529 LEU A O 1
ATOM 3915 N N . ARG A 1 530 ? 25.478 0.027 -28.205 1.00 97.38 530 ARG A N 1
ATOM 3916 C CA . ARG A 1 530 ? 24.677 0.495 -29.347 1.00 97.38 530 ARG A CA 1
ATOM 3917 C C . ARG A 1 530 ? 25.475 0.823 -30.624 1.00 97.38 530 ARG A C 1
ATOM 3919 O O . ARG A 1 530 ? 24.962 0.499 -31.692 1.00 97.38 530 ARG A O 1
ATOM 3926 N N . PRO A 1 531 ? 26.663 1.468 -30.594 1.00 96.88 531 PRO A N 1
ATOM 3927 C CA . PRO A 1 531 ? 27.380 1.835 -31.819 1.00 96.88 531 PRO A CA 1
ATOM 3928 C C . PRO A 1 531 ? 27.886 0.639 -32.630 1.00 96.88 531 PRO A C 1
ATOM 3930 O O . PRO A 1 531 ? 27.998 0.748 -33.847 1.00 96.88 531 PRO A O 1
ATOM 3933 N N . THR A 1 532 ? 28.203 -0.476 -31.971 1.00 96.38 532 THR A N 1
ATOM 3934 C CA . THR A 1 532 ? 28.758 -1.674 -32.618 1.00 96.38 532 THR A CA 1
ATOM 3935 C C . THR A 1 532 ? 27.738 -2.796 -32.726 1.00 96.38 532 THR A C 1
ATOM 3937 O O . THR A 1 532 ? 27.807 -3.592 -33.657 1.00 96.38 532 THR A O 1
ATOM 3940 N N . ARG A 1 533 ? 26.803 -2.871 -31.773 1.00 97.25 533 ARG A N 1
ATOM 3941 C CA . ARG A 1 533 ? 25.828 -3.957 -31.640 1.00 97.25 533 ARG A CA 1
ATOM 3942 C C . ARG A 1 533 ? 24.437 -3.430 -31.248 1.00 97.25 533 ARG A C 1
ATOM 3944 O O . ARG A 1 533 ? 23.982 -3.664 -30.122 1.00 97.25 533 ARG A O 1
ATOM 3951 N N . PRO A 1 534 ? 23.765 -2.650 -32.117 1.00 97.19 534 PRO A N 1
ATOM 3952 C CA . PRO A 1 534 ? 22.471 -2.046 -31.806 1.00 97.19 534 PRO A CA 1
ATOM 3953 C C . PRO A 1 534 ? 21.372 -3.057 -31.444 1.00 97.19 534 PRO A C 1
ATOM 3955 O O . PRO A 1 534 ? 20.544 -2.744 -30.585 1.00 97.19 534 PRO A O 1
ATOM 3958 N N . HIS A 1 535 ? 21.348 -4.256 -32.040 1.00 97.50 535 HIS A N 1
ATOM 3959 C CA . HIS A 1 535 ? 20.322 -5.257 -31.722 1.00 97.50 535 HIS A CA 1
ATOM 3960 C C . HIS A 1 535 ? 20.593 -5.941 -30.386 1.00 97.50 535 HIS A C 1
ATOM 3962 O O . HIS A 1 535 ? 19.664 -6.114 -29.599 1.00 97.50 535 HIS A O 1
ATOM 3968 N N . ALA A 1 536 ? 21.853 -6.271 -30.088 1.00 97.81 536 ALA A N 1
ATOM 3969 C CA . ALA A 1 536 ? 22.232 -6.807 -28.783 1.00 97.81 536 ALA A CA 1
ATOM 3970 C C . ALA A 1 536 ? 21.973 -5.796 -27.654 1.00 97.81 536 ALA A C 1
ATOM 3972 O O . ALA A 1 536 ? 21.446 -6.168 -26.605 1.00 97.81 536 ALA A O 1
ATOM 3973 N N . ALA A 1 537 ? 22.270 -4.513 -27.888 1.00 98.00 537 ALA A N 1
ATOM 3974 C CA . ALA A 1 537 ? 21.960 -3.428 -26.960 1.00 98.00 537 ALA A CA 1
ATOM 3975 C C . ALA A 1 537 ? 20.451 -3.314 -26.686 1.00 98.00 537 ALA A C 1
ATOM 3977 O O . ALA A 1 537 ? 20.025 -3.273 -25.530 1.00 98.00 537 ALA A O 1
ATOM 3978 N N . ALA A 1 538 ? 19.632 -3.300 -27.743 1.00 98.19 538 ALA A N 1
ATOM 3979 C CA . ALA A 1 538 ? 18.180 -3.242 -27.614 1.00 98.19 538 ALA A CA 1
ATOM 3980 C C . ALA A 1 538 ? 17.607 -4.499 -26.937 1.00 98.19 538 ALA A C 1
ATOM 3982 O O . ALA A 1 538 ? 16.695 -4.376 -26.123 1.00 98.19 538 ALA A O 1
ATOM 3983 N N . PHE A 1 539 ? 18.147 -5.687 -27.237 1.00 98.44 539 PHE A N 1
ATOM 3984 C CA . PHE A 1 539 ? 17.761 -6.951 -26.604 1.00 98.44 539 PHE A CA 1
ATOM 3985 C C . PHE A 1 539 ? 18.011 -6.924 -25.097 1.00 98.44 539 PHE A C 1
ATOM 3987 O O . PHE A 1 539 ? 17.080 -7.155 -24.331 1.00 98.44 539 PHE A O 1
ATOM 3994 N N . ALA A 1 540 ? 19.237 -6.598 -24.678 1.00 98.06 540 ALA A N 1
ATOM 3995 C CA . ALA A 1 540 ? 19.614 -6.569 -23.267 1.00 98.06 540 ALA A CA 1
ATOM 3996 C C . ALA A 1 540 ? 18.751 -5.577 -22.474 1.00 98.06 540 ALA A C 1
ATOM 3998 O O . ALA A 1 540 ? 18.243 -5.898 -21.400 1.00 98.06 540 ALA A O 1
ATOM 3999 N N . LEU A 1 541 ? 18.523 -4.387 -23.038 1.00 98.44 541 LEU A N 1
ATOM 4000 C CA . LEU A 1 541 ? 17.690 -3.378 -22.396 1.00 98.44 541 LEU A CA 1
ATOM 4001 C C . LEU A 1 541 ? 16.214 -3.785 -22.341 1.00 98.44 541 LEU A C 1
ATOM 4003 O O . LEU A 1 541 ? 15.559 -3.573 -21.323 1.00 98.44 541 LEU A O 1
ATOM 4007 N N . LEU A 1 542 ? 15.677 -4.365 -23.418 1.00 98.38 542 LEU A N 1
ATOM 4008 C CA . LEU A 1 542 ? 14.298 -4.841 -23.431 1.00 98.38 542 LEU A CA 1
ATOM 4009 C C . LEU A 1 542 ? 14.103 -5.989 -22.436 1.00 98.38 542 LEU A C 1
ATOM 4011 O O . LEU A 1 542 ? 13.099 -5.991 -21.734 1.00 98.38 542 LEU A O 1
ATOM 4015 N N . ASP A 1 543 ? 15.041 -6.928 -22.331 1.00 98.00 543 ASP A N 1
ATOM 4016 C CA . ASP A 1 543 ? 14.951 -8.026 -21.364 1.00 98.00 543 ASP A CA 1
ATOM 4017 C C . ASP A 1 543 ? 14.908 -7.508 -19.919 1.00 98.00 543 ASP A C 1
ATOM 4019 O O . ASP A 1 543 ? 13.999 -7.869 -19.169 1.00 98.00 543 ASP A O 1
ATOM 4023 N N . HIS A 1 544 ? 15.791 -6.561 -19.574 1.00 97.50 544 HIS A N 1
ATOM 4024 C CA . HIS A 1 544 ? 15.769 -5.863 -18.280 1.00 97.50 544 HIS A CA 1
ATOM 4025 C C . HIS A 1 544 ? 14.427 -5.169 -18.017 1.00 97.50 544 HIS A C 1
ATOM 4027 O O . HIS A 1 544 ? 13.845 -5.309 -16.940 1.00 97.50 544 HIS A O 1
ATOM 4033 N N . LEU A 1 545 ? 13.882 -4.461 -19.011 1.00 97.19 545 LEU A N 1
ATOM 4034 C CA . LEU A 1 545 ? 12.573 -3.816 -18.891 1.00 97.19 545 LEU A CA 1
ATOM 4035 C C . LEU A 1 545 ? 11.443 -4.822 -18.660 1.00 97.19 545 LEU A C 1
ATOM 4037 O O . LEU A 1 545 ? 10.561 -4.582 -17.837 1.00 97.19 545 LEU A O 1
ATOM 4041 N N . LEU A 1 546 ? 11.447 -5.933 -19.396 1.00 96.25 546 LEU A N 1
ATOM 4042 C CA . LEU A 1 546 ? 10.405 -6.954 -19.317 1.00 96.25 546 LEU A CA 1
ATOM 4043 C C . LEU A 1 546 ? 10.424 -7.708 -17.988 1.00 96.25 546 LEU A C 1
ATOM 4045 O O . LEU A 1 546 ? 9.354 -8.095 -17.518 1.00 96.25 546 LEU A O 1
ATOM 4049 N N . ASP A 1 547 ? 11.597 -7.865 -17.375 1.00 94.94 547 ASP A N 1
ATOM 4050 C CA . ASP A 1 547 ? 11.748 -8.433 -16.033 1.00 94.94 547 ASP A CA 1
ATOM 4051 C C . ASP A 1 547 ? 11.010 -7.600 -14.969 1.00 94.94 547 ASP A C 1
ATOM 4053 O O . ASP A 1 547 ? 10.348 -8.146 -14.092 1.00 94.94 547 ASP A O 1
ATOM 4057 N N . HIS A 1 548 ? 11.008 -6.271 -15.117 1.00 94.00 548 HIS A N 1
ATOM 4058 C CA . HIS A 1 548 ? 10.335 -5.345 -14.196 1.00 94.00 548 HIS A CA 1
ATOM 4059 C C . HIS A 1 548 ? 8.839 -5.134 -14.498 1.00 94.00 548 HIS A C 1
ATOM 4061 O O . HIS A 1 548 ? 8.123 -4.533 -13.698 1.00 94.00 548 HIS A O 1
ATOM 4067 N N . LEU A 1 549 ? 8.352 -5.576 -15.663 1.00 90.56 549 LEU A N 1
ATOM 4068 C CA . LEU A 1 549 ? 6.989 -5.302 -16.147 1.00 90.56 549 LEU A CA 1
ATOM 4069 C C . LEU A 1 549 ? 5.975 -6.424 -15.870 1.00 90.56 549 LEU A C 1
ATOM 4071 O O . LEU A 1 549 ? 4.805 -6.254 -16.225 1.00 90.56 549 LEU A O 1
ATOM 4075 N N . ASP A 1 550 ? 6.423 -7.549 -15.305 1.00 87.94 550 ASP A N 1
ATOM 4076 C CA . ASP A 1 550 ? 5.624 -8.733 -14.949 1.00 87.94 550 ASP A CA 1
ATOM 4077 C C . ASP A 1 550 ? 4.606 -9.158 -16.032 1.00 87.94 550 ASP A C 1
ATOM 4079 O O . ASP A 1 550 ? 3.402 -9.291 -15.817 1.00 87.94 550 ASP A O 1
ATOM 4083 N N . LEU A 1 551 ? 5.075 -9.312 -17.276 1.00 86.75 551 LEU A N 1
ATOM 4084 C CA . LEU A 1 551 ? 4.203 -9.605 -18.424 1.00 86.75 551 LEU A CA 1
ATOM 4085 C C . LEU A 1 551 ? 3.821 -11.082 -18.588 1.00 86.75 551 LEU A C 1
ATOM 4087 O O . LEU A 1 551 ? 3.123 -11.418 -19.550 1.00 86.75 551 LEU A O 1
ATOM 4091 N N . GLY A 1 552 ? 4.264 -11.954 -17.683 1.00 91.38 552 GLY A N 1
ATOM 4092 C CA . GLY A 1 552 ? 4.217 -13.403 -17.857 1.00 91.38 552 GLY A CA 1
ATOM 4093 C C . GLY A 1 552 ? 5.254 -13.916 -18.868 1.00 91.38 552 GLY A C 1
ATOM 4094 O O . GLY A 1 552 ? 5.718 -13.200 -19.762 1.00 91.38 552 GLY A O 1
ATOM 4095 N N . THR A 1 553 ? 5.627 -15.188 -18.730 1.00 94.44 553 THR A N 1
ATOM 4096 C CA . THR A 1 553 ? 6.725 -15.818 -19.486 1.00 94.44 553 THR A CA 1
ATOM 4097 C C . THR A 1 553 ? 6.463 -15.882 -20.991 1.00 94.44 553 THR A C 1
ATOM 4099 O O . THR A 1 553 ? 7.345 -15.545 -21.777 1.00 94.44 553 THR A O 1
ATOM 4102 N N . GLU A 1 554 ? 5.247 -16.239 -21.411 1.00 96.44 554 GLU A N 1
ATOM 4103 C CA . GLU A 1 554 ? 4.892 -16.368 -22.832 1.00 96.44 554 GLU A CA 1
ATOM 4104 C C . GLU A 1 554 ? 4.983 -15.037 -23.585 1.00 96.44 554 GLU A C 1
ATOM 4106 O O . GLU A 1 554 ? 5.554 -14.955 -24.675 1.00 96.44 554 GLU A O 1
ATOM 4111 N N . ARG A 1 555 ? 4.437 -13.963 -22.998 1.00 96.12 555 ARG A N 1
ATOM 4112 C CA . ARG A 1 555 ? 4.475 -12.635 -23.618 1.00 96.12 555 ARG A CA 1
ATOM 4113 C C . ARG A 1 555 ? 5.897 -12.090 -23.654 1.00 96.12 555 ARG A C 1
ATOM 4115 O O . ARG A 1 555 ? 6.277 -11.522 -24.676 1.00 96.12 555 ARG A O 1
ATOM 4122 N N . ARG A 1 556 ? 6.681 -12.289 -22.586 1.00 97.25 556 ARG A N 1
ATOM 4123 C CA . ARG A 1 556 ? 8.106 -11.926 -22.556 1.00 97.25 556 ARG A CA 1
ATOM 4124 C C . ARG A 1 556 ? 8.877 -12.650 -23.661 1.00 97.25 556 ARG A C 1
ATOM 4126 O O . ARG A 1 556 ? 9.539 -11.989 -24.454 1.00 97.25 556 ARG A O 1
ATOM 4133 N N . ALA A 1 557 ? 8.720 -13.968 -23.783 1.00 97.31 557 ALA A N 1
ATOM 4134 C CA . ALA A 1 557 ? 9.383 -14.761 -24.820 1.00 97.31 557 ALA A CA 1
ATOM 4135 C C . ALA A 1 557 ? 9.018 -14.290 -26.236 1.00 97.31 557 ALA A C 1
ATOM 4137 O O . ALA A 1 557 ? 9.903 -14.104 -27.069 1.00 97.31 557 ALA A O 1
ATOM 4138 N N . ARG A 1 558 ? 7.731 -14.018 -26.497 1.00 97.94 558 ARG A N 1
ATOM 4139 C CA . ARG A 1 558 ? 7.264 -13.495 -27.791 1.00 97.94 558 ARG A CA 1
ATOM 4140 C C . ARG A 1 558 ? 7.907 -12.155 -28.149 1.00 97.94 558 ARG A C 1
ATOM 4142 O O . ARG A 1 558 ? 8.259 -11.951 -29.304 1.00 97.94 558 ARG A O 1
ATOM 4149 N N . LEU A 1 559 ? 8.045 -11.249 -27.179 1.00 97.69 559 LEU A N 1
ATOM 4150 C CA . LEU A 1 559 ? 8.658 -9.938 -27.405 1.00 97.69 559 LEU A CA 1
ATOM 4151 C C . LEU A 1 559 ? 10.179 -10.025 -27.566 1.00 97.69 559 LEU A C 1
ATOM 4153 O O . LEU A 1 559 ? 10.741 -9.234 -28.315 1.00 97.69 559 LEU A O 1
ATOM 4157 N N . LEU A 1 560 ? 10.848 -10.969 -26.906 1.00 98.25 560 LEU A N 1
ATOM 4158 C CA . LEU A 1 560 ? 12.307 -11.090 -26.947 1.00 98.25 560 LEU A CA 1
ATOM 4159 C C . LEU A 1 560 ? 12.833 -11.904 -28.127 1.00 98.25 560 LEU A C 1
ATOM 4161 O O . LEU A 1 560 ? 13.889 -11.569 -28.654 1.00 98.25 560 LEU A O 1
ATOM 4165 N N . ALA A 1 561 ? 12.124 -12.952 -28.555 1.00 97.94 561 ALA A N 1
ATOM 4166 C CA . ALA A 1 561 ? 12.648 -13.915 -29.525 1.00 97.94 561 ALA A CA 1
ATOM 4167 C C . ALA A 1 561 ? 13.110 -13.291 -30.862 1.00 97.94 561 ALA A C 1
ATOM 4169 O O . ALA A 1 561 ? 14.217 -13.618 -31.296 1.00 97.94 561 ALA A O 1
ATOM 4170 N N . PRO A 1 562 ? 12.358 -12.371 -31.506 1.00 98.12 562 PRO A N 1
ATOM 4171 C CA . PRO A 1 562 ? 12.821 -11.753 -32.751 1.00 98.12 562 PRO A CA 1
ATOM 4172 C C . PRO A 1 562 ? 14.089 -10.910 -32.555 1.00 98.12 562 PRO A C 1
ATOM 4174 O O . PRO A 1 562 ? 15.013 -10.978 -33.362 1.00 98.12 562 PRO A O 1
ATOM 4177 N N . LEU A 1 563 ? 14.165 -10.152 -31.458 1.00 97.56 563 LEU A N 1
ATOM 4178 C CA . LEU A 1 563 ? 15.316 -9.303 -31.153 1.00 97.56 563 LEU A CA 1
ATOM 4179 C C . LEU A 1 563 ? 16.549 -10.127 -30.749 1.00 97.56 563 LEU A C 1
ATOM 4181 O O . LEU A 1 563 ? 17.664 -9.782 -31.131 1.00 97.56 563 LEU A O 1
ATOM 4185 N N . ALA A 1 564 ? 16.344 -11.253 -30.059 1.00 98.06 564 ALA A N 1
ATOM 4186 C CA . ALA A 1 564 ? 17.392 -12.219 -29.738 1.00 98.06 564 ALA A CA 1
ATOM 4187 C C . ALA A 1 564 ? 18.020 -12.818 -31.004 1.00 98.06 564 ALA A C 1
ATOM 4189 O O . ALA A 1 564 ? 19.241 -12.900 -31.107 1.00 98.06 564 ALA A O 1
ATOM 4190 N N . ALA A 1 565 ? 17.200 -13.196 -31.992 1.00 97.75 565 ALA A N 1
ATOM 4191 C CA . ALA A 1 565 ? 17.691 -13.728 -33.262 1.00 97.75 565 ALA A CA 1
ATOM 4192 C C . ALA A 1 565 ? 18.564 -12.705 -34.011 1.00 97.75 565 ALA A C 1
ATOM 4194 O O . ALA A 1 565 ? 19.642 -13.051 -34.492 1.00 97.75 565 ALA A O 1
ATOM 4195 N N . LEU A 1 566 ? 18.140 -11.437 -34.051 1.00 97.38 566 LEU A N 1
ATOM 4196 C CA . LEU A 1 566 ? 18.924 -10.352 -34.652 1.00 97.38 566 LEU A CA 1
ATOM 4197 C C . LEU A 1 566 ? 20.238 -10.109 -33.898 1.00 97.38 566 LEU A C 1
ATOM 4199 O O . LEU A 1 566 ? 21.288 -9.979 -34.525 1.00 97.38 566 LEU A O 1
ATOM 4203 N N . ALA A 1 567 ? 20.198 -10.111 -32.564 1.00 97.31 567 ALA A N 1
ATOM 4204 C CA . ALA A 1 567 ? 21.388 -9.969 -31.730 1.00 97.31 567 ALA A CA 1
ATOM 4205 C C . ALA A 1 567 ? 22.396 -11.115 -31.946 1.00 97.31 567 ALA A C 1
ATOM 4207 O O . ALA A 1 567 ? 23.603 -10.875 -31.971 1.00 97.31 567 ALA A O 1
ATOM 4208 N N . LEU A 1 568 ? 21.930 -12.354 -32.142 1.00 97.50 568 LEU A N 1
ATOM 4209 C CA . LEU A 1 568 ? 22.798 -13.501 -32.434 1.00 97.50 568 LEU A CA 1
ATOM 4210 C C . LEU A 1 568 ? 23.492 -13.368 -33.796 1.00 97.50 568 LEU A C 1
ATOM 4212 O O . LEU A 1 568 ? 24.702 -13.565 -33.870 1.00 97.50 568 LEU A O 1
ATOM 4216 N N . VAL A 1 569 ? 22.761 -12.977 -34.846 1.00 96.75 569 VAL A N 1
ATOM 4217 C CA . VAL A 1 569 ? 23.338 -12.740 -36.186 1.00 96.75 569 VAL A CA 1
ATOM 4218 C C . VAL A 1 569 ? 24.379 -11.620 -36.147 1.00 96.75 569 VAL A C 1
ATOM 4220 O O . VAL A 1 569 ? 25.468 -11.758 -36.692 1.00 96.75 569 VAL A O 1
ATOM 4223 N N . GLU A 1 570 ? 24.071 -10.527 -35.451 1.00 95.62 570 GLU A N 1
ATOM 4224 C CA . GLU A 1 570 ? 24.990 -9.403 -35.249 1.00 95.62 570 GLU A CA 1
ATOM 4225 C C . GLU A 1 570 ? 26.276 -9.820 -34.523 1.00 95.62 570 GLU A C 1
ATOM 4227 O O . GLU A 1 570 ? 27.349 -9.312 -34.828 1.00 95.62 570 GLU A O 1
ATOM 4232 N N . THR A 1 571 ? 26.177 -10.772 -33.593 1.00 93.25 571 THR A N 1
ATOM 4233 C CA . THR A 1 571 ? 27.337 -11.310 -32.870 1.00 93.25 571 THR A CA 1
ATOM 4234 C C . THR A 1 571 ? 28.192 -12.201 -33.763 1.00 93.25 571 THR A C 1
ATOM 4236 O O . THR A 1 571 ? 29.407 -12.055 -33.758 1.00 93.25 571 THR A O 1
ATOM 4239 N N . ALA A 1 572 ? 27.569 -13.077 -34.555 1.00 93.38 572 ALA A N 1
ATOM 4240 C CA . ALA A 1 572 ? 28.282 -13.980 -35.456 1.00 93.38 572 ALA A CA 1
ATOM 4241 C C . ALA A 1 572 ? 29.094 -13.221 -36.522 1.00 93.38 572 ALA A C 1
ATOM 4243 O O . ALA A 1 572 ? 30.198 -13.629 -36.860 1.00 93.38 572 ALA A O 1
ATOM 4244 N N . ASN A 1 573 ? 28.587 -12.080 -36.996 1.00 90.06 573 ASN A N 1
ATOM 4245 C CA . ASN A 1 573 ? 29.269 -11.257 -38.001 1.00 90.06 573 ASN A CA 1
ATOM 4246 C C . ASN A 1 573 ? 30.506 -10.507 -37.468 1.00 90.06 573 ASN A C 1
ATOM 4248 O O . ASN A 1 573 ? 31.247 -9.936 -38.263 1.00 90.06 573 ASN A O 1
ATOM 4252 N N . LEU A 1 574 ? 30.721 -10.450 -36.148 1.00 85.81 574 LEU A N 1
ATOM 4253 C CA . LEU A 1 574 ? 31.916 -9.827 -35.560 1.00 85.81 574 LEU A CA 1
ATOM 4254 C C . LEU A 1 574 ? 33.126 -10.763 -35.545 1.00 85.81 574 LEU A C 1
ATOM 4256 O O . LEU A 1 574 ? 34.255 -10.282 -35.464 1.00 85.81 574 LEU A O 1
ATOM 4260 N N . ASP A 1 575 ? 32.884 -12.072 -35.610 1.00 82.75 575 ASP A N 1
ATOM 4261 C CA . ASP A 1 575 ? 33.939 -13.085 -35.596 1.00 82.75 575 ASP A CA 1
ATOM 4262 C C . ASP A 1 575 ? 34.560 -13.298 -36.986 1.00 82.75 575 ASP A C 1
ATOM 4264 O O . ASP A 1 575 ? 35.626 -13.908 -37.092 1.00 82.75 575 ASP A O 1
ATOM 4268 N N . ASP A 1 576 ? 33.953 -12.746 -38.043 1.00 78.75 576 ASP A N 1
ATOM 4269 C CA . ASP A 1 576 ? 34.584 -12.665 -39.355 1.00 78.75 576 ASP A CA 1
ATOM 4270 C C . ASP A 1 576 ? 35.638 -11.544 -39.327 1.00 78.75 576 ASP A C 1
ATOM 4272 O O . ASP A 1 576 ? 35.282 -10.363 -39.219 1.00 78.75 576 ASP A O 1
ATOM 4276 N N . PRO A 1 577 ? 36.947 -11.866 -39.412 1.00 73.06 577 PRO A N 1
ATOM 4277 C CA . PRO A 1 577 ? 37.968 -10.835 -39.504 1.00 73.06 577 PRO A CA 1
ATOM 4278 C C . PRO A 1 577 ? 37.635 -9.939 -40.704 1.00 73.06 577 PRO A C 1
ATOM 4280 O O . PRO A 1 577 ? 37.229 -10.464 -41.748 1.00 73.06 577 PRO A O 1
ATOM 4283 N N . PRO A 1 578 ? 37.792 -8.602 -40.590 1.00 73.50 578 PRO A N 1
ATOM 4284 C CA . PRO A 1 578 ? 37.555 -7.712 -41.720 1.00 73.50 578 PRO A CA 1
ATOM 4285 C C . PRO A 1 578 ? 38.333 -8.275 -42.909 1.00 73.50 578 PRO A C 1
ATOM 4287 O O . PRO A 1 578 ? 39.490 -8.653 -42.698 1.00 73.50 578 PRO A O 1
ATOM 4290 N N . PRO A 1 579 ? 37.719 -8.405 -44.105 1.00 73.06 579 PRO A N 1
ATOM 4291 C CA . PRO A 1 579 ? 38.357 -9.041 -45.248 1.00 73.06 579 PRO A CA 1
ATOM 4292 C C . PRO A 1 579 ? 39.732 -8.408 -45.404 1.00 73.06 579 PRO A C 1
ATOM 4294 O O . PRO A 1 579 ? 39.833 -7.211 -45.682 1.00 73.06 579 PRO A O 1
ATOM 4297 N N . GLY A 1 580 ? 40.766 -9.189 -45.072 1.00 66.75 580 GLY A N 1
ATOM 4298 C CA . GLY A 1 580 ? 42.127 -8.686 -44.977 1.00 66.75 580 GLY A CA 1
ATOM 4299 C C . GLY A 1 580 ? 42.434 -7.996 -46.289 1.00 66.75 580 GLY A C 1
ATOM 4300 O O . GLY A 1 580 ? 42.231 -8.598 -47.342 1.00 66.75 580 GLY A O 1
ATOM 4301 N N . ASN A 1 581 ? 42.812 -6.720 -46.225 1.00 68.94 581 ASN A N 1
ATOM 4302 C CA . ASN A 1 581 ? 43.064 -5.923 -47.413 1.00 68.94 581 ASN A CA 1
ATOM 4303 C C . ASN A 1 581 ? 44.073 -6.698 -48.283 1.00 68.94 581 ASN A C 1
ATOM 4305 O O . ASN A 1 581 ? 45.206 -6.892 -47.833 1.00 68.94 581 ASN A O 1
ATOM 4309 N N . PRO A 1 582 ? 43.691 -7.208 -49.471 1.00 72.56 582 PRO A N 1
ATOM 4310 C CA . PRO A 1 582 ? 44.547 -8.119 -50.234 1.00 72.56 582 PRO A CA 1
ATOM 4311 C C . PRO A 1 582 ? 45.869 -7.465 -50.671 1.00 72.56 582 PRO A C 1
ATOM 4313 O O . PRO A 1 582 ? 46.809 -8.166 -51.033 1.00 72.56 582 PRO A O 1
ATOM 4316 N N . ASP A 1 583 ? 45.969 -6.137 -50.559 1.00 68.62 583 ASP A N 1
ATOM 4317 C CA . ASP A 1 583 ? 47.150 -5.342 -50.893 1.00 68.62 583 ASP A CA 1
ATOM 4318 C C . ASP A 1 583 ? 48.228 -5.278 -49.791 1.00 68.62 583 ASP A C 1
ATOM 4320 O O . ASP A 1 583 ? 49.300 -4.728 -50.034 1.00 68.62 583 ASP A O 1
ATOM 4324 N N . THR A 1 584 ? 48.020 -5.860 -48.600 1.00 63.06 584 THR A N 1
ATOM 4325 C CA . THR A 1 584 ? 49.099 -6.035 -47.597 1.00 63.06 584 THR A CA 1
ATOM 4326 C C . THR A 1 584 ? 49.764 -7.411 -47.669 1.00 63.06 584 THR A C 1
ATOM 4328 O O . THR A 1 584 ? 50.242 -7.925 -46.659 1.00 63.06 584 THR A O 1
ATOM 4331 N N . ALA A 1 585 ? 49.804 -8.028 -48.853 1.00 58.72 585 ALA A N 1
ATOM 4332 C CA . ALA A 1 585 ? 50.713 -9.138 -49.111 1.00 58.72 585 ALA A CA 1
ATOM 4333 C C . ALA A 1 585 ? 52.155 -8.603 -49.084 1.00 58.72 585 ALA A C 1
ATOM 4335 O O . ALA A 1 585 ? 52.671 -8.116 -50.091 1.00 58.72 585 ALA A O 1
ATOM 4336 N N . GLU A 1 586 ? 52.793 -8.651 -47.910 1.00 58.84 586 GLU A N 1
ATOM 4337 C CA . GLU A 1 586 ? 54.235 -8.449 -47.790 1.00 58.84 586 GLU A CA 1
ATOM 4338 C C . GLU A 1 586 ? 54.944 -9.369 -48.799 1.00 58.84 586 GLU A C 1
ATOM 4340 O O . GLU A 1 586 ? 54.708 -10.583 -48.788 1.00 58.84 586 GLU A O 1
ATOM 4345 N N . PRO A 1 587 ? 55.799 -8.836 -49.692 1.00 62.97 587 PRO A N 1
ATOM 4346 C CA . PRO A 1 587 ? 56.622 -9.673 -50.543 1.00 62.97 587 PRO A CA 1
ATOM 4347 C C . PRO A 1 587 ? 57.560 -10.468 -49.637 1.00 62.97 587 PRO A C 1
ATOM 4349 O O . PRO A 1 587 ? 58.460 -9.919 -49.004 1.00 62.97 587 PRO A O 1
ATOM 4352 N N . SER A 1 588 ? 57.330 -11.776 -49.564 1.00 60.16 588 SER A N 1
ATOM 4353 C CA . SER A 1 588 ? 58.218 -12.724 -48.908 1.00 60.16 588 SER A CA 1
ATOM 4354 C C . SER A 1 588 ? 59.609 -12.624 -49.543 1.00 60.16 588 SER A C 1
ATOM 4356 O O . SER A 1 588 ? 59.830 -13.138 -50.642 1.00 60.16 588 SER A O 1
ATOM 4358 N N . HIS A 1 589 ? 60.536 -11.939 -48.874 1.00 56.94 589 HIS A N 1
ATOM 4359 C CA . HIS A 1 589 ? 61.951 -11.962 -49.224 1.00 56.94 589 HIS A CA 1
ATOM 4360 C C . HIS A 1 589 ? 62.538 -13.316 -48.817 1.00 56.94 589 HIS A C 1
ATOM 4362 O O . HIS A 1 589 ? 62.719 -13.592 -47.630 1.00 56.94 589 HIS A O 1
ATOM 4368 N N . GLY A 1 590 ? 62.783 -14.156 -49.824 1.00 62.69 590 GLY A N 1
ATOM 4369 C CA . GLY A 1 590 ? 63.708 -15.288 -49.765 1.00 62.69 590 GLY A CA 1
ATOM 4370 C C . GLY A 1 590 ? 65.107 -14.895 -50.215 1.00 62.69 590 GLY A C 1
ATOM 4371 O O . GLY A 1 590 ? 65.233 -13.855 -50.907 1.00 62.69 590 GLY A O 1
#

Radius of gyration: 39.26 Å; chains: 1; bounding box: 124×90×124 Å

Organism: NCBI:txid215803

pLDDT: mean 78.88, std 21.15, range [22.98, 98.44]

InterPro domains:
  IPR002931 Transglutaminase-like [PF01841] (116-216)
  IPR002931 Transglutaminase-like [SM00460] (155-218)
  IPR038765 Papain-like cysteine peptidase superfamily [SSF54001] (150-222)

Sequence (590 aa):
MCTSQCIEVTLPIDVRGGAELPLPVPSGHRLDVSSLVFEPTHSVDALGTSVLAGPKRVFASAAGEPVLILGWSLEGTLRYRTGPGSIVSMPPRSDAALPEQLLLEARALRELPAKQRPRAAIDLVQARVRYETSNAVAVQHQVAVLEGKDFVTRTLEIGAGDCDVQNGLLVAVLHAADIDARLAVGWVGHEGSVSAWLHAWVEYLGEDGSWRVADATARATTAGGSIPGLPPPPAGVAVASLDLDAGPDGGSLEPTARVEPPSSNEAGDPSDPNDPSDPSSQGNGSTPAVAGDNPGVITVIDQTGSQPSSASIRDRLPPGLVAALTGPWVPWLALSCGLLGLGLLGVSLSRRTARRFSLDEGVDLSGLLQGALAQPAAYRHLPSLFHRRLIPLRGGAALSLNRVRALASEGRLYAGGEQTELCRDARRRGVSLLDAQTPVGRTVAASLGAIDLDRWGHRLARATEVLVLGIVAAYLRDQGERWRCAAVRGLGERVATLDLRPLGSSRRIGDRLVLLDVDDAWLLEAERLRPTRPHAAAFALLDHLLDHLDLGTERRARLLAPLAALALVETANLDDPPPGNPDTAEPSHG